Protein AF-0000000080870358 (afdb_homodimer)

Foldseek 3Di:
DPPDQLQVLLLVLQHNDDPVNSVLVVVQQVAKDKDAAFAWPDAAFAFAWKKKQFRAAKKWWWDADPVGAIATQDIDGHNDIGCLVPLPPGTHRTIMTTNHIGMIGMDTSVSLVVSVVPAVSSVVSSVLRVQLSVLVNVVLCVCLVPHALLLNVLQVVLLVVVVVVSSHPADLQWGFDQADLVNVCNHNVHDSVRSVVSQVVCVVVQQWHDDNGTIRGRDSVVSCVRNVDDCPSVRSYPPVCRVVSVVVVVVVVVVVVVVVVD/DPPDQLQVLLLVLQHNDDPVNSVLVVVQQVAKDKDAAFAWPDAFFAFAWKKKQFRAAKKWWWDADPVGAIATQDIDGHNDIGCLVPLPPGTDRTIMTTNHIGMIGMDTSVSLVVSVVPAVSSVVSSVLRVQLSVLVNVVLCVCLVPHALLLNVLQVVLLVVVVVVSSHPADLQWGFDQADLVNVCNHSVHDSVRSVVNQVVCVVVQQWHDDNGTIRGRDSVVSCVRNVDDCVSVRSYPPVCRVVSVVVVVVVVVVVVVVVVD

InterPro domains:
  IPR000595 Cyclic nucleotide-binding domain [PF00027] (36-117)
  IPR000595 Cyclic nucleotide-binding domain [cd00038] (15-126)
  IPR012318 Crp-type HTH domain [PF13545] (168-225)
  IPR012318 Crp-type HTH domain [PS51063] (147-221)
  IPR012318 Crp-type HTH domain [SM00419] (171-219)
  IPR014710 RmlC-like jelly roll fold [G3DSA:2.60.120.10] (30-147)
  IPR018490 Cyclic nucleotide-binding domain superfamily [SSF51206] (32-143)
  IPR036388 Winged helix-like DNA-binding domain superfamily [G3DSA:1.10.10.10] (148-230)
  IPR036390 Winged helix DNA-binding domain superfamily [SSF46785] (152-235)

Nearest PDB structures (foldseek):
  5e44-assembly1_A-2  TM=8.975E-01  e=5.597E-14  Aliivibrio fischeri
  4cyd-assembly2_C  TM=8.400E-01  e=8.732E-15  Corynebacterium glutamicum
  3h3u-assembly1_A  TM=8.455E-01  e=7.060E-14  Mycobacterium tuberculosis H37Rv
  1cgp-assembly1_B  TM=8.018E-01  e=1.591E-13  Escherichia coli
  6dt4-assembly1_B  TM=6.587E-01  e=1.060E-13  Yersinia pestis CO92

Organism: NCBI:txid3151122

Secondary structure (DSSP, 8-state):
-----HHHHHHHTTS---HHHHHHHHHHTSSEEEE-TT-EEE-TTPBS-EEEEEEES-EEEEEE-TTS-EEEEEEE-TT-EETGGGTTSSB-SSEEEESSSEEEEEEEHHHHHHHHHH-HHHHHHHHHHHHHHHHHHHHHHHHHHHS-HHHHHHHHHHHHHHHHHHHS---GGGEE----HHHHHHHHT--HHHHHHHHHHHHHTTSEEE-SSEEEES-HHHHHHHHT---GGG----HHHHHHHHHHHHHHHHHHHHHH--/-----HHHHHHHTTS---HHHHHHHHHHTSSEEEE-TT-EEE-TTPBS-EEEEEEES-EEEEEE-TTS-EEEEEEE-TT-EETGGGTTSSB-SSEEEESSSEEEEEEEHHHHHHHHHH-HHHHHHHHHHHHHHHHHHHHHHHHHHHS-HHHHHHHHHHHHHHHHHHHS---GGGEE----HHHHHHHHT--HHHHHHHHHHHHHTTSEEE-SSEEEES-HHHHHHHHT---GGG----HHHHHHHHHHHHHHHHHHHHHH--

Structure (mmCIF, N/CA/C/O backbone):
data_AF-0000000080870358-model_v1
#
loop_
_entity.id
_entity.type
_entity.pdbx_description
1 polymer 'Crp/Fnr family transcriptional regulator'
#
loop_
_atom_site.group_PDB
_atom_site.id
_atom_site.type_symbol
_atom_site.label_atom_id
_atom_site.label_alt_id
_atom_site.label_comp_id
_atom_site.label_asym_id
_atom_site.label_entity_id
_atom_site.label_seq_id
_atom_site.pdbx_PDB_ins_code
_atom_site.Cartn_x
_atom_site.Cartn_y
_atom_site.Cartn_z
_atom_site.occupancy
_atom_site.B_iso_or_equiv
_atom_site.auth_seq_id
_atom_site.auth_comp_id
_atom_site.auth_asym_id
_atom_site.auth_atom_id
_atom_site.pdbx_PDB_model_num
ATOM 1 N N . MET A 1 1 ? 18.719 29.844 9.148 1 27.75 1 MET A N 1
ATOM 2 C CA . MET A 1 1 ? 18.75 28.406 8.945 1 27.75 1 MET A CA 1
ATOM 3 C C . MET A 1 1 ? 17.656 27.953 7.988 1 27.75 1 MET A C 1
ATOM 5 O O . MET A 1 1 ? 16.469 28.156 8.258 1 27.75 1 MET A O 1
ATOM 9 N N . THR A 1 2 ? 17.734 28.047 6.789 1 40.56 2 THR A N 1
ATOM 10 C CA . THR A 1 2 ? 16.688 27.688 5.836 1 40.56 2 THR A CA 1
ATOM 11 C C . THR A 1 2 ? 15.984 26.406 6.27 1 40.56 2 THR A C 1
ATOM 13 O O . THR A 1 2 ? 16.641 25.391 6.547 1 40.56 2 THR A O 1
ATOM 16 N N . PRO A 1 3 ? 14.836 26.5 6.914 1 47.53 3 PRO A N 1
ATOM 17 C CA . PRO A 1 3 ? 14.172 25.328 7.496 1 47.53 3 PRO A CA 1
ATOM 18 C C . PRO A 1 3 ? 14.391 24.062 6.688 1 47.53 3 PRO A C 1
ATOM 20 O O . PRO A 1 3 ? 14.461 24.109 5.457 1 47.53 3 PRO A O 1
ATOM 23 N N . SER A 1 4 ? 15.211 23.234 7.234 1 55.44 4 SER A N 1
ATOM 24 C CA . SER A 1 4 ? 15.461 21.953 6.586 1 55.44 4 SER A CA 1
ATOM 25 C C . SER A 1 4 ? 14.219 21.453 5.859 1 55.44 4 SER A C 1
ATOM 27 O O . SER A 1 4 ? 13.125 21.422 6.434 1 55.44 4 SER A O 1
ATOM 29 N N . PRO A 1 5 ? 14.289 21.266 4.547 1 73.38 5 PRO A N 1
ATOM 30 C CA . PRO A 1 5 ? 13.125 20.812 3.775 1 73.38 5 PRO A CA 1
ATOM 31 C C . PRO A 1 5 ? 12.461 19.578 4.379 1 73.38 5 PRO A C 1
ATOM 33 O O . PRO A 1 5 ? 13.125 18.781 5.051 1 73.38 5 PRO A O 1
ATOM 36 N N . TYR A 1 6 ? 11.203 19.719 4.836 1 84.38 6 TYR A N 1
ATOM 37 C CA . TYR A 1 6 ? 10.383 18.656 5.414 1 84.38 6 TYR A CA 1
ATOM 38 C C . TYR A 1 6 ? 10.742 17.297 4.812 1 84.38 6 TYR A C 1
ATOM 40 O O . TYR A 1 6 ? 10.656 16.281 5.488 1 84.38 6 TYR A O 1
ATOM 48 N N . PHE A 1 7 ? 11.43 17.375 3.738 1 91.12 7 PHE A N 1
ATOM 49 C CA . PHE A 1 7 ? 11.719 16.109 3.08 1 91.12 7 PHE A CA 1
ATOM 50 C C . PHE A 1 7 ? 12.938 15.438 3.707 1 91.12 7 PHE A C 1
ATOM 52 O O . PHE A 1 7 ? 12.891 14.258 4.059 1 91.12 7 PHE A O 1
ATOM 59 N N . GLN A 1 8 ? 14.016 16.172 3.881 1 91.12 8 GLN A N 1
ATOM 60 C CA . GLN A 1 8 ? 15.195 15.602 4.523 1 91.12 8 GLN A CA 1
ATOM 61 C C . GLN A 1 8 ? 14.898 15.195 5.965 1 91.12 8 GLN A C 1
ATOM 63 O O . GLN A 1 8 ? 15.375 14.164 6.441 1 91.12 8 GLN A O 1
ATOM 68 N N . ALA A 1 9 ? 14.055 16.031 6.559 1 89.88 9 ALA A N 1
ATOM 69 C CA . ALA A 1 9 ? 13.641 15.695 7.922 1 89.88 9 ALA A CA 1
ATOM 70 C C . ALA A 1 9 ? 12.859 14.383 7.953 1 89.88 9 ALA A C 1
ATOM 72 O O . ALA A 1 9 ? 13.062 13.555 8.844 1 89.88 9 ALA A O 1
ATOM 73 N N . ALA A 1 10 ? 12.008 14.188 6.98 1 90.62 10 ALA A N 1
ATOM 74 C CA . ALA A 1 10 ? 11.203 12.969 6.898 1 90.62 10 ALA A CA 1
ATOM 75 C C . ALA A 1 10 ? 12.094 11.742 6.73 1 90.62 10 ALA A C 1
ATOM 77 O O . ALA A 1 10 ? 11.914 10.734 7.418 1 90.62 10 ALA A O 1
ATOM 78 N N . MET A 1 11 ? 13.094 11.859 5.871 1 91.44 11 MET A N 1
ATOM 79 C CA . MET A 1 11 ? 14.008 10.742 5.625 1 91.44 11 MET A CA 1
ATOM 80 C C . MET A 1 11 ? 14.883 10.484 6.848 1 91.44 11 MET A C 1
ATOM 82 O O . MET A 1 11 ? 15.211 9.328 7.148 1 91.44 11 MET A O 1
ATOM 86 N N . SER A 1 12 ? 15.195 11.555 7.578 1 91.5 12 SER A N 1
ATOM 87 C CA . SER A 1 12 ? 16.078 11.445 8.734 1 91.5 12 SER A CA 1
ATOM 88 C C . SER A 1 12 ? 15.398 10.734 9.891 1 91.5 12 SER A C 1
ATOM 90 O O . SER A 1 12 ? 16.062 10.281 10.828 1 91.5 12 SER A O 1
ATOM 92 N N . ARG A 1 13 ? 14.062 10.695 9.836 1 90.31 13 ARG A N 1
ATOM 93 C CA . ARG A 1 13 ? 13.328 9.992 10.883 1 90.31 13 ARG A CA 1
ATOM 94 C C . ARG A 1 13 ? 13.633 8.492 10.844 1 90.31 13 ARG A C 1
ATOM 96 O O . ARG A 1 13 ? 13.531 7.812 11.867 1 90.31 13 ARG A O 1
ATOM 103 N N . TYR A 1 14 ? 14.039 8.023 9.656 1 89.31 14 TYR A N 1
ATOM 104 C CA . TYR A 1 14 ? 14.281 6.594 9.508 1 89.31 14 TYR A CA 1
ATOM 105 C C . TYR A 1 14 ? 15.734 6.254 9.828 1 89.31 14 TYR A C 1
ATOM 107 O O . TYR A 1 14 ? 16.031 5.199 10.391 1 89.31 14 TYR A O 1
ATOM 115 N N . PHE A 1 15 ? 16.703 7.141 9.461 1 84.81 15 PHE A N 1
ATOM 116 C CA . PHE A 1 15 ? 18.125 6.922 9.727 1 84.81 15 PHE A CA 1
ATOM 117 C C . PHE A 1 15 ? 18.875 8.242 9.742 1 84.81 15 PHE A C 1
ATOM 119 O O . PHE A 1 15 ? 18.406 9.242 9.188 1 84.81 15 PHE A O 1
ATOM 126 N N . ALA A 1 16 ? 20.062 8.086 10.305 1 86.88 16 ALA A N 1
ATOM 127 C CA . ALA A 1 16 ? 20.938 9.25 10.25 1 86.88 16 ALA A CA 1
ATOM 128 C C . ALA A 1 16 ? 21.453 9.477 8.836 1 86.88 16 ALA A C 1
ATOM 130 O O . ALA A 1 16 ? 21.984 8.555 8.203 1 86.88 16 ALA A O 1
ATOM 131 N N . LEU A 1 17 ? 21.266 10.625 8.398 1 89.38 17 LEU A N 1
ATOM 132 C CA . LEU A 1 17 ? 21.703 10.961 7.051 1 89.38 17 LEU A CA 1
ATOM 133 C C . LEU A 1 17 ? 23.156 11.422 7.051 1 89.38 17 LEU A C 1
ATOM 135 O O . LEU A 1 17 ? 23.547 12.273 7.855 1 89.38 17 LEU A O 1
ATOM 139 N N . GLY A 1 18 ? 23.953 10.805 6.207 1 89.44 18 GLY A N 1
ATOM 140 C CA . GLY A 1 18 ? 25.281 11.344 5.973 1 89.44 18 GLY A CA 1
ATOM 141 C C . GLY A 1 18 ? 25.297 12.477 4.965 1 89.44 18 GLY A C 1
ATOM 142 O O . GLY A 1 18 ? 24.266 12.812 4.379 1 89.44 18 GLY A O 1
ATOM 143 N N . ASP A 1 19 ? 26.438 13.07 4.797 1 91.75 19 ASP A N 1
ATOM 144 C CA . ASP A 1 19 ? 26.594 14.203 3.889 1 91.75 19 ASP A CA 1
ATOM 145 C C . ASP A 1 19 ? 26.219 13.82 2.463 1 91.75 19 ASP A C 1
ATOM 147 O O . ASP A 1 19 ? 25.562 14.594 1.762 1 91.75 19 ASP A O 1
ATOM 151 N N . ASP A 1 20 ? 26.578 12.695 2.105 1 92.56 20 ASP A N 1
ATOM 152 C CA . ASP A 1 20 ? 26.266 12.234 0.759 1 92.56 20 ASP A CA 1
ATOM 153 C C . ASP A 1 20 ? 24.75 12.062 0.578 1 92.56 20 ASP A C 1
ATOM 155 O O . ASP A 1 20 ? 24.203 12.391 -0.477 1 92.56 20 ASP A O 1
ATOM 159 N N . ASP A 1 21 ? 24.141 11.539 1.595 1 93.38 21 ASP A N 1
ATOM 160 C CA . ASP A 1 21 ? 22.688 11.391 1.562 1 93.38 21 ASP A CA 1
ATOM 161 C C . ASP A 1 21 ? 22 12.742 1.412 1 93.38 21 ASP A C 1
ATOM 163 O O . ASP A 1 21 ? 21.094 12.898 0.591 1 93.38 21 ASP A O 1
ATOM 167 N N . CYS A 1 22 ? 22.469 13.68 2.15 1 94 22 CYS A N 1
ATOM 168 C CA . CYS A 1 22 ? 21.891 15.016 2.109 1 94 22 CYS A CA 1
ATOM 169 C C . CYS A 1 22 ? 22.078 15.648 0.731 1 94 22 CYS A C 1
ATOM 171 O O . CYS A 1 22 ? 21.156 16.312 0.228 1 94 22 CYS A O 1
ATOM 173 N N . ARG A 1 23 ? 23.172 15.391 0.143 1 93.88 23 ARG A N 1
ATOM 174 C CA . ARG A 1 23 ? 23.438 15.922 -1.19 1 93.88 23 ARG A CA 1
ATOM 175 C C . ARG A 1 23 ? 22.5 15.305 -2.221 1 93.88 23 ARG A C 1
ATOM 177 O O . ARG A 1 23 ? 21.953 16 -3.072 1 93.88 23 ARG A O 1
ATOM 184 N N . LEU A 1 24 ? 22.312 14.008 -2.117 1 93.69 24 LEU A N 1
ATOM 185 C CA . LEU A 1 24 ? 21.422 13.305 -3.031 1 93.69 24 LEU A CA 1
ATOM 186 C C . LEU A 1 24 ? 20 13.812 -2.895 1 93.69 24 LEU A C 1
ATOM 188 O O . LEU A 1 24 ? 19.328 14.102 -3.896 1 93.69 24 LEU A O 1
ATOM 192 N N . LEU A 1 25 ? 19.547 13.977 -1.685 1 94.12 25 LEU A N 1
ATOM 193 C CA . LEU A 1 25 ? 18.188 14.461 -1.431 1 94.12 25 LEU A CA 1
ATOM 194 C C . LEU A 1 25 ? 18.031 15.906 -1.9 1 94.12 25 LEU A C 1
ATOM 196 O O . LEU A 1 25 ? 16.984 16.281 -2.434 1 94.12 25 LEU A O 1
ATOM 200 N N . GLY A 1 26 ? 19.078 16.641 -1.665 1 93.31 26 GLY A N 1
ATOM 201 C CA . GLY A 1 26 ? 19.062 18.016 -2.127 1 93.31 26 GLY A CA 1
ATOM 202 C C . GLY A 1 26 ? 18.875 18.141 -3.627 1 93.31 26 GLY A C 1
ATOM 203 O O . GLY A 1 26 ? 18.234 19.078 -4.098 1 93.31 26 GLY A O 1
ATOM 204 N N . GLN A 1 27 ? 19.406 17.234 -4.359 1 92.56 27 GLN A N 1
ATOM 205 C CA . GLN A 1 27 ? 19.281 17.25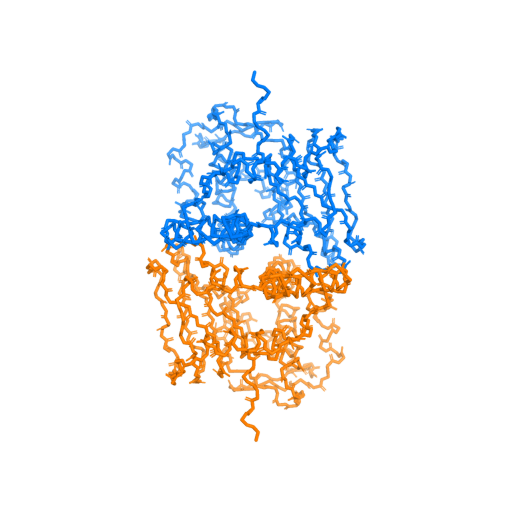 -5.812 1 92.56 27 GLN A CA 1
ATOM 206 C C . GLN A 1 27 ? 17.828 17.078 -6.242 1 92.56 27 GLN A C 1
ATOM 208 O O . GLN A 1 27 ? 17.391 17.641 -7.25 1 92.56 27 GLN A O 1
ATOM 213 N N . LEU A 1 28 ? 17.062 16.328 -5.473 1 93.81 28 LEU A N 1
ATOM 214 C CA . LEU A 1 28 ? 15.656 16.094 -5.789 1 93.81 28 LEU A CA 1
ATOM 215 C C . LEU A 1 28 ? 14.82 17.344 -5.523 1 93.81 28 LEU A C 1
ATOM 217 O O . LEU A 1 28 ? 13.703 17.469 -6.023 1 93.81 28 LEU A O 1
ATOM 221 N N . GLU A 1 29 ? 15.344 18.203 -4.746 1 93.62 29 GLU A N 1
ATOM 222 C CA . GLU A 1 29 ? 14.539 19.328 -4.281 1 93.62 29 GLU A CA 1
ATOM 223 C C . GLU A 1 29 ? 14.961 20.625 -4.977 1 93.62 29 GLU A C 1
ATOM 225 O O . GLU A 1 29 ? 14.531 21.703 -4.582 1 93.62 29 GLU A O 1
ATOM 230 N N . ARG A 1 30 ? 15.758 20.547 -6.004 1 91 30 ARG A N 1
ATOM 231 C CA . ARG A 1 30 ? 16.328 21.719 -6.656 1 91 30 ARG A CA 1
ATOM 232 C C . ARG A 1 30 ? 15.266 22.5 -7.418 1 91 30 ARG A C 1
ATOM 234 O O . ARG A 1 30 ? 15.328 23.734 -7.504 1 91 30 ARG A O 1
ATOM 241 N N . ARG A 1 31 ? 14.32 21.891 -7.992 1 94.44 31 ARG A N 1
ATOM 242 C CA . ARG A 1 31 ? 13.273 22.531 -8.781 1 94.44 31 ARG A CA 1
ATOM 243 C C . ARG A 1 31 ? 11.984 22.672 -7.98 1 94.44 31 ARG A C 1
ATOM 245 O O . ARG A 1 31 ? 11.016 21.938 -8.227 1 94.44 31 ARG A O 1
ATOM 252 N N . THR A 1 32 ? 11.961 23.688 -7.145 1 95.81 32 THR A N 1
ATOM 253 C CA . THR A 1 32 ? 10.789 23.938 -6.309 1 95.81 32 THR A CA 1
ATOM 254 C C . THR A 1 32 ? 9.953 25.078 -6.883 1 95.81 32 THR A C 1
ATOM 256 O O . THR A 1 32 ? 10.5 26.078 -7.336 1 95.81 32 THR A O 1
ATOM 259 N N . ALA A 1 33 ? 8.688 24.891 -6.945 1 97.19 33 ALA A N 1
ATOM 260 C CA . ALA A 1 33 ? 7.781 25.922 -7.449 1 97.19 33 ALA A CA 1
ATOM 261 C C . ALA A 1 33 ? 6.512 25.984 -6.605 1 97.19 33 ALA A C 1
ATOM 263 O O . ALA A 1 33 ? 6.113 25 -5.984 1 97.19 33 ALA A O 1
ATOM 264 N N . SER A 1 34 ? 5.934 27.109 -6.656 1 98.06 34 SER A N 1
ATOM 265 C CA . SER A 1 34 ? 4.645 27.281 -5.996 1 98.06 34 SER A CA 1
ATOM 266 C C . SER A 1 34 ? 3.543 26.516 -6.734 1 98.06 34 SER A C 1
ATOM 268 O O . SER A 1 34 ? 3.625 26.312 -7.945 1 98.06 34 SER A O 1
ATOM 270 N N . ALA A 1 35 ? 2.598 26.047 -5.961 1 98.19 35 ALA A N 1
ATOM 271 C CA . ALA A 1 35 ? 1.415 25.375 -6.5 1 98.19 35 ALA A CA 1
ATOM 272 C C . ALA A 1 35 ? 0.143 25.891 -5.832 1 98.19 35 ALA A C 1
ATOM 274 O O . ALA A 1 35 ? 0.045 25.906 -4.602 1 98.19 35 ALA A O 1
ATOM 275 N N . ASP A 1 36 ? -0.822 26.297 -6.66 1 98.56 36 ASP A N 1
ATOM 276 C CA . ASP A 1 36 ? -2.076 26.828 -6.141 1 98.56 36 ASP A CA 1
ATOM 277 C C . ASP A 1 36 ? -2.977 25.719 -5.613 1 98.56 36 ASP A C 1
ATOM 279 O O . ASP A 1 36 ? -2.82 24.547 -5.992 1 98.56 36 ASP A O 1
ATOM 283 N N . LYS A 1 37 ? -3.836 26.188 -4.793 1 98.12 37 LYS A N 1
ATOM 284 C CA . LYS A 1 37 ? -4.906 25.266 -4.395 1 98.12 37 LYS A CA 1
ATOM 285 C C . LYS A 1 37 ? -5.59 24.656 -5.613 1 98.12 37 LYS A C 1
ATOM 287 O O . LYS A 1 37 ? -5.859 25.359 -6.598 1 98.12 37 LYS A O 1
ATOM 292 N N . ASP A 1 38 ? -5.805 23.359 -5.59 1 97.75 38 ASP A N 1
ATOM 293 C CA . ASP A 1 38 ? -6.551 22.578 -6.574 1 97.75 38 ASP A CA 1
ATOM 294 C C . ASP A 1 38 ? -5.734 22.391 -7.852 1 97.75 38 ASP A C 1
ATOM 296 O O . ASP A 1 38 ? -6.227 21.812 -8.828 1 97.75 38 ASP A O 1
ATOM 300 N N . ARG A 1 39 ? -4.508 22.797 -7.805 1 98.19 39 ARG A N 1
ATOM 301 C CA . ARG A 1 39 ? -3.65 22.484 -8.945 1 98.19 39 ARG A CA 1
ATOM 302 C C . ARG A 1 39 ? -3.529 20.984 -9.148 1 98.19 39 ARG A C 1
ATOM 304 O O . ARG A 1 39 ? -3.246 20.234 -8.211 1 98.19 39 ARG A O 1
ATOM 311 N N . VAL A 1 40 ? -3.75 20.562 -10.375 1 98.38 40 VAL A N 1
ATOM 312 C CA . VAL A 1 40 ? -3.545 19.172 -10.727 1 98.38 40 VAL A CA 1
ATOM 313 C C . VAL A 1 40 ? -2.062 18.922 -11 1 98.38 40 VAL A C 1
ATOM 315 O O . VAL A 1 40 ? -1.45 19.594 -11.828 1 98.38 40 VAL A O 1
ATOM 318 N N . LEU A 1 41 ? -1.486 18.031 -10.258 1 98.44 41 LEU A N 1
ATOM 319 C CA . LEU A 1 41 ? -0.084 17.688 -10.453 1 98.44 41 LEU A CA 1
ATOM 320 C C . LEU A 1 41 ? 0.071 16.703 -11.609 1 98.44 41 LEU A C 1
ATOM 322 O O . LEU A 1 41 ? 0.999 16.812 -12.414 1 98.44 41 LEU A O 1
ATOM 326 N N . TRP A 1 42 ? -0.757 15.672 -11.703 1 98.06 42 TRP A N 1
ATOM 327 C CA . TRP A 1 42 ? -0.917 14.812 -12.867 1 98.06 42 TRP A CA 1
ATOM 328 C C . TRP A 1 42 ? -2.355 14.328 -12.992 1 98.06 42 TRP A C 1
ATOM 330 O O . TRP A 1 42 ? -3.092 14.281 -12.008 1 98.06 42 TRP A O 1
ATOM 340 N N . ALA A 1 43 ? -2.746 13.984 -14.18 1 96.88 43 ALA A N 1
ATOM 341 C CA . ALA A 1 43 ? -4.074 13.438 -14.453 1 96.88 43 ALA A CA 1
ATOM 342 C C . ALA A 1 43 ? -4.059 11.914 -14.414 1 96.88 43 ALA A C 1
ATOM 344 O O . ALA A 1 43 ? -3.004 11.289 -14.555 1 96.88 43 ALA A O 1
ATOM 345 N N . LEU A 1 44 ? -5.219 11.383 -14.188 1 92.88 44 LEU A N 1
ATOM 346 C CA . LEU A 1 44 ? -5.359 9.938 -14.266 1 92.88 44 LEU A CA 1
ATOM 347 C C . LEU A 1 44 ? -4.887 9.414 -15.617 1 92.88 44 LEU A C 1
ATOM 349 O O . LEU A 1 44 ? -5.203 9.992 -16.656 1 92.88 44 LEU A O 1
ATOM 353 N N . GLY A 1 45 ? -4.035 8.367 -15.531 1 93.25 45 GLY A N 1
ATOM 354 C CA . GLY A 1 45 ? -3.617 7.719 -16.766 1 93.25 45 GLY A CA 1
ATOM 355 C C . GLY A 1 45 ? -2.424 8.391 -17.422 1 93.25 45 GLY A C 1
ATOM 356 O O . GLY A 1 45 ? -1.865 7.863 -18.391 1 93.25 45 GLY A O 1
ATOM 357 N N . ALA A 1 46 ? -2.037 9.531 -16.922 1 95.5 46 ALA A N 1
ATOM 358 C CA . ALA A 1 46 ? -0.845 10.18 -17.469 1 95.5 46 ALA A CA 1
ATOM 359 C C . ALA A 1 46 ? 0.38 9.273 -17.328 1 95.5 46 ALA A C 1
ATOM 361 O O . ALA A 1 46 ? 0.485 8.508 -16.375 1 95.5 46 ALA A O 1
ATOM 362 N N . ARG A 1 47 ? 1.28 9.359 -18.297 1 94.69 47 ARG A N 1
ATOM 363 C CA . ARG A 1 47 ? 2.533 8.617 -18.219 1 94.69 47 ARG A CA 1
ATOM 364 C C . ARG A 1 47 ? 3.371 9.094 -17.031 1 94.69 47 ARG A C 1
ATOM 366 O O . ARG A 1 47 ? 3.443 10.289 -16.766 1 94.69 47 ARG A O 1
ATOM 373 N N . ILE A 1 48 ? 3.967 8.133 -16.359 1 94.75 48 ILE A N 1
ATOM 374 C CA . ILE A 1 48 ? 4.793 8.5 -15.211 1 94.75 48 ILE A CA 1
ATOM 375 C C . ILE A 1 48 ? 6.137 9.039 -15.695 1 94.75 48 ILE A C 1
ATOM 377 O O . ILE A 1 48 ? 6.883 8.344 -16.391 1 94.75 48 ILE A O 1
ATOM 381 N N . GLN A 1 49 ? 6.387 10.203 -15.359 1 93.81 49 GLN A N 1
ATOM 382 C CA . GLN A 1 49 ? 7.676 10.844 -15.617 1 93.81 49 GLN A CA 1
ATOM 383 C C . GLN A 1 49 ? 8.156 11.609 -14.383 1 93.81 49 GLN A C 1
ATOM 385 O O . GLN A 1 49 ? 9.055 11.148 -13.672 1 93.81 49 GLN A O 1
ATOM 390 N N . ASN A 1 50 ? 7.301 12.555 -14.016 1 95.31 50 ASN A N 1
ATOM 391 C CA . ASN A 1 50 ? 7.66 13.398 -12.891 1 95.31 50 ASN A CA 1
ATOM 392 C C . ASN A 1 50 ? 6.871 13.031 -11.633 1 95.31 50 ASN A C 1
ATOM 394 O O . ASN A 1 50 ? 5.695 12.672 -11.719 1 95.31 50 ASN A O 1
ATOM 398 N N . LEU A 1 51 ? 7.551 13.047 -10.586 1 97.25 51 LEU A N 1
ATOM 399 C CA . LEU A 1 51 ? 6.98 12.969 -9.25 1 97.25 51 LEU A CA 1
ATOM 400 C C . LEU A 1 51 ? 7.262 14.25 -8.469 1 97.25 51 LEU A C 1
ATOM 402 O O . LEU A 1 51 ? 7.887 15.18 -8.992 1 97.25 51 LEU A O 1
ATOM 406 N N . PHE A 1 52 ? 6.766 14.273 -7.219 1 98.19 52 PHE A N 1
ATOM 407 C CA . PHE A 1 52 ? 6.879 15.531 -6.492 1 98.19 52 PHE A CA 1
ATOM 408 C C . PHE A 1 52 ? 7.199 15.281 -5.023 1 98.19 52 PHE A C 1
ATOM 410 O O . PHE A 1 52 ? 6.695 14.328 -4.426 1 98.19 52 PHE A O 1
ATOM 417 N N . ILE A 1 53 ? 8.031 16.094 -4.516 1 97.69 53 ILE A N 1
ATOM 418 C CA . ILE A 1 53 ? 8.125 16.234 -3.064 1 97.69 53 ILE A CA 1
ATOM 419 C C . ILE A 1 53 ? 7.258 17.406 -2.605 1 97.69 53 ILE A C 1
ATOM 421 O O . ILE A 1 53 ? 7.395 18.516 -3.105 1 97.69 53 ILE A O 1
ATOM 425 N N . LEU A 1 54 ? 6.367 17.125 -1.725 1 98 54 LEU A N 1
ATOM 426 C CA . LEU A 1 54 ? 5.543 18.188 -1.169 1 98 54 LEU A CA 1
ATOM 427 C C . LEU A 1 54 ? 6.324 19.016 -0.145 1 98 54 LEU A C 1
ATOM 429 O O . LEU A 1 54 ? 6.637 18.516 0.939 1 98 54 LEU A O 1
ATOM 433 N N . GLN A 1 55 ? 6.594 20.25 -0.5 1 96.62 55 GLN A N 1
ATOM 434 C CA . GLN A 1 55 ? 7.398 21.094 0.377 1 96.62 55 GLN A CA 1
ATOM 435 C C . GLN A 1 55 ? 6.52 21.844 1.378 1 96.62 55 GLN A C 1
ATOM 437 O O . GLN A 1 55 ? 6.926 22.078 2.52 1 96.62 55 GLN A O 1
ATOM 442 N N . SER A 1 56 ? 5.461 22.281 0.935 1 96.75 56 SER A N 1
ATOM 443 C CA . SER A 1 56 ? 4.453 22.938 1.772 1 96.75 56 SER A CA 1
ATOM 444 C C . SER A 1 56 ? 3.053 22.719 1.208 1 96.75 56 SER A C 1
ATOM 446 O O . SER A 1 56 ? 2.895 22.375 0.036 1 96.75 56 SER A O 1
ATOM 448 N N . GLY A 1 57 ? 2.051 22.891 2.109 1 97.19 57 GLY A N 1
ATOM 449 C CA . GLY A 1 57 ? 0.68 22.609 1.714 1 97.19 57 GLY A CA 1
ATOM 450 C C . GLY A 1 57 ? 0.305 21.156 1.863 1 97.19 57 GLY A C 1
ATOM 451 O O . GLY A 1 57 ? 1.07 20.359 2.424 1 97.19 57 GLY A O 1
ATOM 452 N N . TRP A 1 58 ? -0.948 20.891 1.469 1 98.31 58 TRP A N 1
ATOM 453 C CA . TRP A 1 58 ? -1.468 19.531 1.491 1 98.31 58 TRP A CA 1
ATOM 454 C C . TRP A 1 58 ? -1.852 19.062 0.089 1 98.31 58 TRP A C 1
ATOM 456 O O . TRP A 1 58 ? -2.281 19.875 -0.74 1 98.31 58 TRP A O 1
ATOM 466 N N . ALA A 1 59 ? -1.618 17.859 -0.175 1 98.56 59 ALA A N 1
ATOM 467 C CA . ALA A 1 59 ? -1.985 17.281 -1.46 1 98.56 59 ALA A CA 1
ATOM 468 C C . ALA A 1 59 ? -2.693 15.938 -1.267 1 98.56 59 ALA A C 1
ATOM 470 O O . ALA A 1 59 ? -2.756 15.414 -0.15 1 98.56 59 ALA A O 1
ATOM 471 N N . CYS A 1 60 ? -3.324 15.461 -2.303 1 98.44 60 CYS A N 1
ATOM 472 C CA . CYS A 1 60 ? -3.973 14.156 -2.25 1 98.44 60 CYS A CA 1
ATOM 473 C C . CYS A 1 60 ? -3.896 13.453 -3.602 1 98.44 60 CYS A C 1
ATOM 475 O O . CYS A 1 60 ? -3.615 14.086 -4.621 1 98.44 60 CYS A O 1
ATOM 477 N N . THR A 1 61 ? -3.994 12.203 -3.588 1 97.31 61 THR A N 1
ATOM 478 C CA . THR A 1 61 ? -4.281 11.414 -4.781 1 97.31 61 THR A CA 1
ATOM 479 C C . THR A 1 61 ? -5.719 10.898 -4.758 1 97.31 61 THR A C 1
ATOM 481 O O . THR A 1 61 ? -6.242 10.562 -3.697 1 97.31 61 THR A O 1
ATOM 484 N N . VAL A 1 62 ? -6.34 10.852 -5.934 1 95.69 62 VAL A N 1
ATOM 485 C CA . VAL A 1 62 ? -7.766 10.555 -5.996 1 95.69 62 VAL A CA 1
ATOM 486 C C . VAL A 1 62 ? -8.047 9.594 -7.152 1 95.69 62 VAL A C 1
ATOM 488 O O . VAL A 1 62 ? -7.305 9.578 -8.141 1 95.69 62 VAL A O 1
ATOM 491 N N . ARG A 1 63 ? -8.977 8.773 -6.887 1 92.69 63 ARG A N 1
ATOM 492 C CA . ARG A 1 63 ? -9.484 7.863 -7.91 1 92.69 63 ARG A CA 1
ATOM 493 C C . ARG A 1 63 ? -11 8 -8.055 1 92.69 63 ARG A C 1
ATOM 495 O O . ARG A 1 63 ? -11.719 8.125 -7.062 1 92.69 63 ARG A O 1
ATOM 502 N N . ASP A 1 64 ? -11.398 7.988 -9.32 1 88 64 ASP A N 1
ATOM 503 C CA . ASP A 1 64 ? -12.828 7.969 -9.594 1 88 64 ASP A CA 1
ATOM 504 C C . ASP A 1 64 ? -13.336 6.539 -9.805 1 88 64 ASP A C 1
ATOM 506 O O . ASP A 1 64 ? -12.648 5.719 -10.414 1 88 64 ASP A O 1
ATOM 510 N N . THR A 1 65 ? -14.414 6.25 -9.164 1 75.12 65 THR A N 1
ATOM 511 C CA . THR A 1 65 ? -15 4.93 -9.344 1 75.12 65 THR A CA 1
ATOM 512 C C . THR A 1 65 ? -15.906 4.902 -10.578 1 75.12 65 THR A C 1
ATOM 514 O O . THR A 1 65 ? -16.234 5.953 -11.125 1 75.12 65 THR A O 1
ATOM 517 N N . GLY A 1 66 ? -16.188 3.779 -11.094 1 68.38 66 GLY A N 1
ATOM 518 C CA . GLY A 1 66 ? -17.031 3.611 -12.266 1 68.38 66 GLY A CA 1
ATOM 519 C C . GLY A 1 66 ? -18.391 4.238 -12.117 1 68.38 66 GLY A C 1
ATOM 520 O O . GLY A 1 66 ? -19.047 4.582 -13.109 1 68.38 66 GLY A O 1
ATOM 521 N N . GLU A 1 67 ? -18.844 4.488 -11.039 1 73.5 67 GLU A N 1
ATOM 522 C CA . GLU A 1 67 ? -20.188 5.039 -10.844 1 73.5 67 GLU A CA 1
ATOM 523 C C . GLU A 1 67 ? -20.125 6.547 -10.609 1 73.5 67 GLU A C 1
ATOM 525 O O . GLU A 1 67 ? -21.141 7.168 -10.273 1 73.5 67 GLU A O 1
ATOM 530 N N . GLY A 1 68 ? -18.922 7.039 -10.734 1 75.5 68 GLY A N 1
ATOM 531 C CA . GLY A 1 68 ? -18.781 8.484 -10.672 1 75.5 68 GLY A CA 1
ATOM 532 C C . GLY A 1 68 ? -18.453 8.992 -9.281 1 75.5 68 GLY A C 1
ATOM 533 O O . GLY A 1 68 ? -18.453 10.203 -9.039 1 75.5 68 GLY A O 1
ATOM 534 N N . GLU A 1 69 ? -18.312 8.133 -8.391 1 83.38 69 GLU A N 1
ATOM 535 C CA . GLU A 1 69 ? -17.875 8.547 -7.059 1 83.38 69 GLU A CA 1
ATOM 536 C C . GLU A 1 69 ? -16.375 8.797 -7.02 1 83.38 69 GLU A C 1
ATOM 538 O O . GLU A 1 69 ? -15.609 8.102 -7.691 1 83.38 69 GLU A O 1
ATOM 543 N N . ARG A 1 70 ? -16.109 9.867 -6.289 1 89 70 ARG A N 1
ATOM 544 C CA . ARG A 1 70 ? -14.695 10.203 -6.117 1 89 70 ARG A CA 1
ATOM 545 C C . ARG A 1 70 ? -14.188 9.766 -4.75 1 89 70 ARG A C 1
ATOM 547 O O . ARG A 1 70 ? -14.852 10 -3.734 1 89 70 ARG A O 1
ATOM 554 N N . GLN A 1 71 ? -13.031 9.039 -4.762 1 93.19 71 GLN A N 1
ATOM 555 C CA . GLN A 1 71 ? -12.43 8.562 -3.518 1 93.19 71 GLN A CA 1
ATOM 556 C C . GLN A 1 71 ? -10.992 9.047 -3.381 1 93.19 71 GLN A C 1
ATOM 558 O O . GLN A 1 71 ? -10.172 8.844 -4.281 1 93.19 71 GLN A O 1
ATOM 563 N N . ILE A 1 72 ? -10.719 9.695 -2.279 1 95.62 72 ILE A N 1
ATOM 564 C CA . ILE A 1 72 ? -9.352 10.094 -1.975 1 95.62 72 ILE A CA 1
ATOM 565 C C . ILE A 1 72 ? -8.562 8.883 -1.474 1 95.62 72 ILE A C 1
ATOM 567 O O . ILE A 1 72 ? -9 8.188 -0.556 1 95.62 72 ILE A O 1
ATOM 571 N N . ILE A 1 73 ? -7.426 8.625 -2.076 1 95.31 73 ILE A N 1
ATOM 572 C CA . ILE A 1 73 ? -6.625 7.449 -1.756 1 95.31 73 ILE A CA 1
ATOM 573 C C . ILE A 1 73 ? -5.555 7.816 -0.728 1 95.31 73 ILE A C 1
ATOM 575 O O . ILE A 1 73 ? -5.336 7.082 0.238 1 95.31 73 ILE A O 1
ATOM 579 N N . GLU A 1 74 ? -4.883 8.945 -0.951 1 96.62 74 GLU A N 1
ATOM 580 C CA . GLU A 1 74 ? -3.84 9.391 -0.032 1 96.62 74 GLU A CA 1
ATOM 581 C C . GLU A 1 74 ? -4.027 10.859 0.338 1 96.62 74 GLU A C 1
ATOM 583 O O . GLU A 1 74 ? -4.395 11.68 -0.509 1 96.62 74 GLU A O 1
ATOM 588 N N . LEU A 1 75 ? -3.879 11.156 1.605 1 97.62 75 LEU A N 1
ATOM 589 C CA . LEU A 1 75 ? -3.619 12.508 2.078 1 97.62 75 LEU A CA 1
ATOM 590 C C . LEU A 1 75 ? -2.127 12.727 2.309 1 97.62 75 LEU A C 1
ATOM 592 O O . LEU A 1 75 ? -1.501 12 3.082 1 97.62 75 LEU A O 1
ATOM 596 N N . LEU A 1 76 ? -1.575 13.641 1.636 1 98.12 76 LEU A N 1
ATOM 597 C CA . LEU A 1 76 ? -0.134 13.859 1.688 1 98.12 76 LEU A CA 1
ATOM 598 C C . LEU A 1 76 ? 0.195 15.164 2.396 1 98.12 76 LEU A C 1
ATOM 600 O O . LEU A 1 76 ? -0.476 16.188 2.184 1 98.12 76 LEU A O 1
ATOM 604 N N . LEU A 1 77 ? 1.158 15.133 3.225 1 97.88 77 LEU A N 1
ATOM 605 C CA . LEU A 1 77 ? 1.634 16.266 4.023 1 97.88 77 LEU A CA 1
ATOM 606 C C . LEU A 1 77 ? 3.053 16.641 3.621 1 97.88 77 LEU A C 1
ATOM 608 O O . LEU A 1 77 ? 3.725 15.906 2.902 1 97.88 77 LEU A O 1
ATOM 612 N N . PRO A 1 78 ? 3.494 17.812 4.043 1 96.81 78 PRO A N 1
ATOM 613 C CA . PRO A 1 78 ? 4.863 18.219 3.713 1 96.81 78 PRO A CA 1
ATOM 614 C C . PRO A 1 78 ? 5.895 17.141 4.074 1 96.81 78 PRO A C 1
ATOM 616 O O . PRO A 1 78 ? 5.832 16.562 5.16 1 96.81 78 PRO A O 1
ATOM 619 N N . GLY A 1 79 ? 6.77 16.875 3.096 1 95.25 79 GLY A N 1
ATOM 620 C CA . GLY A 1 79 ? 7.777 15.859 3.293 1 95.25 79 GLY A CA 1
ATOM 621 C C . GLY A 1 79 ? 7.461 14.562 2.57 1 95.25 79 GLY A C 1
ATOM 622 O O . GLY A 1 79 ? 8.344 13.719 2.381 1 95.25 79 GLY A O 1
ATOM 623 N N . ASP A 1 80 ? 6.215 14.422 2.188 1 96.62 80 ASP A N 1
ATOM 624 C CA . ASP A 1 80 ? 5.82 13.211 1.463 1 96.62 80 ASP A CA 1
ATOM 625 C C . ASP A 1 80 ? 6.207 13.312 -0.011 1 96.62 80 ASP A C 1
ATOM 627 O O . ASP A 1 80 ? 6.258 14.406 -0.577 1 96.62 80 ASP A O 1
ATOM 631 N N . ILE A 1 81 ? 6.531 12.18 -0.588 1 97.44 81 ILE A N 1
ATOM 632 C CA . ILE A 1 81 ? 6.707 12.086 -2.033 1 97.44 81 ILE A CA 1
ATOM 633 C C . ILE A 1 81 ? 5.383 11.711 -2.689 1 97.44 81 ILE A C 1
ATOM 635 O O . ILE A 1 81 ? 4.852 10.625 -2.463 1 97.44 81 ILE A O 1
ATOM 639 N N . VAL A 1 82 ? 4.852 12.602 -3.477 1 97.94 82 VAL A N 1
ATOM 640 C CA . VAL A 1 82 ? 3.641 12.344 -4.254 1 97.94 82 VAL A CA 1
ATOM 641 C C . VAL A 1 82 ? 3.969 11.438 -5.434 1 97.94 82 VAL A C 1
ATOM 643 O O . VAL A 1 82 ? 4.742 11.812 -6.32 1 97.94 82 VAL A O 1
ATOM 646 N N . GLY A 1 83 ? 3.439 10.211 -5.387 1 96.69 83 GLY A N 1
ATOM 647 C CA . GLY A 1 83 ? 3.631 9.297 -6.5 1 96.69 83 GLY A CA 1
ATOM 648 C C . GLY A 1 83 ? 4.68 8.234 -6.227 1 96.69 83 GLY A C 1
ATOM 649 O O . GLY A 1 83 ? 5.012 7.441 -7.109 1 96.69 83 GLY A O 1
ATOM 650 N N . LEU A 1 84 ? 5.184 8.156 -5.031 1 96.31 84 LEU A N 1
ATOM 651 C CA . LEU A 1 84 ? 6.27 7.23 -4.715 1 96.31 84 LEU A CA 1
ATOM 652 C C . LEU A 1 84 ? 5.844 5.789 -4.957 1 96.31 84 LEU A C 1
ATOM 654 O O . LEU A 1 84 ? 6.609 4.996 -5.516 1 96.31 84 LEU A O 1
ATOM 658 N N . ARG A 1 85 ? 4.672 5.453 -4.68 1 93.25 85 ARG A N 1
ATOM 659 C CA . ARG A 1 85 ? 4.211 4.07 -4.754 1 93.25 85 ARG A CA 1
ATOM 660 C C . ARG A 1 85 ? 4.004 3.641 -6.203 1 93.25 85 ARG A C 1
ATOM 662 O O . ARG A 1 85 ? 3.865 2.449 -6.488 1 93.25 85 ARG A O 1
ATOM 669 N N . GLU A 1 86 ? 3.984 4.598 -7.109 1 93.94 86 GLU A N 1
ATOM 670 C CA . GLU A 1 86 ? 3.652 4.297 -8.5 1 93.94 86 GLU A CA 1
ATOM 671 C C . GLU A 1 86 ? 4.863 4.496 -9.406 1 93.94 86 GLU A C 1
ATOM 673 O O . GLU A 1 86 ? 4.758 4.34 -10.625 1 93.94 86 GLU A O 1
ATOM 678 N N . PHE A 1 87 ? 6.031 4.754 -8.867 1 95.19 87 PHE A N 1
ATOM 679 C CA . PHE A 1 87 ? 7.129 5.23 -9.703 1 95.19 87 PHE A CA 1
ATOM 680 C C . PHE A 1 87 ? 7.598 4.137 -10.656 1 95.19 87 PHE A C 1
ATOM 682 O O . PHE A 1 87 ? 8.312 4.41 -11.617 1 95.19 87 PHE A O 1
ATOM 689 N N . THR A 1 88 ? 7.148 2.904 -10.383 1 95.25 88 THR A N 1
ATOM 690 C CA . THR A 1 88 ? 7.555 1.793 -11.234 1 95.25 88 THR A CA 1
ATOM 691 C C . THR A 1 88 ? 6.473 1.483 -12.266 1 95.25 88 THR A C 1
ATOM 693 O O . THR A 1 88 ? 6.641 0.592 -13.102 1 95.25 88 THR A O 1
ATOM 696 N N . PHE A 1 89 ? 5.348 2.129 -12.211 1 94.5 89 PHE A N 1
ATOM 697 C CA . PHE A 1 89 ? 4.277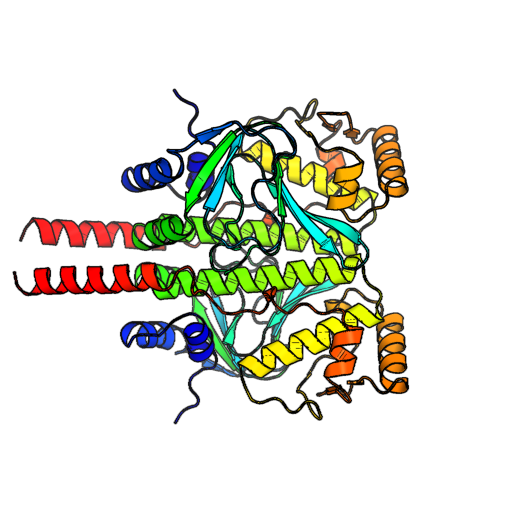 1.936 -13.18 1 94.5 89 PHE A CA 1
ATOM 698 C C . PHE A 1 89 ? 4.555 2.723 -14.453 1 94.5 89 PHE A C 1
ATOM 700 O O . PHE A 1 89 ? 5.453 3.568 -14.484 1 94.5 89 PHE A O 1
ATOM 707 N N . ARG A 1 90 ? 3.787 2.389 -15.5 1 92.75 90 ARG A N 1
ATOM 708 C CA . ARG A 1 90 ? 3.896 3.143 -16.75 1 92.75 90 ARG A CA 1
ATOM 709 C C . ARG A 1 90 ? 3.033 4.398 -16.703 1 92.75 90 ARG A C 1
ATOM 711 O O . ARG A 1 90 ? 3.418 5.441 -17.234 1 92.75 90 ARG A O 1
ATOM 718 N N . ARG A 1 91 ? 1.896 4.234 -16.062 1 94.44 91 ARG A N 1
ATOM 719 C CA . ARG A 1 91 ? 0.912 5.309 -15.977 1 94.44 91 ARG A CA 1
ATOM 720 C C . ARG A 1 91 ? 0.39 5.469 -14.555 1 94.44 91 ARG A C 1
ATOM 722 O O . ARG A 1 91 ? 0.352 4.5 -13.789 1 94.44 91 ARG A O 1
ATOM 729 N N . HIS A 1 92 ? -0.012 6.715 -14.289 1 94.5 92 HIS A N 1
ATOM 730 C CA . HIS A 1 92 ? -0.595 6.969 -12.977 1 94.5 92 HIS A CA 1
ATOM 731 C C . HIS A 1 92 ? -1.975 6.328 -12.852 1 94.5 92 HIS A C 1
ATOM 733 O O . HIS A 1 92 ? -2.814 6.477 -13.742 1 94.5 92 HIS A O 1
ATOM 739 N N . GLY A 1 93 ? -2.178 5.586 -11.82 1 91.94 93 GLY A N 1
ATOM 740 C CA . GLY A 1 93 ? -3.479 5 -11.547 1 91.94 93 GLY A CA 1
ATOM 741 C C . GLY A 1 93 ? -4.41 5.934 -10.797 1 91.94 93 GLY A C 1
ATOM 742 O O . GLY A 1 93 ? -5.527 5.555 -10.438 1 91.94 93 GLY A O 1
ATOM 743 N N . SER A 1 94 ? -3.955 7.109 -10.469 1 94.62 94 SER A N 1
ATOM 744 C CA . SER A 1 94 ? -4.715 8.125 -9.75 1 94.62 94 SER A CA 1
ATOM 745 C C . SER A 1 94 ? -4.434 9.523 -10.297 1 94.62 94 SER A C 1
ATOM 747 O O . SER A 1 94 ? -3.547 9.695 -11.133 1 94.62 94 SER A O 1
ATOM 749 N N . GLU A 1 95 ? -5.266 10.445 -9.922 1 96.81 95 GLU A N 1
ATOM 750 C CA . GLU A 1 95 ? -4.973 11.867 -10.086 1 96.81 95 GLU A CA 1
ATOM 751 C C . GLU A 1 95 ? -4.355 12.453 -8.812 1 96.81 95 GLU A C 1
ATOM 753 O O . GLU A 1 95 ? -4.742 12.086 -7.703 1 96.81 95 GLU A O 1
ATOM 758 N N . ALA A 1 96 ? -3.393 13.273 -9 1 98.31 96 ALA A N 1
ATOM 759 C CA . ALA A 1 96 ? -2.828 14 -7.867 1 98.31 96 ALA A CA 1
ATOM 760 C C . ALA A 1 96 ? -3.16 15.484 -7.949 1 98.31 96 ALA A C 1
ATOM 762 O O . ALA A 1 96 ? -3.082 16.094 -9.023 1 98.31 96 ALA A O 1
ATOM 763 N N . ARG A 1 97 ? -3.49 16.062 -6.812 1 98.19 97 ARG A N 1
ATOM 764 C CA . ARG A 1 97 ? -3.82 17.484 -6.793 1 98.19 97 ARG A CA 1
ATOM 765 C C . ARG A 1 97 ? -3.482 18.094 -5.438 1 98.19 97 ARG A C 1
ATOM 767 O O . ARG A 1 97 ? -3.459 17.406 -4.422 1 98.19 97 ARG A O 1
ATOM 774 N N . MET A 1 98 ? -3.318 19.406 -5.508 1 98.69 98 MET A N 1
ATOM 775 C CA . MET A 1 98 ? -3.15 20.172 -4.273 1 98.69 98 MET A CA 1
ATOM 776 C C . MET A 1 98 ? -4.488 20.344 -3.561 1 98.69 98 MET A C 1
ATOM 778 O O . MET A 1 98 ? -5.5 20.641 -4.199 1 98.69 98 MET A O 1
ATOM 782 N N . ILE A 1 99 ? -4.465 20.109 -2.266 1 98.25 99 ILE A N 1
ATOM 783 C CA . ILE A 1 99 ? -5.625 20.422 -1.444 1 98.25 99 ILE A CA 1
ATOM 784 C C . ILE A 1 99 ? -5.582 21.906 -1.057 1 98.25 99 ILE A C 1
ATOM 786 O O . ILE A 1 99 ? -6.609 22.578 -1.069 1 98.25 99 ILE A O 1
ATOM 790 N N . SER A 1 100 ? -4.465 22.438 -0.668 1 98.19 100 SER A N 1
ATOM 791 C CA . SER A 1 100 ? -4.211 23.844 -0.356 1 98.19 100 SER A CA 1
ATOM 792 C C . SER A 1 100 ? -3.08 24.406 -1.21 1 98.19 100 SER A C 1
ATOM 794 O O . SER A 1 100 ? -2.375 23.656 -1.886 1 98.19 100 SER A O 1
ATOM 796 N N . ALA A 1 101 ? -2.92 25.719 -1.187 1 98.25 101 ALA A N 1
ATOM 797 C CA . ALA A 1 101 ? -1.736 26.312 -1.796 1 98.25 101 ALA A CA 1
ATOM 798 C C . ALA A 1 101 ? -0.466 25.875 -1.07 1 98.25 101 ALA A C 1
ATOM 800 O O . ALA A 1 101 ? -0.503 25.562 0.12 1 98.25 101 ALA A O 1
ATOM 801 N N . GLY A 1 102 ? 0.61 25.781 -1.806 1 97.94 102 GLY A N 1
ATOM 802 C CA . GLY A 1 102 ? 1.906 25.406 -1.267 1 97.94 102 GLY A CA 1
ATOM 803 C C . GLY A 1 102 ? 3.01 25.406 -2.309 1 97.94 102 GLY A C 1
ATOM 804 O O . GLY A 1 102 ? 3.057 26.281 -3.168 1 97.94 102 GLY A O 1
ATOM 805 N N . SER A 1 103 ? 3.92 24.484 -2.123 1 98.06 103 SER A N 1
ATOM 806 C CA . SER A 1 103 ? 5.035 24.359 -3.057 1 98.06 103 SER A CA 1
ATOM 807 C C . SER A 1 103 ? 5.473 22.906 -3.201 1 98.06 103 SER A C 1
ATOM 809 O O . SER A 1 103 ? 5.305 22.109 -2.277 1 98.06 103 SER A O 1
ATOM 811 N N . VAL A 1 104 ? 5.965 22.547 -4.379 1 98 104 VAL A N 1
ATOM 812 C CA . VAL A 1 104 ? 6.414 21.188 -4.676 1 98 104 VAL A CA 1
ATOM 813 C C . VAL A 1 104 ? 7.754 21.234 -5.41 1 98 104 VAL A C 1
ATOM 815 O O . VAL A 1 104 ? 8.031 22.188 -6.152 1 98 104 VAL A O 1
ATOM 818 N N . SER A 1 105 ? 8.594 20.312 -5.113 1 97.75 105 SER A N 1
ATOM 819 C CA . SER A 1 105 ? 9.781 20.047 -5.91 1 97.75 105 SER A CA 1
ATOM 820 C C . SER A 1 105 ? 9.555 18.922 -6.906 1 97.75 105 SER A C 1
ATOM 822 O O . SER A 1 105 ? 9.117 17.828 -6.527 1 97.75 105 SER A O 1
ATOM 824 N N . THR A 1 106 ? 9.875 19.156 -8.117 1 97.56 106 THR A N 1
ATOM 825 C CA . THR A 1 106 ? 9.656 18.172 -9.172 1 97.56 106 THR A CA 1
ATOM 826 C C . THR A 1 106 ? 10.945 17.406 -9.469 1 97.56 106 THR A C 1
ATOM 828 O O . THR A 1 106 ? 12.023 17.984 -9.5 1 97.56 106 THR A O 1
ATOM 831 N N . PHE A 1 107 ? 10.844 16.109 -9.672 1 96.75 107 PHE A N 1
ATOM 832 C CA . PHE A 1 107 ? 11.961 15.273 -10.094 1 96.75 107 PHE A CA 1
ATOM 833 C C . PHE A 1 107 ? 11.461 14.086 -10.914 1 96.75 107 PHE A C 1
ATOM 835 O O . PHE A 1 107 ? 10.273 13.758 -10.883 1 96.75 107 PHE A O 1
ATOM 842 N N . THR A 1 108 ? 12.273 13.445 -11.656 1 96.5 108 THR A N 1
ATOM 843 C CA . THR A 1 108 ? 11.875 12.336 -12.523 1 96.5 108 THR A CA 1
ATOM 844 C C . THR A 1 108 ? 11.883 11.023 -11.75 1 96.5 108 THR A C 1
ATOM 846 O O . THR A 1 108 ? 12.648 10.859 -10.797 1 96.5 108 THR A O 1
ATOM 849 N N . HIS A 1 109 ? 11.031 10.062 -12.133 1 96.06 109 HIS A N 1
ATOM 850 C CA . HIS A 1 109 ? 11.016 8.75 -11.5 1 96.06 109 HIS A CA 1
ATOM 851 C C . HIS A 1 109 ? 12.352 8.039 -11.672 1 96.06 109 HIS A C 1
ATOM 853 O O . HIS A 1 109 ? 12.742 7.227 -10.828 1 96.06 109 HIS A O 1
ATOM 859 N N . GLN A 1 110 ? 13.148 8.414 -12.656 1 95.81 110 GLN A N 1
ATOM 860 C CA . GLN A 1 110 ? 14.477 7.844 -12.859 1 95.81 110 GLN A CA 1
ATOM 861 C C . GLN A 1 110 ? 15.43 8.273 -11.75 1 95.81 110 GLN A C 1
ATOM 863 O O . GLN A 1 110 ? 16.344 7.531 -11.391 1 95.81 110 GLN A O 1
ATOM 868 N N . GLN A 1 111 ? 15.211 9.422 -11.211 1 96.06 111 GLN A N 1
ATOM 869 C CA . GLN A 1 111 ? 16.062 9.914 -10.133 1 96.06 111 GLN A CA 1
ATOM 870 C C . GLN A 1 111 ? 15.875 9.086 -8.859 1 96.06 111 GLN A C 1
ATOM 872 O O . GLN A 1 111 ? 16.766 9.047 -8.008 1 96.06 111 GLN A O 1
ATOM 877 N N . ILE A 1 112 ? 14.711 8.43 -8.672 1 96.25 112 ILE A N 1
ATOM 878 C CA . ILE A 1 112 ? 14.547 7.473 -7.578 1 96.25 112 ILE A CA 1
ATOM 879 C C . ILE A 1 112 ? 15.523 6.312 -7.762 1 96.25 112 ILE A C 1
ATOM 881 O O . ILE A 1 112 ? 16.172 5.879 -6.805 1 96.25 112 ILE A O 1
ATOM 885 N N . VAL A 1 113 ? 15.633 5.871 -8.984 1 96.12 113 VAL A N 1
ATOM 886 C CA . VAL A 1 113 ? 16.547 4.773 -9.297 1 96.12 113 VAL A CA 1
ATOM 887 C C . VAL A 1 113 ? 17.984 5.191 -8.984 1 96.12 113 VAL A C 1
ATOM 889 O O . VAL A 1 113 ? 18.766 4.406 -8.438 1 96.12 113 VAL A O 1
ATOM 892 N N . ASP A 1 114 ? 18.312 6.445 -9.289 1 96.12 114 ASP A N 1
ATOM 893 C CA . ASP A 1 114 ? 19.656 6.965 -8.992 1 96.12 114 ASP A CA 1
ATOM 894 C C . ASP A 1 114 ? 19.922 6.945 -7.492 1 96.12 114 ASP A C 1
ATOM 896 O O . ASP A 1 114 ? 21.031 6.59 -7.062 1 96.12 114 ASP A O 1
ATOM 900 N N . ILE A 1 115 ? 18.922 7.297 -6.73 1 95.31 115 ILE A N 1
ATOM 901 C CA . ILE A 1 115 ? 19.047 7.305 -5.277 1 95.31 115 ILE A CA 1
ATOM 902 C C . ILE A 1 115 ? 19.25 5.883 -4.77 1 95.31 115 ILE A C 1
ATOM 904 O O . ILE A 1 115 ? 20.125 5.633 -3.936 1 95.31 115 ILE A O 1
ATOM 908 N N . VAL A 1 116 ? 18.484 4.984 -5.27 1 95.75 116 VAL A N 1
ATOM 909 C CA . VAL A 1 116 ? 18.531 3.582 -4.871 1 95.75 116 VAL A CA 1
ATOM 910 C C . VAL A 1 116 ? 19.906 3.008 -5.195 1 95.75 116 VAL A C 1
ATOM 912 O O . VAL A 1 116 ? 20.5 2.277 -4.391 1 95.75 116 VAL A O 1
ATOM 915 N N . ALA A 1 117 ? 20.469 3.406 -6.285 1 95.69 117 ALA A N 1
ATOM 916 C CA . ALA A 1 117 ? 21.766 2.922 -6.719 1 95.69 117 ALA A CA 1
ATOM 917 C C . ALA A 1 117 ? 22.891 3.51 -5.859 1 95.69 117 ALA A C 1
ATOM 919 O O . ALA A 1 117 ? 23.906 2.854 -5.617 1 95.69 117 ALA A O 1
ATOM 920 N N . ALA A 1 118 ? 22.672 4.68 -5.367 1 94.69 118 ALA A N 1
ATOM 921 C CA . ALA A 1 118 ? 23.766 5.438 -4.746 1 94.69 118 ALA A CA 1
ATOM 922 C C . ALA A 1 118 ? 23.812 5.191 -3.24 1 94.69 118 ALA A C 1
ATOM 924 O O . ALA A 1 118 ? 24.859 5.332 -2.615 1 94.69 118 ALA A O 1
ATOM 925 N N . SER A 1 119 ? 22.688 4.855 -2.654 1 95.44 119 SER A N 1
ATOM 926 C CA . SER A 1 119 ? 22.625 4.805 -1.197 1 95.44 119 SER A CA 1
ATOM 927 C C . SER A 1 119 ? 21.672 3.729 -0.716 1 95.44 119 SER A C 1
ATOM 929 O O . SER A 1 119 ? 20.453 3.891 -0.814 1 95.44 119 SER A O 1
ATOM 931 N N . THR A 1 120 ? 22.203 2.705 -0.057 1 95.38 120 THR A N 1
ATOM 932 C CA . THR A 1 120 ? 21.375 1.642 0.503 1 95.38 120 THR A CA 1
ATOM 933 C C . THR A 1 120 ? 20.484 2.182 1.611 1 95.38 120 THR A C 1
ATOM 935 O O . THR A 1 120 ? 19.297 1.821 1.694 1 95.38 120 THR A O 1
ATOM 938 N N . SER A 1 121 ? 21 3.09 2.396 1 93.94 121 SER A N 1
ATOM 939 C CA . SER A 1 121 ? 20.219 3.66 3.492 1 93.94 121 SER A CA 1
ATOM 940 C C . SER A 1 121 ? 19.031 4.449 2.973 1 93.94 121 SER A C 1
ATOM 942 O O . SER A 1 121 ? 17.922 4.324 3.498 1 93.94 121 SER A O 1
ATOM 944 N N . LEU A 1 122 ? 19.234 5.172 1.943 1 95.38 122 LEU A N 1
ATOM 945 C CA . LEU A 1 122 ? 18.141 5.945 1.381 1 95.38 122 LEU A CA 1
ATOM 946 C C . LEU A 1 122 ? 17.141 5.031 0.685 1 95.38 122 LEU A C 1
ATOM 948 O O . LEU A 1 122 ? 15.93 5.285 0.718 1 95.38 122 LEU A O 1
ATOM 952 N N . ALA A 1 123 ? 17.656 3.988 0.036 1 96.38 123 ALA A N 1
ATOM 953 C CA . ALA A 1 123 ? 16.75 3.01 -0.552 1 96.38 123 ALA A CA 1
ATOM 954 C C . ALA A 1 123 ? 15.828 2.406 0.508 1 96.38 123 ALA A C 1
ATOM 956 O O . ALA A 1 123 ? 14.609 2.34 0.32 1 96.38 123 ALA A O 1
ATOM 957 N N . VAL A 1 124 ? 16.406 2.084 1.609 1 96 124 VAL A N 1
ATOM 958 C CA . VAL A 1 124 ? 15.641 1.484 2.699 1 96 124 VAL A CA 1
ATOM 959 C C . VAL A 1 124 ? 14.656 2.506 3.262 1 96 124 VAL A C 1
ATOM 961 O O . VAL A 1 124 ? 13.523 2.16 3.602 1 96 124 VAL A O 1
ATOM 964 N N . ALA A 1 125 ? 15.055 3.73 3.322 1 95.25 125 ALA A N 1
ATOM 965 C CA . ALA A 1 125 ? 14.148 4.785 3.771 1 95.25 125 ALA A CA 1
ATOM 966 C C . ALA A 1 125 ? 12.953 4.918 2.838 1 95.25 125 ALA A C 1
ATOM 968 O O . ALA A 1 125 ? 11.82 5.133 3.291 1 95.25 125 ALA A O 1
ATOM 969 N N . LEU A 1 126 ? 13.211 4.789 1.554 1 96.56 126 LEU A N 1
ATOM 970 C CA . LEU A 1 126 ? 12.125 4.852 0.58 1 96.56 126 LEU A CA 1
ATOM 971 C C . LEU A 1 126 ? 11.188 3.658 0.738 1 96.56 126 LEU A C 1
ATOM 973 O O . LEU A 1 126 ? 9.969 3.814 0.678 1 96.56 126 LEU A O 1
ATOM 977 N N . PHE A 1 127 ? 11.75 2.48 1.009 1 96.75 127 PHE A N 1
ATOM 978 C CA . PHE A 1 127 ? 10.93 1.316 1.324 1 96.75 127 PHE A CA 1
ATOM 979 C C . PHE A 1 127 ? 10.07 1.577 2.555 1 96.75 127 PHE A C 1
ATOM 981 O O . PHE A 1 127 ? 8.883 1.25 2.568 1 96.75 127 PHE A O 1
ATOM 988 N N . ALA A 1 128 ? 10.688 2.158 3.547 1 96.12 128 ALA A N 1
ATOM 989 C CA . ALA A 1 128 ? 9.977 2.451 4.789 1 96.12 128 ALA A CA 1
ATOM 990 C C . ALA A 1 128 ? 8.82 3.412 4.547 1 96.12 128 ALA A C 1
ATOM 992 O O . ALA A 1 128 ? 7.73 3.232 5.094 1 96.12 128 ALA A O 1
ATOM 993 N N . THR A 1 129 ? 9.047 4.379 3.742 1 95.19 129 THR A N 1
ATOM 994 C CA . THR A 1 129 ? 8.016 5.359 3.404 1 95.19 129 THR A CA 1
ATOM 995 C C . THR A 1 129 ? 6.824 4.684 2.734 1 95.19 129 THR A C 1
ATOM 997 O O . THR A 1 129 ? 5.676 4.918 3.117 1 95.19 129 THR A O 1
ATOM 1000 N N . ILE A 1 130 ? 7.07 3.822 1.796 1 95.44 130 ILE A N 1
ATOM 1001 C CA . ILE A 1 130 ? 6.004 3.125 1.089 1 95.44 130 ILE A CA 1
ATOM 1002 C C . ILE A 1 130 ? 5.262 2.205 2.055 1 95.44 130 ILE A C 1
ATOM 1004 O O . ILE A 1 130 ? 4.031 2.127 2.023 1 95.44 130 ILE A O 1
ATOM 1008 N N . GLY A 1 131 ? 6.035 1.522 2.865 1 94.31 131 GLY A N 1
ATOM 1009 C CA . GLY A 1 131 ? 5.43 0.651 3.857 1 94.31 131 GLY A CA 1
ATOM 1010 C C . GLY A 1 131 ? 4.469 1.378 4.781 1 94.31 131 GLY A C 1
ATOM 1011 O O . GLY A 1 131 ? 3.377 0.882 5.066 1 94.31 131 GLY A O 1
ATOM 1012 N N . ARG A 1 132 ? 4.828 2.512 5.215 1 94.25 132 ARG A N 1
ATOM 1013 C CA . ARG A 1 132 ? 3.982 3.293 6.113 1 94.25 132 ARG A CA 1
ATOM 1014 C C . ARG A 1 132 ? 2.748 3.814 5.391 1 94.25 132 ARG A C 1
ATOM 1016 O O . ARG A 1 132 ? 1.654 3.844 5.957 1 94.25 132 ARG A O 1
ATOM 1023 N N . GLN A 1 133 ? 2.943 4.199 4.18 1 92.88 133 GLN A N 1
ATOM 1024 C CA . GLN A 1 133 ? 1.794 4.625 3.389 1 92.88 133 GLN A CA 1
ATOM 1025 C C . GLN A 1 133 ? 0.803 3.48 3.197 1 92.88 133 GLN A C 1
ATOM 1027 O O . GLN A 1 133 ? -0.411 3.688 3.25 1 92.88 133 GLN A O 1
ATOM 1032 N N . GLU A 1 134 ? 1.323 2.334 2.977 1 92.94 134 GLU A N 1
ATOM 1033 C CA . GLU A 1 134 ? 0.459 1.165 2.846 1 92.94 134 GLU A CA 1
ATOM 1034 C C . GLU A 1 134 ? -0.247 0.852 4.164 1 92.94 134 GLU A C 1
ATOM 1036 O O . GLU A 1 134 ? -1.397 0.408 4.164 1 92.94 134 GLU A O 1
ATOM 1041 N N . ALA A 1 135 ? 0.459 0.991 5.207 1 94 135 ALA A N 1
ATOM 1042 C CA . ALA A 1 135 ? -0.147 0.784 6.52 1 94 135 ALA A CA 1
ATOM 1043 C C . ALA A 1 135 ? -1.292 1.765 6.758 1 94 135 ALA A C 1
ATOM 1045 O O . ALA A 1 135 ? -2.33 1.394 7.309 1 94 135 ALA A O 1
ATOM 1046 N N . LEU A 1 136 ? -1.102 2.971 6.367 1 94.19 136 LEU A N 1
ATOM 1047 C CA . LEU A 1 136 ? -2.158 3.971 6.465 1 94.19 136 LEU A CA 1
ATOM 1048 C C . LEU A 1 136 ? -3.387 3.545 5.668 1 94.19 136 LEU A C 1
ATOM 1050 O O . LEU A 1 136 ? -4.516 3.639 6.16 1 94.19 136 LEU A O 1
ATOM 1054 N N . LEU A 1 137 ? -3.174 3.053 4.477 1 92.88 137 LEU A N 1
ATOM 1055 C CA . LEU A 1 137 ? -4.262 2.619 3.607 1 92.88 137 LEU A CA 1
ATOM 1056 C C . LEU A 1 137 ? -4.992 1.421 4.203 1 92.88 137 LEU A C 1
ATOM 1058 O O . LEU A 1 137 ? -6.223 1.358 4.172 1 92.88 137 LEU A O 1
ATOM 1062 N N . THR A 1 138 ? -4.23 0.51 4.719 1 93 138 THR A N 1
ATOM 1063 C CA . THR A 1 138 ? -4.805 -0.669 5.355 1 93 138 THR A CA 1
ATOM 1064 C C . THR A 1 138 ? -5.688 -0.269 6.535 1 93 138 THR A C 1
ATOM 1066 O O . THR A 1 138 ? -6.824 -0.731 6.652 1 93 138 THR A O 1
ATOM 1069 N N . GLU A 1 139 ? -5.164 0.58 7.324 1 92.19 139 GLU A N 1
ATOM 1070 C CA . GLU A 1 139 ? -5.93 1.036 8.477 1 92.19 139 GLU A CA 1
ATOM 1071 C C . GLU A 1 139 ? -7.207 1.747 8.047 1 92.19 139 GLU A C 1
ATOM 1073 O O . GLU A 1 139 ? -8.266 1.554 8.648 1 92.19 139 GLU A O 1
ATOM 1078 N N . ARG A 1 140 ? -7.102 2.553 7.059 1 91.12 140 ARG A N 1
ATOM 1079 C CA . ARG A 1 140 ? -8.281 3.244 6.539 1 91.12 140 ARG A CA 1
ATOM 1080 C C . ARG A 1 140 ? -9.336 2.25 6.066 1 91.12 140 ARG A C 1
ATOM 1082 O O . ARG A 1 140 ? -10.523 2.412 6.359 1 91.12 140 ARG A O 1
ATOM 1089 N N . MET A 1 141 ? -8.922 1.275 5.336 1 89.94 141 MET A N 1
ATOM 1090 C CA . MET A 1 141 ? -9.836 0.237 4.867 1 89.94 141 MET A CA 1
ATOM 1091 C C . MET A 1 141 ? -10.516 -0.455 6.039 1 89.94 141 MET A C 1
ATOM 1093 O O . MET A 1 141 ? -11.742 -0.619 6.043 1 89.94 141 MET A O 1
ATOM 1097 N N . LEU A 1 142 ? -9.773 -0.78 7.074 1 89.88 142 LEU A N 1
ATOM 1098 C CA . LEU A 1 142 ? -10.305 -1.502 8.227 1 89.88 142 LEU A CA 1
ATOM 1099 C C . LEU A 1 142 ? -11.289 -0.636 9 1 89.88 142 LEU A C 1
ATOM 1101 O O . LEU A 1 142 ? -12.344 -1.113 9.414 1 89.88 142 LEU A O 1
ATOM 1105 N N . VAL A 1 143 ? -10.906 0.565 9.156 1 90.38 143 VAL A N 1
ATOM 1106 C CA . VAL A 1 143 ? -11.742 1.491 9.914 1 90.38 143 VAL A CA 1
ATOM 1107 C C . VAL A 1 143 ? -13.023 1.787 9.133 1 90.38 143 VAL A C 1
ATOM 1109 O O . VAL A 1 143 ? -14.125 1.758 9.695 1 90.38 143 VAL A O 1
ATOM 1112 N N . THR A 1 144 ? -12.898 2.008 7.859 1 86.88 144 THR A N 1
ATOM 1113 C CA . THR A 1 144 ? -14.055 2.375 7.043 1 86.88 144 THR A CA 1
ATOM 1114 C C . THR A 1 144 ? -14.984 1.183 6.855 1 86.88 144 THR A C 1
ATOM 1116 O O . THR A 1 144 ? -16.203 1.346 6.797 1 86.88 144 THR A O 1
ATOM 1119 N N . LEU A 1 145 ? -14.461 0.015 6.797 1 83.69 145 LEU A N 1
ATOM 1120 C CA . LEU A 1 145 ? -15.258 -1.177 6.535 1 83.69 145 LEU A CA 1
ATOM 1121 C C . LEU A 1 145 ? -15.992 -1.621 7.797 1 83.69 145 LEU A C 1
ATOM 1123 O O . LEU A 1 145 ? -17.062 -2.221 7.711 1 83.69 145 LEU A O 1
ATOM 1127 N N . HIS A 1 146 ? -15.453 -1.24 9 1 85.81 146 HIS A N 1
ATOM 1128 C CA . HIS A 1 146 ? -15.953 -1.977 10.148 1 85.81 146 HIS A CA 1
ATOM 1129 C C . HIS A 1 146 ? -16.344 -1.029 11.281 1 85.81 146 HIS A C 1
ATOM 1131 O O . HIS A 1 146 ? -16.844 -1.466 12.32 1 85.81 146 HIS A O 1
ATOM 1137 N N . ARG A 1 147 ? -16.156 0.226 11.094 1 90 147 ARG A N 1
ATOM 1138 C CA . ARG A 1 147 ? -16.391 1.134 12.211 1 90 147 ARG A CA 1
ATOM 1139 C C . ARG A 1 147 ? -17.438 2.178 11.844 1 90 147 ARG A C 1
ATOM 1141 O O . ARG A 1 147 ? -17.703 2.416 10.664 1 90 147 ARG A O 1
ATOM 1148 N N . SER A 1 148 ? -18.047 2.758 12.852 1 93.31 148 SER A N 1
ATOM 1149 C CA . SER A 1 148 ? -19.047 3.791 12.656 1 93.31 148 SER A CA 1
ATOM 1150 C C . SER A 1 148 ? -18.438 5.074 12.109 1 93.31 148 SER A C 1
ATOM 1152 O O . SER A 1 148 ? -17.234 5.289 12.234 1 93.31 148 SER A O 1
ATOM 1154 N N . ALA A 1 149 ? -19.266 5.91 11.594 1 95.75 149 ALA A N 1
ATOM 1155 C CA . ALA A 1 149 ? -18.828 7.199 11.062 1 95.75 149 ALA A CA 1
ATOM 1156 C C . ALA A 1 149 ? -18.094 8.008 12.125 1 95.75 149 ALA A C 1
ATOM 1158 O O . ALA A 1 149 ? -17.125 8.695 11.82 1 95.75 149 ALA A O 1
ATOM 1159 N N . ARG A 1 150 ? -18.609 7.949 13.359 1 96.31 150 ARG A N 1
ATOM 1160 C CA . ARG A 1 150 ? -17.984 8.68 14.461 1 96.31 150 ARG A CA 1
ATOM 1161 C C . ARG A 1 150 ? -16.547 8.227 14.68 1 96.31 150 ARG A C 1
ATOM 1163 O O . ARG A 1 150 ? -15.648 9.055 14.812 1 96.31 150 ARG A O 1
ATOM 1170 N N . VAL A 1 151 ? -16.344 6.906 14.703 1 95.5 151 VAL A N 1
ATOM 1171 C CA . VAL A 1 151 ? -15 6.359 14.867 1 95.5 151 VAL A CA 1
ATOM 1172 C C . VAL A 1 151 ? -14.133 6.73 13.664 1 95.5 151 VAL A C 1
ATOM 1174 O O . VAL A 1 151 ? -12.977 7.121 13.82 1 95.5 151 VAL A O 1
ATOM 1177 N N . GLN A 1 152 ? -14.711 6.66 12.477 1 95.94 152 GLN A N 1
ATOM 1178 C CA . GLN A 1 152 ? -13.969 6.945 11.25 1 95.94 152 GLN A CA 1
ATOM 1179 C C . GLN A 1 152 ? -13.438 8.375 11.25 1 95.94 152 GLN A C 1
ATOM 1181 O O . GLN A 1 152 ? -12.25 8.602 10.992 1 95.94 152 GLN A O 1
ATOM 1186 N N . VAL A 1 153 ? -14.242 9.305 11.602 1 97.31 153 VAL A N 1
ATOM 1187 C CA . VAL A 1 153 ? -13.867 10.719 11.594 1 97.31 153 VAL A CA 1
ATOM 1188 C C . VAL A 1 153 ? -12.844 10.984 12.695 1 97.31 153 VAL A C 1
ATOM 1190 O O . VAL A 1 153 ? -11.812 11.625 12.453 1 97.31 153 VAL A O 1
ATOM 1193 N N . SER A 1 154 ? -13.117 10.461 13.867 1 97.75 154 SER A N 1
ATOM 1194 C CA . SER A 1 154 ? -12.211 10.656 14.992 1 97.75 154 SER A CA 1
ATOM 1195 C C . SER A 1 154 ? -10.836 10.07 14.703 1 97.75 154 SER A C 1
ATOM 1197 O O . SER A 1 154 ? -9.812 10.695 14.992 1 97.75 154 SER A O 1
ATOM 1199 N N . HIS A 1 155 ? -10.875 8.883 14.133 1 96.62 155 HIS A N 1
ATOM 1200 C CA . HIS A 1 155 ? -9.641 8.195 13.789 1 96.62 155 HIS A CA 1
ATOM 1201 C C . HIS A 1 155 ? -8.82 9.008 12.781 1 96.62 155 HIS A C 1
ATOM 1203 O O . HIS A 1 155 ? -7.617 9.188 12.961 1 96.62 155 HIS A O 1
ATOM 1209 N N . PHE A 1 156 ? -9.492 9.5 11.781 1 97.44 156 PHE A N 1
ATOM 1210 C CA . PHE A 1 156 ? -8.805 10.234 10.719 1 97.44 156 PHE A CA 1
ATOM 1211 C C . PHE A 1 156 ? -8.203 11.523 11.258 1 97.44 156 PHE A C 1
ATOM 1213 O O . PHE A 1 156 ? -7.07 11.875 10.922 1 97.44 156 PHE A O 1
ATOM 1220 N N . VAL A 1 157 ? -8.93 12.219 12.039 1 97.62 157 VAL A N 1
ATOM 1221 C CA . VAL A 1 157 ? -8.453 13.469 12.617 1 97.62 157 VAL A CA 1
ATOM 1222 C C . VAL A 1 157 ? -7.246 13.203 13.516 1 97.62 157 VAL A C 1
ATOM 1224 O O . VAL A 1 157 ? -6.238 13.906 13.43 1 97.62 157 VAL A O 1
ATOM 1227 N N . LEU A 1 158 ? -7.363 12.211 14.359 1 97.06 158 LEU A N 1
ATOM 1228 C CA . LEU A 1 158 ? -6.258 11.875 15.25 1 97.06 158 LEU A CA 1
ATOM 1229 C C . LEU A 1 158 ? -5.023 11.461 14.461 1 97.06 158 LEU A C 1
ATOM 1231 O O . LEU A 1 158 ? -3.908 11.875 14.773 1 97.06 158 LEU A O 1
ATOM 1235 N N . GLU A 1 159 ? -5.234 10.617 13.461 1 96.75 159 GLU A N 1
ATOM 1236 C CA . GLU A 1 159 ? -4.141 10.203 12.578 1 96.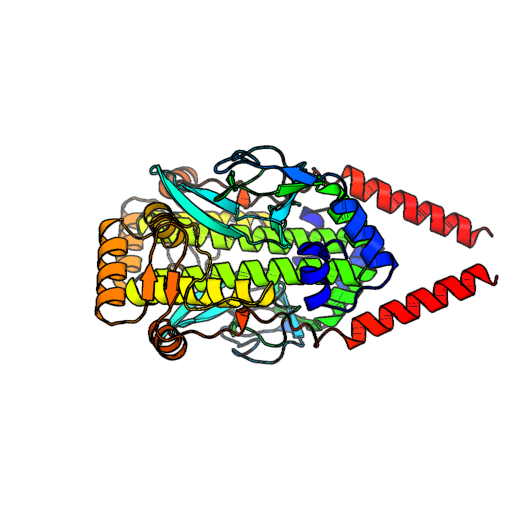75 159 GLU A CA 1
ATOM 1237 C C . GLU A 1 159 ? -3.432 11.414 11.977 1 96.75 159 GLU A C 1
ATOM 1239 O O . GLU A 1 159 ? -2.201 11.469 11.961 1 96.75 159 GLU A O 1
ATOM 1244 N N . THR A 1 160 ? -4.215 12.344 11.469 1 96.88 160 THR A N 1
ATOM 1245 C CA . THR A 1 160 ? -3.674 13.555 10.859 1 96.88 160 THR A CA 1
ATOM 1246 C C . THR A 1 160 ? -2.898 14.375 11.883 1 96.88 160 THR A C 1
ATOM 1248 O O . THR A 1 160 ? -1.811 14.875 11.586 1 96.88 160 THR A O 1
ATOM 1251 N N . TYR A 1 161 ? -3.428 14.469 13.102 1 96.81 161 TYR A N 1
ATOM 1252 C CA . TYR A 1 161 ? -2.768 15.188 14.188 1 96.81 161 TYR A CA 1
ATOM 1253 C C . TYR A 1 161 ? -1.399 14.586 14.484 1 96.81 161 TYR A C 1
ATOM 1255 O O . TYR A 1 161 ? -0.407 15.305 14.594 1 96.81 161 TYR A O 1
ATOM 1263 N N . LEU A 1 162 ? -1.387 13.312 14.562 1 95.62 162 LEU A N 1
ATOM 1264 C CA . LEU A 1 162 ? -0.147 12.625 14.906 1 95.62 162 LEU A CA 1
ATOM 1265 C C . LEU A 1 162 ? 0.871 12.742 13.781 1 95.62 162 LEU A C 1
ATOM 1267 O O . LEU A 1 162 ? 2.064 12.922 14.031 1 95.62 162 LEU A O 1
ATOM 1271 N N . ARG A 1 163 ? 0.417 12.648 12.578 1 95.69 163 ARG A N 1
ATOM 1272 C CA . ARG A 1 163 ? 1.312 12.805 11.438 1 95.69 163 ARG A CA 1
ATOM 1273 C C . ARG A 1 163 ? 1.889 14.211 11.383 1 95.69 163 ARG A C 1
ATOM 1275 O O . ARG A 1 163 ? 3.084 14.391 11.133 1 95.69 163 ARG A O 1
ATOM 1282 N N . LEU A 1 164 ? 1.073 15.203 11.625 1 95.5 164 LEU A N 1
ATOM 1283 C CA . LEU A 1 164 ? 1.525 16.594 11.641 1 95.5 164 LEU A CA 1
ATOM 1284 C C . LEU A 1 164 ? 2.52 16.812 12.773 1 95.5 164 LEU A C 1
ATOM 1286 O O . LEU A 1 164 ? 3.486 17.562 12.617 1 95.5 164 LEU A O 1
ATOM 1290 N N . SER A 1 165 ? 2.248 16.219 13.852 1 94.12 165 SER A N 1
ATOM 1291 C CA . SER A 1 165 ? 3.082 16.406 15.039 1 94.12 165 SER A CA 1
ATOM 1292 C C . SER A 1 165 ? 4.496 15.883 14.805 1 94.12 165 SER A C 1
ATOM 1294 O O . SER A 1 165 ? 5.43 16.281 15.508 1 94.12 165 SER A O 1
ATOM 1296 N N . LYS A 1 166 ? 4.637 14.961 13.875 1 91.88 166 LYS A N 1
ATOM 1297 C CA . LYS A 1 166 ? 5.969 14.492 13.508 1 91.88 166 LYS A CA 1
ATOM 1298 C C . LYS A 1 166 ? 6.73 15.547 12.711 1 91.88 166 LYS A C 1
ATOM 1300 O O . LYS A 1 166 ? 7.961 15.523 12.656 1 91.88 166 LYS A O 1
ATOM 1305 N N . LEU A 1 167 ? 6.023 16.484 12.094 1 90.56 167 LEU A N 1
ATOM 1306 C CA . LEU A 1 167 ? 6.613 17.484 11.211 1 90.5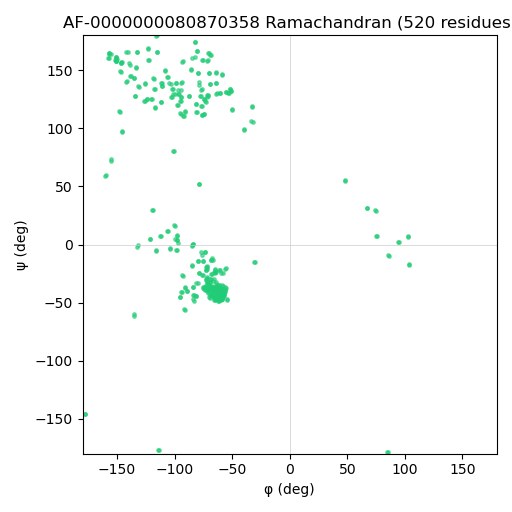6 167 LEU A CA 1
ATOM 1307 C C . LEU A 1 167 ? 6.926 18.766 11.977 1 90.56 167 LEU A C 1
ATOM 1309 O O . LEU A 1 167 ? 7.926 19.438 11.703 1 90.56 167 LEU A O 1
ATOM 1313 N N . GLN A 1 168 ? 5.961 19.094 12.844 1 90.62 168 GLN A N 1
ATOM 1314 C CA . GLN A 1 168 ? 6.02 20.359 13.562 1 90.62 168 GLN A CA 1
ATOM 1315 C C . GLN A 1 168 ? 5.207 20.297 14.852 1 90.62 168 GLN A C 1
ATOM 1317 O O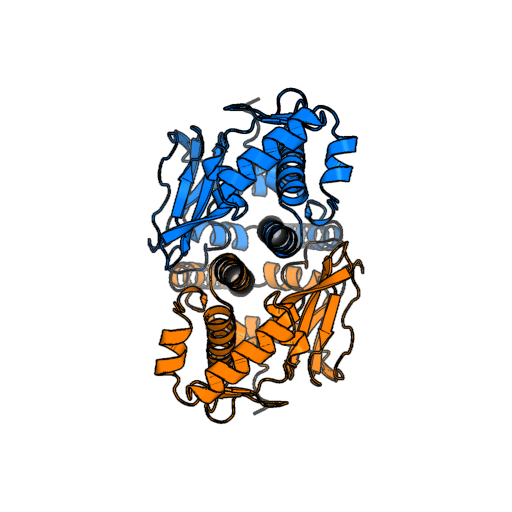 . GLN A 1 168 ? 4.465 19.344 15.078 1 90.62 168 GLN A O 1
ATOM 1322 N N . SER A 1 169 ? 5.512 21.281 15.648 1 93.94 169 SER A N 1
ATOM 1323 C CA . SER A 1 169 ? 4.629 21.438 16.797 1 93.94 169 SER A CA 1
ATOM 1324 C C . SER A 1 169 ? 3.207 21.766 16.359 1 93.94 169 SER A C 1
ATOM 1326 O O . SER A 1 169 ? 3.002 22.656 15.531 1 93.94 169 SER A O 1
ATOM 1328 N N . VAL A 1 170 ? 2.264 21.016 16.906 1 95 170 VAL A N 1
ATOM 1329 C CA . VAL A 1 170 ? 0.866 21.234 16.547 1 95 170 VAL A CA 1
ATOM 1330 C C . VAL A 1 170 ? 0.057 21.594 17.797 1 95 170 VAL A C 1
ATOM 1332 O O . VAL A 1 170 ? 0.091 20.875 18.797 1 95 170 VAL A O 1
ATOM 1335 N N . ASP A 1 171 ? -0.609 22.703 17.719 1 96.25 171 ASP A N 1
ATOM 1336 C CA . ASP A 1 171 ? -1.567 23.078 18.75 1 96.25 171 ASP A CA 1
ATOM 1337 C C . ASP A 1 171 ? -2.908 22.391 18.547 1 96.25 171 ASP A C 1
ATOM 1339 O O . ASP A 1 171 ? -3.609 22.641 17.562 1 96.25 171 ASP A O 1
ATOM 1343 N N . PRO A 1 172 ? -3.275 21.5 19.5 1 95.62 172 PRO A N 1
ATOM 1344 C CA . PRO A 1 172 ? -4.57 20.828 19.359 1 95.62 172 PRO A CA 1
ATOM 1345 C C . PRO A 1 172 ? -5.738 21.812 19.297 1 95.62 172 PRO A C 1
ATOM 1347 O O . PRO A 1 172 ? -6.793 21.484 18.734 1 95.62 172 PRO A O 1
ATOM 1350 N N . GLY A 1 173 ? -5.539 22.953 19.844 1 95.5 173 GLY A N 1
ATOM 1351 C CA . GLY A 1 173 ? -6.582 23.969 19.828 1 95.5 173 GLY A CA 1
ATOM 1352 C C . GLY A 1 173 ? -6.715 24.656 18.484 1 95.5 173 GLY A C 1
ATOM 1353 O O . GLY A 1 173 ? -7.652 25.438 18.281 1 95.5 173 GLY A O 1
ATOM 1354 N N . ARG A 1 174 ? -5.816 24.406 17.594 1 96.75 174 ARG A N 1
ATOM 1355 C CA . ARG A 1 174 ? -5.871 24.984 16.266 1 96.75 174 ARG A CA 1
ATOM 1356 C C . ARG A 1 174 ? -5.035 24.172 15.281 1 96.75 174 ARG A C 1
ATOM 1358 O O . ARG A 1 174 ? -4.125 24.703 14.648 1 96.75 174 ARG A O 1
ATOM 1365 N N . MET A 1 175 ? -5.363 22.938 15.125 1 97.06 175 MET A N 1
ATOM 1366 C CA . MET A 1 175 ? -4.629 22.078 14.195 1 97.06 175 MET A CA 1
ATOM 1367 C C . MET A 1 175 ? -4.965 22.422 12.75 1 97.06 175 MET A C 1
ATOM 1369 O O . MET A 1 175 ? -6.137 22.438 12.367 1 97.06 175 MET A O 1
ATOM 1373 N N . PRO A 1 176 ? -3.955 22.75 11.938 1 97.31 176 PRO A N 1
ATOM 1374 C CA . PRO A 1 176 ? -4.258 22.969 10.516 1 97.31 176 PRO A CA 1
ATOM 1375 C C . PRO A 1 176 ? -4.992 21.781 9.891 1 97.31 176 PRO A C 1
ATOM 1377 O O . PRO A 1 176 ? -4.625 20.625 10.125 1 97.31 176 PRO A O 1
ATOM 1380 N N . PHE A 1 177 ? -6.055 22.078 9.234 1 97.75 177 PHE A N 1
ATOM 1381 C CA . PHE A 1 177 ? -6.891 21.047 8.617 1 97.75 177 PHE A CA 1
ATOM 1382 C C . PHE A 1 177 ? -7.68 21.625 7.445 1 97.75 177 PHE A C 1
ATOM 1384 O O . PHE A 1 177 ? -8.898 21.781 7.531 1 97.75 177 PHE A O 1
ATOM 1391 N N . PRO A 1 178 ? -6.934 21.875 6.344 1 97.69 178 PRO A N 1
ATOM 1392 C CA . PRO A 1 178 ? -7.594 22.469 5.18 1 97.69 178 PRO A CA 1
ATOM 1393 C C . PRO A 1 178 ? -8.375 21.453 4.359 1 97.69 178 PRO A C 1
ATOM 1395 O O . PRO A 1 178 ? -8.227 21.391 3.135 1 97.69 178 PRO A O 1
ATOM 1398 N N . ILE A 1 179 ? -9.227 20.703 5.004 1 97.31 179 ILE A N 1
ATOM 1399 C CA . ILE A 1 179 ? -10.062 19.672 4.406 1 97.31 179 ILE A CA 1
ATOM 1400 C C . ILE A 1 179 ? -11.531 20.031 4.562 1 97.31 179 ILE A C 1
ATOM 1402 O O . ILE A 1 179 ? -12.031 20.172 5.684 1 97.31 179 ILE A O 1
ATOM 1406 N N . SER A 1 180 ? -12.18 20.219 3.49 1 96.06 180 SER A N 1
ATOM 1407 C CA . SER A 1 180 ? -13.609 20.5 3.527 1 96.06 180 SER A CA 1
ATOM 1408 C C . SER A 1 180 ? -14.406 19.266 3.947 1 96.06 180 SER A C 1
ATOM 1410 O O . SER A 1 180 ? -13.891 18.156 3.936 1 96.06 180 SER A O 1
ATOM 1412 N N . GLN A 1 181 ? -15.648 19.547 4.297 1 95.06 181 GLN A N 1
ATOM 1413 C CA . GLN A 1 181 ? -16.516 18.422 4.641 1 95.06 181 GLN A CA 1
ATOM 1414 C C . GLN A 1 181 ? -16.719 17.5 3.439 1 95.06 181 GLN A C 1
ATOM 1416 O O . GLN A 1 181 ? -16.812 16.281 3.596 1 95.06 181 GLN A O 1
ATOM 1421 N N . ARG A 1 182 ? -16.797 18.078 2.307 1 94.38 182 ARG A N 1
ATOM 1422 C CA . ARG A 1 182 ? -16.922 17.297 1.081 1 94.38 182 ARG A CA 1
ATOM 1423 C C . ARG A 1 182 ? -15.711 16.391 0.886 1 94.38 182 ARG A C 1
ATOM 1425 O O . ARG A 1 182 ? -15.859 15.195 0.617 1 94.38 182 ARG A O 1
ATOM 1432 N N . LEU A 1 183 ? -14.547 16.969 1.022 1 95.19 183 LEU A N 1
ATOM 1433 C CA . LEU A 1 183 ? -13.312 16.203 0.88 1 95.19 183 LEU A CA 1
ATOM 1434 C C . LEU A 1 183 ? -13.219 15.117 1.947 1 95.19 183 LEU A C 1
ATOM 1436 O O . LEU A 1 183 ? -12.773 14 1.667 1 95.19 183 LEU A O 1
ATOM 1440 N N . LEU A 1 184 ? -13.609 15.438 3.111 1 96.19 184 LEU A N 1
ATOM 1441 C CA . LEU A 1 184 ? -13.602 14.469 4.195 1 96.19 184 LEU A CA 1
ATOM 1442 C C . LEU A 1 184 ? -14.492 13.273 3.859 1 96.19 184 LEU A C 1
ATOM 1444 O O . LEU A 1 184 ? -14.117 12.125 4.113 1 96.19 184 LEU A O 1
ATOM 1448 N N . GLY A 1 185 ? -15.688 13.547 3.297 1 94.81 185 GLY A N 1
ATOM 1449 C CA . GLY A 1 185 ? -16.547 12.469 2.83 1 94.81 185 GLY A CA 1
ATOM 1450 C C . GLY A 1 185 ? -15.898 11.602 1.773 1 94.81 185 GLY A C 1
ATOM 1451 O O . GLY A 1 185 ? -16.047 10.375 1.793 1 94.81 185 GLY A O 1
ATOM 1452 N N . GLN A 1 186 ? -15.141 12.227 0.882 1 93.5 186 GLN A N 1
ATOM 1453 C CA . GLN A 1 186 ? -14.453 11.516 -0.188 1 93.5 186 GLN A CA 1
ATOM 1454 C C . GLN A 1 186 ? -13.281 10.703 0.36 1 93.5 186 GLN A C 1
ATOM 1456 O O . GLN A 1 186 ? -12.914 9.672 -0.215 1 93.5 186 GLN A O 1
ATOM 1461 N N . ILE A 1 187 ? -12.695 11.141 1.456 1 94.12 187 ILE A N 1
ATOM 1462 C CA . ILE A 1 187 ? -11.609 10.414 2.092 1 94.12 187 ILE A CA 1
ATOM 1463 C C . ILE A 1 187 ? -12.156 9.172 2.797 1 94.12 187 ILE A C 1
ATOM 1465 O O . ILE A 1 187 ? -11.594 8.086 2.678 1 94.12 187 ILE A O 1
ATOM 1469 N N . LEU A 1 188 ? -13.312 9.328 3.414 1 93.62 188 LEU A N 1
ATOM 1470 C CA . LEU A 1 188 ? -13.797 8.281 4.312 1 93.62 188 LEU A CA 1
ATOM 1471 C C . LEU A 1 188 ? -14.898 7.465 3.652 1 93.62 188 LEU A C 1
ATOM 1473 O O . LEU A 1 188 ? -15.344 6.453 4.203 1 93.62 188 LEU A O 1
ATOM 1477 N N . GLY A 1 189 ? -15.242 7.902 2.467 1 90.06 189 GLY A N 1
ATOM 1478 C CA . GLY A 1 189 ? -16.328 7.207 1.78 1 90.06 189 GLY A CA 1
ATOM 1479 C C . GLY A 1 189 ? -17.672 7.379 2.455 1 90.06 189 GLY A C 1
ATOM 1480 O O . GLY A 1 189 ? -18.453 6.438 2.525 1 90.06 189 GLY A O 1
ATOM 1481 N N . LEU A 1 190 ? -17.875 8.5 3.074 1 92.56 190 LEU A N 1
ATOM 1482 C CA . LEU A 1 190 ? -19.125 8.805 3.764 1 92.56 190 LEU A CA 1
ATOM 1483 C C . LEU A 1 190 ? -19.922 9.852 3.002 1 92.56 190 LEU A C 1
ATOM 1485 O O . LEU A 1 190 ? -19.359 10.703 2.32 1 92.56 190 LEU A O 1
ATOM 1489 N N . SER A 1 191 ? -21.266 9.75 3.152 1 92.56 191 SER A N 1
ATOM 1490 C CA . SER A 1 191 ? -22.109 10.766 2.543 1 92.56 191 SER A CA 1
ATOM 1491 C C . SER A 1 191 ? -22 12.094 3.273 1 92.56 191 SER A C 1
ATOM 1493 O O . SER A 1 191 ? -21.609 12.141 4.441 1 92.56 191 SER A O 1
ATOM 1495 N N . PRO A 1 192 ? -22.344 13.195 2.582 1 94.31 192 PRO A N 1
ATOM 1496 C CA . PRO A 1 192 ? -22.344 14.508 3.24 1 94.31 192 PRO A CA 1
ATOM 1497 C C . PRO A 1 192 ? -23.219 14.531 4.5 1 94.31 192 PRO A C 1
ATOM 1499 O O . PRO A 1 192 ? -22.828 15.133 5.504 1 94.31 192 PRO A O 1
ATOM 1502 N N . VAL A 1 193 ? -24.297 13.844 4.426 1 96.38 193 VAL A N 1
ATOM 1503 C CA . VAL A 1 193 ? -25.219 13.812 5.559 1 96.38 193 VAL A CA 1
ATOM 1504 C C . VAL A 1 193 ? -24.547 13.141 6.754 1 96.38 193 VAL A C 1
ATOM 1506 O O . VAL A 1 193 ? -24.594 13.648 7.875 1 96.38 193 VAL A O 1
ATOM 1509 N N . HIS A 1 194 ? -23.875 12.031 6.512 1 96.31 194 HIS A N 1
ATOM 1510 C CA . HIS A 1 194 ? -23.188 11.305 7.574 1 96.31 194 HIS A CA 1
ATOM 1511 C C . HIS A 1 194 ? -22.047 12.117 8.156 1 96.31 194 HIS A C 1
ATOM 1513 O O . HIS A 1 194 ? -21.828 12.117 9.375 1 96.31 194 HIS A O 1
ATOM 1519 N N . ILE A 1 195 ? -21.297 12.781 7.332 1 97.06 195 ILE A N 1
ATOM 1520 C CA . ILE A 1 195 ? -20.188 13.617 7.777 1 97.06 195 ILE A CA 1
ATOM 1521 C C . ILE A 1 195 ? -20.703 14.742 8.672 1 97.06 195 ILE A C 1
ATOM 1523 O O . ILE A 1 195 ? -20.188 14.953 9.773 1 97.06 195 ILE A O 1
ATOM 1527 N N . ASN A 1 196 ? -21.734 15.398 8.227 1 97.12 196 ASN A N 1
ATOM 1528 C CA . ASN A 1 196 ? -22.281 16.531 8.961 1 97.12 196 ASN A CA 1
ATOM 1529 C C . ASN A 1 196 ? -22.859 16.094 10.312 1 97.12 196 ASN A C 1
ATOM 1531 O O . ASN A 1 196 ? -22.594 16.734 11.328 1 97.12 196 ASN A O 1
ATOM 1535 N N . ARG A 1 197 ? -23.562 15.023 10.234 1 97.88 197 ARG A N 1
ATOM 1536 C CA . ARG A 1 197 ? -24.141 14.508 11.469 1 97.88 197 ARG A CA 1
ATOM 1537 C C . ARG A 1 197 ? -23.062 14.133 12.469 1 97.88 197 ARG A C 1
ATOM 1539 O O . ARG A 1 197 ? -23.172 14.406 13.664 1 97.88 197 ARG A O 1
ATOM 1546 N N . THR A 1 198 ? -22.094 13.492 11.977 1 97.88 198 THR A N 1
ATOM 1547 C CA . THR A 1 198 ? -21 13.016 12.82 1 97.88 198 THR A CA 1
ATOM 1548 C C . THR A 1 198 ? -20.219 14.188 13.414 1 97.88 198 THR A C 1
ATOM 1550 O O . THR A 1 198 ? -19.938 14.203 14.609 1 97.88 198 THR A O 1
ATOM 1553 N N . LEU A 1 199 ? -19.906 15.156 12.617 1 97.56 199 LEU A N 1
ATOM 1554 C CA . LEU A 1 199 ? -19.172 16.328 13.078 1 97.56 199 LEU A CA 1
ATOM 1555 C C . LEU A 1 199 ? -19.969 17.109 14.109 1 97.56 199 LEU A C 1
ATOM 1557 O O . LEU A 1 199 ? -19.422 17.562 15.117 1 97.56 199 LEU A O 1
ATOM 1561 N N . THR A 1 200 ? -21.25 17.219 13.883 1 98 200 THR A N 1
ATOM 1562 C CA . THR A 1 200 ? -22.125 17.922 14.82 1 98 200 THR A CA 1
ATOM 1563 C C . THR A 1 200 ? -22.156 17.188 16.172 1 98 200 THR A C 1
ATOM 1565 O O . THR A 1 200 ? -22.078 17.828 17.219 1 98 200 THR A O 1
ATOM 1568 N N . ALA A 1 201 ? -22.312 15.922 16.078 1 97.69 201 ALA A N 1
ATOM 1569 C CA . ALA A 1 201 ? -22.359 15.125 17.297 1 97.69 201 ALA A CA 1
ATOM 1570 C C . ALA A 1 201 ? -21.062 15.227 18.078 1 97.69 201 ALA A C 1
ATOM 1572 O O . ALA A 1 201 ? -21.062 15.367 19.297 1 97.69 201 ALA A O 1
ATOM 1573 N N . LEU A 1 202 ? -19.953 15.125 17.391 1 96.81 202 LEU A N 1
ATOM 1574 C CA . LEU A 1 202 ? -18.641 15.219 18.031 1 96.81 202 LEU A CA 1
ATOM 1575 C C . LEU A 1 202 ? -18.453 16.594 18.672 1 96.81 202 LEU A C 1
ATOM 1577 O O . LEU A 1 202 ? -17.859 16.688 19.75 1 96.81 202 LEU A O 1
ATOM 1581 N N . GLU A 1 203 ? -18.906 17.594 18.016 1 96.69 203 GLU A N 1
ATOM 1582 C CA . GLU A 1 203 ? -18.844 18.938 18.562 1 96.69 203 GLU A CA 1
ATOM 1583 C C . GLU A 1 203 ? -19.719 19.078 19.812 1 96.69 203 GLU A C 1
ATOM 1585 O O . GLU A 1 203 ? -19.281 19.609 20.828 1 96.69 203 GLU A O 1
ATOM 1590 N N . ARG A 1 204 ? -20.875 18.609 19.672 1 96.94 204 ARG A N 1
ATOM 1591 C CA . ARG A 1 204 ? -21.828 18.656 20.797 1 96.94 204 ARG A CA 1
ATOM 1592 C C . ARG A 1 204 ? -21.25 17.938 22.016 1 96.94 204 ARG A C 1
ATOM 1594 O O . ARG A 1 204 ? -21.422 18.406 23.141 1 96.94 204 ARG A O 1
ATOM 1601 N N . ASP A 1 205 ? -20.594 16.891 21.797 1 96 205 ASP A N 1
ATOM 1602 C CA . ASP A 1 205 ? -20.047 16.062 22.875 1 96 205 ASP A CA 1
ATOM 1603 C C . ASP A 1 205 ? -18.703 16.609 23.359 1 96 205 ASP A C 1
ATOM 1605 O O . ASP A 1 205 ? -18.062 16.016 24.219 1 96 205 ASP A O 1
ATOM 1609 N N . GLY A 1 206 ? -18.25 17.672 22.797 1 95.44 206 GLY A N 1
ATOM 1610 C CA . GLY A 1 206 ? -17.031 18.359 23.234 1 95.44 206 GLY A CA 1
ATOM 1611 C C . GLY A 1 206 ? -15.766 17.625 22.844 1 95.44 206 GLY A C 1
ATOM 1612 O O . GLY A 1 206 ? -14.742 17.734 23.516 1 95.44 206 GLY A O 1
ATOM 1613 N N . VAL A 1 207 ? -15.797 16.891 21.75 1 96.69 207 VAL A N 1
ATOM 1614 C CA . VAL A 1 207 ? -14.633 16.125 21.328 1 96.69 207 VAL A CA 1
ATOM 1615 C C . VAL A 1 207 ? -13.781 16.969 20.391 1 96.69 207 VAL A C 1
ATOM 1617 O O . VAL A 1 207 ? -12.578 17.156 20.625 1 96.69 207 VAL A O 1
ATOM 1620 N N . LEU A 1 208 ? -14.383 17.422 19.344 1 97.25 208 LEU A N 1
ATOM 1621 C CA . LEU A 1 208 ? -13.68 18.266 18.391 1 97.25 208 LEU A CA 1
ATOM 1622 C C . LEU A 1 208 ? -14.641 19.219 17.688 1 97.25 208 LEU A C 1
ATOM 1624 O O . LEU A 1 208 ? -15.859 19.047 17.766 1 97.25 208 LEU A O 1
ATOM 1628 N N . GLU A 1 209 ? -14.062 20.312 17.156 1 97.94 209 GLU A N 1
ATOM 1629 C CA . GLU A 1 209 ? -14.781 21.266 16.312 1 97.94 209 GLU A CA 1
ATOM 1630 C C . GLU A 1 209 ? -14.062 21.469 14.977 1 97.94 209 GLU A C 1
ATOM 1632 O O . GLU A 1 209 ? -12.867 21.781 14.953 1 97.94 209 GLU A O 1
ATOM 1637 N N . LYS A 1 210 ? -14.812 21.219 13.969 1 97.38 210 LYS A N 1
ATOM 1638 C CA . LYS A 1 210 ? -14.234 21.406 12.641 1 97.38 210 LYS A CA 1
ATOM 1639 C C . LYS A 1 210 ? -14.562 22.797 12.094 1 97.38 210 LYS A C 1
ATOM 1641 O O . LYS A 1 210 ? -15.719 23.219 12.102 1 97.38 210 LYS A O 1
ATOM 1646 N N . HIS A 1 211 ? -13.578 23.531 11.68 1 96.56 211 HIS A N 1
ATOM 1647 C CA . HIS A 1 211 ? -13.695 24.812 11.008 1 96.56 211 HIS A CA 1
ATOM 1648 C C . HIS A 1 211 ? -13.203 24.719 9.57 1 96.56 211 HIS A C 1
ATOM 1650 O O . HIS A 1 211 ? -12.922 23.641 9.062 1 96.56 211 HIS A O 1
ATOM 1656 N N . ARG A 1 212 ? -13.219 25.828 8.922 1 93.06 212 ARG A N 1
ATOM 1657 C CA . ARG A 1 212 ? -12.883 25.828 7.504 1 93.06 212 ARG A CA 1
ATOM 1658 C C . ARG A 1 212 ? -11.445 25.375 7.273 1 93.06 212 ARG A C 1
ATOM 1660 O O . ARG A 1 212 ? -11.188 24.531 6.426 1 93.06 212 ARG A O 1
ATOM 1667 N N . ALA A 1 213 ? -10.508 25.922 8.062 1 95.25 213 ALA A N 1
ATOM 1668 C CA . ALA A 1 213 ? -9.102 25.656 7.762 1 95.25 213 ALA A CA 1
ATOM 1669 C C . ALA A 1 213 ? -8.398 24.984 8.938 1 95.25 213 ALA A C 1
ATOM 1671 O O . ALA A 1 213 ? -7.188 24.781 8.914 1 95.25 213 ALA A O 1
ATOM 1672 N N . HIS A 1 214 ? -9.141 24.656 10 1 97.44 214 HIS A N 1
ATOM 1673 C CA . HIS A 1 214 ? -8.508 24.047 11.164 1 97.44 214 HIS A CA 1
ATOM 1674 C C . HIS A 1 214 ? -9.516 23.25 11.984 1 97.44 214 HIS A C 1
ATOM 1676 O O . HIS A 1 214 ? -10.727 23.359 11.766 1 97.44 214 HIS A O 1
ATOM 1682 N N . VAL A 1 215 ? -9.062 22.391 12.781 1 98.12 215 VAL A N 1
ATOM 1683 C CA . VAL A 1 215 ? -9.852 21.609 13.727 1 98.12 215 VAL A CA 1
ATOM 1684 C C . VAL A 1 215 ? -9.414 21.922 15.156 1 98.12 215 VAL A C 1
ATOM 1686 O O . VAL A 1 215 ? -8.227 22.078 15.43 1 98.12 215 VAL A O 1
ATOM 1689 N N . VAL A 1 216 ? -10.375 22.141 15.984 1 98.5 216 VAL A N 1
ATOM 1690 C CA . VAL A 1 216 ? -10.125 22.266 17.406 1 98.5 216 VAL A CA 1
ATOM 1691 C C . VAL A 1 216 ? -10.344 20.906 18.094 1 98.5 216 VAL A C 1
ATOM 1693 O O . VAL A 1 216 ? -11.461 20.375 18.078 1 98.5 216 VAL A O 1
ATOM 1696 N N . ILE A 1 217 ? -9.336 20.344 18.562 1 98.06 217 ILE A N 1
ATOM 1697 C CA . ILE A 1 217 ? -9.445 19.141 19.375 1 98.06 217 ILE A CA 1
ATOM 1698 C C . ILE A 1 217 ? -9.539 19.516 20.859 1 98.06 217 ILE A C 1
ATOM 1700 O O . ILE A 1 217 ? -8.555 19.984 21.453 1 98.06 217 ILE A O 1
ATOM 1704 N N . HIS A 1 218 ? -10.609 19.328 21.453 1 96.81 218 HIS A N 1
ATOM 1705 C CA . HIS A 1 218 ? -10.859 19.766 22.828 1 96.81 218 HIS A CA 1
ATOM 1706 C C . HIS A 1 218 ? -10.148 18.875 23.828 1 96.81 218 HIS A C 1
ATOM 1708 O O . HIS A 1 218 ? -9.664 19.359 24.859 1 96.81 218 HIS A O 1
ATOM 1714 N N . ASP A 1 219 ? -10.109 17.625 23.547 1 90.62 219 ASP A N 1
ATOM 1715 C CA . ASP A 1 219 ? -9.5 16.641 24.422 1 90.62 219 ASP A CA 1
ATOM 1716 C C . ASP A 1 219 ? -8.844 15.516 23.625 1 90.62 219 ASP A C 1
ATOM 1718 O O . ASP A 1 219 ? -9.5 14.539 23.266 1 90.62 219 ASP A O 1
ATOM 1722 N N . PRO A 1 220 ? -7.504 15.656 23.453 1 89.94 220 PRO A N 1
ATOM 1723 C CA . PRO A 1 220 ? -6.812 14.633 22.688 1 89.94 220 PRO A CA 1
ATOM 1724 C C . PRO A 1 220 ? -7.008 13.227 23.25 1 89.94 220 PRO A C 1
ATOM 1726 O O . PRO A 1 220 ? -7.086 12.258 22.484 1 89.94 220 PRO A O 1
ATOM 1729 N N . GLY A 1 221 ? -7 13.141 24.594 1 91 221 GLY A N 1
ATOM 1730 C CA . GLY A 1 221 ? -7.266 11.852 25.219 1 91 221 GLY A CA 1
ATOM 1731 C C . GLY A 1 221 ? -8.625 11.289 24.859 1 91 221 GLY A C 1
ATOM 1732 O O . GLY A 1 221 ? -8.742 10.102 24.531 1 91 221 GLY A O 1
ATOM 1733 N N . ARG A 1 222 ? -9.609 12.086 24.953 1 93.44 222 ARG A N 1
ATOM 1734 C CA . ARG A 1 222 ? -10.961 11.672 24.594 1 93.44 222 ARG A CA 1
ATOM 1735 C C . ARG A 1 222 ? -11.055 11.312 23.109 1 93.44 222 ARG A C 1
ATOM 1737 O O . ARG A 1 222 ? -11.758 10.375 22.734 1 93.44 222 ARG A O 1
ATOM 1744 N N . LEU A 1 223 ? -10.422 12.086 22.25 1 95.25 223 LEU A N 1
ATOM 1745 C CA . LEU A 1 223 ? -10.398 11.781 20.812 1 95.25 223 LEU A CA 1
ATOM 1746 C C . LEU A 1 223 ? -9.789 10.406 20.562 1 95.25 223 LEU A C 1
ATOM 1748 O O . LEU A 1 223 ? -10.273 9.656 19.719 1 95.25 223 LEU A O 1
ATOM 1752 N N . ARG A 1 224 ? -8.773 10.117 21.266 1 94.31 224 ARG A N 1
ATOM 1753 C CA . ARG A 1 224 ? -8.117 8.812 21.141 1 94.31 224 ARG A CA 1
ATOM 1754 C C . ARG A 1 224 ? -9.07 7.688 21.516 1 94.31 224 ARG A C 1
ATOM 1756 O O . ARG A 1 224 ? -9.109 6.648 20.844 1 94.31 224 ARG A O 1
ATOM 1763 N N . ASP A 1 225 ? -9.789 7.93 22.562 1 92.94 225 ASP A N 1
ATOM 1764 C CA . ASP A 1 225 ? -10.766 6.938 23 1 92.94 225 ASP A CA 1
ATOM 1765 C C . ASP A 1 225 ? -11.859 6.742 21.953 1 92.94 225 ASP A C 1
ATOM 1767 O O . ASP A 1 225 ? -12.227 5.609 21.625 1 92.94 225 ASP A O 1
ATOM 1771 N N . GLU A 1 226 ? -12.289 7.863 21.391 1 93 226 GLU A N 1
ATOM 1772 C CA . GLU A 1 226 ? -13.32 7.824 20.344 1 93 226 GLU A CA 1
ATOM 1773 C C . GLU A 1 226 ? -12.812 7.102 19.109 1 93 226 GLU A C 1
ATOM 1775 O O . GLU A 1 226 ? -13.57 6.383 18.453 1 93 226 GLU A O 1
ATOM 1780 N N . ALA A 1 227 ? -11.609 7.285 18.781 1 92.62 227 ALA A N 1
ATOM 1781 C CA . ALA A 1 227 ? -11.016 6.777 17.547 1 92.62 227 ALA A CA 1
ATOM 1782 C C . ALA A 1 227 ? -10.656 5.301 17.688 1 92.62 227 ALA A C 1
ATOM 1784 O O . ALA A 1 227 ? -10.367 4.633 16.688 1 92.62 227 ALA A O 1
ATOM 1785 N N . ASP A 1 228 ? -10.641 4.738 18.953 1 86.81 228 ASP A N 1
ATOM 1786 C CA . ASP A 1 228 ? -10.156 3.377 19.141 1 86.81 228 ASP A CA 1
ATOM 1787 C C . ASP A 1 228 ? -8.82 3.158 18.438 1 86.81 228 ASP A C 1
ATOM 1789 O O . ASP A 1 228 ? -8.672 2.223 17.656 1 86.81 228 ASP A O 1
ATOM 1793 N N . PHE A 1 229 ? -7.887 3.986 18.75 1 85 229 PHE A N 1
ATOM 1794 C CA . PHE A 1 229 ? -6.719 4.23 17.922 1 85 229 PHE A CA 1
ATOM 1795 C C . PHE A 1 229 ? -5.496 3.506 18.469 1 85 229 PHE A C 1
ATOM 1797 O O . PHE A 1 229 ? -5.195 3.596 19.656 1 85 229 PHE A O 1
ATOM 1804 N N . ASP A 1 230 ? -4.859 2.727 17.578 1 82.62 230 ASP A N 1
ATOM 1805 C CA . ASP A 1 230 ? -3.514 2.188 17.75 1 82.62 230 ASP A CA 1
ATOM 1806 C C . ASP A 1 230 ? -2.539 2.814 16.766 1 82.62 230 ASP A C 1
ATOM 1808 O O . ASP A 1 230 ? -2.748 2.736 15.547 1 82.62 230 ASP A O 1
ATOM 1812 N N . ASP A 1 231 ? -1.454 3.432 17.312 1 83.06 231 ASP A N 1
ATOM 1813 C CA . ASP A 1 231 ? -0.614 4.242 16.438 1 83.06 231 ASP A CA 1
ATOM 1814 C C . ASP A 1 231 ? 0.639 3.479 16.016 1 83.06 231 ASP A C 1
ATOM 1816 O O . ASP A 1 231 ? 1.594 4.07 15.508 1 83.06 231 ASP A O 1
ATOM 1820 N N . ASP A 1 232 ? 0.652 2.236 16.172 1 85.06 232 ASP A N 1
ATOM 1821 C CA . ASP A 1 232 ? 1.846 1.456 15.859 1 85.06 232 ASP A CA 1
ATOM 1822 C C . ASP A 1 232 ? 2.215 1.586 14.383 1 85.06 232 ASP A C 1
ATOM 1824 O O . ASP A 1 232 ? 3.396 1.612 14.031 1 85.06 232 ASP A O 1
ATOM 1828 N N . TYR A 1 233 ? 1.188 1.684 13.594 1 86.44 233 TYR A N 1
ATOM 1829 C CA . TYR A 1 233 ? 1.44 1.713 12.156 1 86.44 233 TYR A CA 1
ATOM 1830 C C . TYR A 1 233 ? 2.018 3.057 11.734 1 86.44 233 TYR A C 1
ATOM 1832 O O . TYR A 1 233 ? 2.506 3.203 10.609 1 86.44 233 TYR A O 1
ATOM 1840 N N . LEU A 1 234 ? 2.082 4.051 12.695 1 90.44 234 LEU A N 1
ATOM 1841 C CA . LEU A 1 234 ? 2.637 5.363 12.391 1 90.44 234 LEU A CA 1
ATOM 1842 C C . LEU A 1 234 ? 4.09 5.461 12.844 1 90.44 234 LEU A C 1
ATOM 1844 O O . LEU A 1 234 ? 4.711 6.52 12.727 1 90.44 234 LEU A O 1
ATOM 1848 N N . SER A 1 235 ? 4.621 4.383 13.344 1 90.44 235 SER A N 1
ATOM 1849 C CA . SER A 1 235 ? 5.988 4.402 13.844 1 90.44 235 SER A CA 1
ATOM 1850 C C . SER A 1 235 ? 6.996 4.562 12.711 1 90.44 235 SER A C 1
ATOM 1852 O O . SER A 1 235 ? 6.863 3.926 11.664 1 90.44 235 SER A O 1
ATOM 1854 N N . ASP A 1 236 ? 7.969 5.371 12.953 1 89.06 236 ASP A N 1
ATOM 1855 C CA . ASP A 1 236 ? 9.047 5.551 11.984 1 89.06 236 ASP A CA 1
ATOM 1856 C C . ASP A 1 236 ? 10.258 4.699 12.352 1 89.06 236 ASP A C 1
ATOM 1858 O O . ASP A 1 236 ? 11.312 4.805 11.719 1 89.06 236 ASP A O 1
ATOM 1862 N N . ARG A 1 237 ? 10.148 3.871 13.289 1 87.56 237 ARG A N 1
ATOM 1863 C CA . ARG A 1 237 ? 11.289 3.123 13.805 1 87.56 237 ARG A CA 1
ATOM 1864 C C . ARG A 1 237 ? 11.703 2.014 12.844 1 87.56 237 ARG A C 1
ATOM 1866 O O . ARG A 1 237 ? 10.852 1.279 12.336 1 87.56 237 ARG A O 1
ATOM 1873 N N . VAL A 1 238 ? 12.93 2.043 12.477 1 90.19 238 VAL A N 1
ATOM 1874 C CA . VAL A 1 238 ? 13.516 1 11.641 1 90.19 238 VAL A CA 1
ATOM 1875 C C . VAL A 1 238 ? 14.648 0.307 12.391 1 90.19 238 VAL A C 1
ATOM 1877 O O . VAL A 1 238 ? 15.625 -0.14 11.781 1 90.19 238 VAL A O 1
ATOM 1880 N N . ASP A 1 239 ? 14.594 0.24 13.625 1 81.69 239 ASP A N 1
ATOM 1881 C CA . ASP A 1 239 ? 15.703 -0.179 14.477 1 81.69 239 ASP A CA 1
ATOM 1882 C C . ASP A 1 239 ? 16.078 -1.639 14.227 1 81.69 239 ASP A C 1
ATOM 1884 O O . ASP A 1 239 ? 17.203 -2.047 14.461 1 81.69 239 ASP A O 1
ATOM 1888 N N . GLY A 1 240 ? 15.188 -2.359 13.719 1 87 240 GLY A N 1
ATOM 1889 C CA . GLY A 1 240 ? 15.516 -3.738 13.398 1 87 240 GLY A CA 1
ATOM 1890 C C . GLY A 1 240 ? 16.531 -3.861 12.281 1 87 240 GLY A C 1
ATOM 1891 O O . GLY A 1 240 ? 17.109 -4.934 12.078 1 87 240 GLY A O 1
ATOM 1892 N N . LEU A 1 241 ? 16.766 -2.76 11.586 1 92.69 241 LEU A N 1
ATOM 1893 C CA . LEU A 1 241 ? 17.672 -2.779 10.445 1 92.69 241 LEU A CA 1
ATOM 1894 C C . LEU A 1 241 ? 18.891 -1.9 10.703 1 92.69 241 LEU A C 1
ATOM 1896 O O . LEU A 1 241 ? 19.812 -1.857 9.891 1 92.69 241 LEU A O 1
ATOM 1900 N N . SER A 1 242 ? 18.953 -1.174 11.828 1 87.31 242 SER A N 1
ATOM 1901 C CA . SER A 1 242 ? 19.969 -0.164 12.094 1 87.31 242 SER A CA 1
ATOM 1902 C C . SER A 1 242 ? 21.359 -0.777 12.102 1 87.31 242 SER A C 1
ATOM 1904 O O . SER A 1 242 ? 22.297 -0.21 11.531 1 87.31 242 SER A O 1
ATOM 1906 N N . THR A 1 243 ? 21.516 -1.896 12.719 1 87.19 243 THR A N 1
ATOM 1907 C CA . THR A 1 243 ? 22.812 -2.553 12.82 1 87.19 243 THR A CA 1
ATOM 1908 C C . THR A 1 243 ? 23.312 -2.982 11.438 1 87.19 243 THR A C 1
ATOM 1910 O O . THR A 1 243 ? 24.453 -2.719 11.078 1 87.19 243 THR A O 1
ATOM 1913 N N . ARG A 1 244 ? 22.453 -3.57 10.703 1 90 244 ARG A N 1
ATOM 1914 C CA . ARG A 1 244 ? 22.844 -4.043 9.375 1 90 244 ARG A CA 1
ATOM 1915 C C . ARG A 1 244 ? 23.219 -2.875 8.469 1 90 244 ARG A C 1
ATOM 1917 O O . ARG A 1 244 ? 24.188 -2.951 7.719 1 90 244 ARG A O 1
ATOM 1924 N N . LEU A 1 245 ? 22.5 -1.85 8.492 1 89.81 245 LEU A N 1
ATOM 1925 C CA . LEU A 1 245 ? 22.766 -0.668 7.684 1 89.81 245 LEU A CA 1
ATOM 1926 C C . LEU A 1 245 ? 24.094 -0.036 8.07 1 89.81 245 LEU A C 1
ATOM 1928 O O . LEU A 1 245 ? 24.859 0.41 7.207 1 89.81 245 LEU A O 1
ATOM 1932 N N . ALA A 1 246 ? 24.375 -0.044 9.32 1 87.12 246 ALA A N 1
ATOM 1933 C CA . ALA A 1 246 ? 25.656 0.484 9.805 1 87.12 246 ALA A CA 1
ATOM 1934 C C . ALA A 1 246 ? 26.812 -0.363 9.312 1 87.12 246 ALA A C 1
ATOM 1936 O O . ALA A 1 246 ? 27.859 0.172 8.922 1 87.12 246 ALA A O 1
ATOM 1937 N N . GLU A 1 247 ? 26.672 -1.63 9.32 1 89 247 GLU A N 1
ATOM 1938 C CA . GLU A 1 247 ? 27.703 -2.545 8.836 1 89 247 GLU A CA 1
ATOM 1939 C C . GLU A 1 247 ? 28 -2.305 7.359 1 89 247 GLU A C 1
ATOM 1941 O O . GLU A 1 247 ? 29.156 -2.346 6.941 1 89 247 GLU A O 1
ATOM 1946 N N . LEU A 1 248 ? 26.984 -2.102 6.648 1 87.06 248 LEU A N 1
ATOM 1947 C CA . LEU A 1 248 ? 27.141 -1.884 5.215 1 87.06 248 LEU A CA 1
ATOM 1948 C C . LEU A 1 248 ? 27.828 -0.549 4.941 1 87.06 248 LEU A C 1
ATOM 1950 O O . LEU A 1 248 ? 28.641 -0.442 4.016 1 87.06 248 LEU A O 1
ATOM 1954 N N . ARG A 1 249 ? 27.516 0.428 5.676 1 82.19 249 ARG A N 1
ATOM 1955 C CA . ARG A 1 249 ? 28.141 1.735 5.523 1 82.19 249 ARG A CA 1
ATOM 1956 C C . ARG A 1 249 ? 29.641 1.663 5.828 1 82.19 249 ARG A C 1
ATOM 1958 O O . ARG A 1 249 ? 30.453 2.285 5.141 1 82.19 249 ARG A O 1
ATOM 1965 N N . GLU A 1 250 ? 29.984 0.897 6.816 1 78.5 250 GLU A N 1
ATOM 1966 C CA . GLU A 1 250 ? 31.375 0.733 7.223 1 78.5 250 GLU A CA 1
ATOM 1967 C C . GLU A 1 250 ? 32.156 -0.088 6.199 1 78.5 250 GLU A C 1
ATOM 1969 O O . GLU A 1 250 ? 33.312 0.197 5.926 1 78.5 250 GLU A O 1
ATOM 1974 N N . GLY A 1 251 ? 31.5 -1.044 5.742 1 73.62 251 GLY A N 1
ATOM 1975 C CA . GLY A 1 251 ? 32.156 -1.875 4.738 1 73.62 251 GLY A CA 1
ATOM 1976 C C . GLY A 1 251 ? 32.438 -1.134 3.447 1 73.62 251 GLY A C 1
ATOM 1977 O O . GLY A 1 251 ? 33.469 -1.355 2.82 1 73.62 251 GLY A O 1
ATOM 1978 N N . ALA A 1 252 ? 31.594 -0.349 3.061 1 68.56 252 ALA A N 1
ATOM 1979 C CA . ALA A 1 252 ? 31.766 0.468 1.861 1 68.56 252 ALA A CA 1
ATOM 1980 C C . ALA A 1 252 ? 32.875 1.479 2.033 1 68.56 252 ALA A C 1
ATOM 1982 O O . ALA A 1 252 ? 33.625 1.754 1.091 1 68.56 252 ALA A O 1
ATOM 1983 N N . ALA A 1 253 ? 32.969 1.991 3.242 1 67.5 253 ALA A N 1
ATOM 1984 C CA . ALA A 1 253 ? 34.031 2.951 3.551 1 67.5 253 ALA A CA 1
ATOM 1985 C C . ALA A 1 253 ? 35.406 2.283 3.523 1 67.5 253 ALA A C 1
ATOM 1987 O O . ALA A 1 253 ? 36.375 2.875 3.053 1 67.5 253 ALA A O 1
ATOM 1988 N N . SER A 1 254 ? 35.375 1.134 3.957 1 68.75 254 SER A N 1
ATOM 1989 C CA . SER A 1 254 ? 36.656 0.396 4.016 1 68.75 254 SER A CA 1
ATOM 1990 C C . SER A 1 254 ? 37.094 -0.026 2.623 1 68.75 254 SER A C 1
ATOM 1992 O O . SER A 1 254 ? 38.281 0.037 2.309 1 68.75 254 SER A O 1
ATOM 1994 N N . SER A 1 255 ? 36.188 -0.352 1.841 1 64.06 255 SER A N 1
ATOM 1995 C CA . SER A 1 255 ? 36.5 -0.771 0.482 1 64.06 255 SER A CA 1
ATOM 1996 C C . SER A 1 255 ? 36.969 0.412 -0.366 1 64.06 255 SER A C 1
ATOM 1998 O O . SER A 1 255 ? 37.812 0.264 -1.235 1 64.06 255 SER A O 1
ATOM 2000 N N . ALA A 1 256 ? 36.438 1.474 -0.105 1 59.34 256 ALA A N 1
ATOM 2001 C CA . ALA A 1 256 ? 36.812 2.713 -0.789 1 59.34 256 ALA A CA 1
ATOM 2002 C C . ALA A 1 256 ? 38.219 3.176 -0.385 1 59.34 256 ALA A C 1
ATOM 2004 O O . ALA A 1 256 ? 38.969 3.633 -1.228 1 59.34 256 ALA A O 1
ATOM 2005 N N . VAL A 1 257 ? 38.656 3.104 0.888 1 58.84 257 VAL A N 1
ATOM 2006 C CA . VAL A 1 257 ? 39.969 3.469 1.378 1 58.84 257 VAL A CA 1
ATOM 2007 C C . VAL A 1 257 ? 41 2.523 0.794 1 58.84 257 VAL A C 1
ATOM 2009 O O . VAL A 1 257 ? 42.094 2.955 0.408 1 58.84 257 VAL A O 1
ATOM 2012 N N . SER A 1 258 ? 40.594 1.385 0.78 1 59.41 258 SER A N 1
ATOM 2013 C CA . SER A 1 258 ? 41.531 0.413 0.235 1 59.41 258 SER A CA 1
ATOM 2014 C C . SER A 1 258 ? 41.781 0.645 -1.254 1 59.41 258 SER A C 1
ATOM 2016 O O . SER A 1 258 ? 42.844 0.363 -1.768 1 59.41 258 SER A O 1
ATOM 2018 N N . GLN A 1 259 ? 40.812 1.152 -1.843 1 56.09 259 GLN A N 1
ATOM 2019 C CA . GLN A 1 259 ? 40.938 1.416 -3.271 1 56.09 259 GLN A CA 1
ATOM 2020 C C . GLN A 1 259 ? 41.688 2.719 -3.518 1 56.09 259 GLN A C 1
ATOM 2022 O O . GLN A 1 259 ? 42.375 2.865 -4.535 1 56.09 259 GLN A O 1
ATOM 2027 N N . SER A 1 260 ? 41.531 3.645 -2.676 1 52.56 260 SER A N 1
ATOM 2028 C CA . SER A 1 260 ? 42.25 4.902 -2.818 1 52.56 260 SER A CA 1
ATOM 2029 C C . SER A 1 260 ? 43.719 4.746 -2.404 1 52.56 260 SER A C 1
ATOM 2031 O O . SER A 1 260 ? 44.531 5.605 -2.709 1 52.56 260 SER A O 1
ATOM 2033 N N . GLY A 1 261 ? 44 3.852 -1.581 1 49.97 261 GLY A N 1
ATOM 2034 C CA . GLY A 1 261 ? 45.344 3.641 -1.143 1 49.97 261 GLY A CA 1
ATOM 2035 C C . GLY A 1 261 ? 46.156 2.736 -2.07 1 49.97 261 GLY A C 1
ATOM 2036 O O . GLY A 1 261 ? 47.344 2.484 -1.839 1 49.97 261 GLY A O 1
ATOM 2037 N N . SER A 1 262 ? 45.438 2.002 -2.908 1 41.75 262 SER A N 1
ATOM 2038 C CA . SER A 1 262 ? 46.281 1.268 -3.857 1 41.75 262 SER A CA 1
ATOM 2039 C C . SER A 1 262 ? 46.469 2.062 -5.141 1 41.75 262 SER A C 1
ATOM 2041 O O . SER A 1 262 ? 45.594 2.779 -5.586 1 41.75 262 SER A O 1
ATOM 2043 N N . MET B 1 1 ? 14.195 -30.219 -15.023 1 28.17 1 MET B N 1
ATOM 2044 C CA . MET B 1 1 ? 14.32 -28.781 -14.852 1 28.17 1 MET B CA 1
ATOM 2045 C C . MET B 1 1 ? 13.625 -28.328 -13.57 1 28.17 1 MET B C 1
ATOM 2047 O O . MET B 1 1 ? 12.414 -28.516 -13.414 1 28.17 1 MET B O 1
ATOM 2051 N N . THR B 1 2 ? 14.133 -28.406 -12.477 1 40.47 2 THR B N 1
ATOM 2052 C CA . THR B 1 2 ? 13.5 -28.016 -11.219 1 40.47 2 THR B CA 1
ATOM 2053 C C . THR B 1 2 ? 12.695 -26.734 -11.398 1 40.47 2 THR B C 1
ATOM 2055 O O . THR B 1 2 ? 13.211 -25.734 -11.93 1 40.47 2 THR B O 1
ATOM 2058 N N . PRO B 1 3 ? 11.391 -26.812 -11.555 1 47.06 3 PRO B N 1
ATOM 2059 C CA . PRO B 1 3 ? 10.57 -25.641 -11.867 1 47.06 3 PRO B CA 1
ATOM 2060 C C . PRO B 1 3 ? 11.125 -24.359 -11.25 1 47.06 3 PRO B C 1
ATOM 2062 O O . PRO B 1 3 ? 11.664 -24.375 -10.148 1 47.06 3 PRO B O 1
ATOM 2065 N N . SER B 1 4 ? 11.703 -23.562 -12.094 1 55.41 4 SER B N 1
ATOM 2066 C CA . SER B 1 4 ? 12.172 -22.266 -11.602 1 55.41 4 SER B CA 1
ATOM 2067 C C . SER B 1 4 ? 11.273 -21.734 -10.492 1 55.41 4 SER B C 1
ATOM 2069 O O . SER B 1 4 ? 10.055 -21.688 -10.641 1 55.41 4 SER B O 1
ATOM 2071 N N . PRO B 1 5 ? 11.797 -21.531 -9.281 1 73.12 5 PRO B N 1
ATOM 2072 C CA . PRO B 1 5 ? 10.977 -21.078 -8.156 1 73.12 5 PRO B CA 1
ATOM 2073 C C . PRO B 1 5 ? 10.133 -19.859 -8.5 1 73.12 5 PRO B C 1
ATOM 2075 O O . PRO B 1 5 ? 10.508 -19.062 -9.375 1 73.12 5 PRO B O 1
ATOM 2078 N N . TYR B 1 6 ? 8.766 -20.016 -8.469 1 83.69 6 TYR B N 1
ATOM 2079 C CA . TYR B 1 6 ? 7.789 -18.969 -8.727 1 83.69 6 TYR B CA 1
ATOM 2080 C C . TYR B 1 6 ? 8.328 -17.609 -8.305 1 83.69 6 TYR B C 1
ATOM 2082 O O . TYR B 1 6 ? 7.984 -16.578 -8.898 1 83.69 6 TYR B O 1
ATOM 2090 N N . PHE B 1 7 ? 9.367 -17.672 -7.551 1 90.81 7 PHE B N 1
ATOM 2091 C CA . PHE B 1 7 ? 9.859 -16.391 -7.051 1 90.81 7 PHE B CA 1
ATOM 2092 C C . PHE B 1 7 ? 10.773 -15.727 -8.078 1 90.81 7 PHE B C 1
ATOM 2094 O O . PHE B 1 7 ? 10.602 -14.547 -8.391 1 90.81 7 PHE B O 1
ATOM 2101 N N . GLN B 1 8 ? 11.711 -16.453 -8.641 1 90.56 8 GLN B N 1
ATOM 2102 C CA . GLN B 1 8 ? 12.578 -15.883 -9.664 1 90.56 8 GLN B CA 1
ATOM 2103 C C . GLN B 1 8 ? 11.773 -15.484 -10.898 1 90.56 8 GLN B C 1
ATOM 2105 O O . GLN B 1 8 ? 12.055 -14.461 -11.523 1 90.56 8 GLN B O 1
ATOM 2110 N N . ALA B 1 9 ? 10.773 -16.328 -11.156 1 89.31 9 ALA B N 1
ATOM 2111 C CA . ALA B 1 9 ? 9.898 -16 -12.281 1 89.31 9 ALA B CA 1
ATOM 2112 C C . ALA B 1 9 ? 9.148 -14.695 -12.031 1 89.31 9 ALA B C 1
ATOM 2114 O O . ALA B 1 9 ? 9.016 -13.867 -12.93 1 89.31 9 ALA B O 1
ATOM 2115 N N . ALA B 1 10 ? 8.711 -14.484 -10.812 1 90.19 10 ALA B N 1
ATOM 2116 C CA . ALA B 1 10 ? 7.996 -13.266 -10.453 1 90.19 10 ALA B CA 1
ATOM 2117 C C . ALA B 1 10 ? 8.883 -12.039 -10.617 1 90.19 10 ALA B C 1
ATOM 2119 O O . ALA B 1 10 ? 8.461 -11.031 -11.195 1 90.19 10 ALA B O 1
ATOM 2120 N N . MET B 1 11 ? 10.125 -12.148 -10.188 1 91.19 11 MET B N 1
ATOM 2121 C CA . MET B 1 11 ? 11.062 -11.039 -10.297 1 91.19 11 MET B CA 1
ATOM 2122 C C . MET B 1 11 ? 11.438 -10.773 -11.75 1 91.19 11 MET B C 1
ATOM 2124 O O . MET B 1 11 ? 11.641 -9.625 -12.148 1 91.19 11 MET B O 1
ATOM 2128 N N . SER B 1 12 ? 11.461 -11.852 -12.531 1 91.25 12 SER B N 1
ATOM 2129 C CA . SER B 1 12 ? 11.875 -11.742 -13.93 1 91.25 12 SER B CA 1
ATOM 2130 C C . SER B 1 12 ? 10.812 -11.031 -14.766 1 91.25 12 SER B C 1
ATOM 2132 O O . SER B 1 12 ? 11.094 -10.578 -15.875 1 91.25 12 SER B O 1
ATOM 2134 N N . ARG B 1 13 ? 9.594 -10.992 -14.227 1 89.75 13 ARG B N 1
ATOM 2135 C CA . ARG B 1 13 ? 8.531 -10.289 -14.938 1 89.75 13 ARG B CA 1
ATOM 2136 C C . ARG B 1 13 ? 8.82 -8.797 -15.008 1 89.75 13 ARG B C 1
ATOM 2138 O O . ARG B 1 13 ? 8.359 -8.117 -15.93 1 89.75 13 ARG B O 1
ATOM 2145 N N . TYR B 1 14 ? 9.633 -8.328 -14.047 1 88.88 14 TYR B N 1
ATOM 2146 C CA . TYR B 1 14 ? 9.914 -6.895 -14 1 88.88 14 TYR B CA 1
ATOM 2147 C C . TYR B 1 14 ? 11.148 -6.555 -14.82 1 88.88 14 TYR B C 1
ATOM 2149 O O . TYR B 1 14 ? 11.211 -5.5 -15.461 1 88.88 14 TYR B O 1
ATOM 2157 N N . PHE B 1 15 ? 12.18 -7.434 -14.805 1 84.56 15 PHE B N 1
ATOM 2158 C CA . PHE B 1 15 ? 13.406 -7.211 -15.555 1 84.56 15 PHE B CA 1
ATOM 2159 C C . PHE B 1 15 ? 14.109 -8.531 -15.859 1 84.56 15 PHE B C 1
ATOM 2161 O O . PHE B 1 15 ? 13.875 -9.531 -15.18 1 84.56 15 PHE B O 1
ATOM 2168 N N . ALA B 1 16 ? 15.016 -8.367 -16.828 1 86.5 16 ALA B N 1
ATOM 2169 C CA . ALA B 1 16 ? 15.859 -9.523 -17.094 1 86.5 16 ALA B CA 1
ATOM 2170 C C . ALA B 1 16 ? 16.844 -9.75 -15.953 1 86.5 16 ALA B C 1
ATOM 2172 O O . ALA B 1 16 ? 17.562 -8.828 -15.539 1 86.5 16 ALA B O 1
ATOM 2173 N N . LEU B 1 17 ? 16.844 -10.906 -15.477 1 89.19 17 LEU B N 1
ATOM 2174 C CA . LEU B 1 17 ? 17.734 -11.242 -14.375 1 89.19 17 LEU B CA 1
ATOM 2175 C C . LEU B 1 17 ? 19.094 -11.703 -14.898 1 89.19 17 LEU B C 1
ATOM 2177 O O . LEU B 1 17 ? 19.172 -12.555 -15.781 1 89.19 17 LEU B O 1
ATOM 2181 N N . GLY B 1 18 ? 20.141 -11.086 -14.391 1 89.25 18 GLY B N 1
ATOM 2182 C CA . GLY B 1 18 ? 21.469 -11.617 -14.648 1 89.25 18 GLY B CA 1
ATOM 2183 C C . GLY B 1 18 ? 21.844 -12.75 -13.719 1 89.25 18 GLY B C 1
ATOM 2184 O O . GLY B 1 18 ? 21.094 -13.086 -12.805 1 89.25 18 GLY B O 1
ATOM 2185 N N . ASP B 1 19 ? 22.969 -13.336 -13.977 1 91.62 19 ASP B N 1
ATOM 2186 C CA . ASP B 1 19 ? 23.453 -14.469 -13.188 1 91.62 19 ASP B CA 1
ATOM 2187 C C . ASP B 1 19 ? 23.594 -14.078 -11.719 1 91.62 19 ASP B C 1
ATOM 2189 O O . ASP B 1 19 ? 23.234 -14.859 -10.828 1 91.62 19 ASP B O 1
ATOM 2193 N N . ASP B 1 20 ? 24.062 -12.961 -11.508 1 92.38 20 ASP B N 1
ATOM 2194 C CA . ASP B 1 20 ? 24.25 -12.5 -10.141 1 92.38 20 ASP B CA 1
ATOM 2195 C C . ASP B 1 20 ? 22.906 -12.328 -9.43 1 92.38 20 ASP B C 1
ATOM 2197 O O . ASP B 1 20 ? 22.781 -12.664 -8.25 1 92.38 20 ASP B O 1
ATOM 2201 N N . ASP B 1 21 ? 21.969 -11.812 -10.164 1 93.31 21 ASP B N 1
ATOM 2202 C CA . ASP B 1 21 ? 20.625 -11.664 -9.609 1 93.31 21 ASP B CA 1
ATOM 2203 C C . ASP B 1 21 ? 20.031 -13.023 -9.227 1 93.31 21 ASP B C 1
ATOM 2205 O O . ASP B 1 21 ? 19.484 -13.172 -8.133 1 93.31 21 ASP B O 1
ATOM 2209 N N . CYS B 1 22 ? 20.219 -13.945 -10.078 1 93.94 22 CYS B N 1
ATOM 2210 C CA . CYS B 1 22 ? 19.703 -15.289 -9.836 1 93.94 22 CYS B CA 1
ATOM 2211 C C . CYS B 1 22 ? 20.359 -15.914 -8.609 1 93.94 22 CYS B C 1
ATOM 2213 O O . CYS B 1 22 ? 19.688 -16.578 -7.809 1 93.94 22 CYS B O 1
ATOM 2215 N N . ARG B 1 23 ? 21.594 -15.664 -8.469 1 93.81 23 ARG B N 1
ATOM 2216 C CA . ARG B 1 23 ? 22.312 -16.188 -7.312 1 93.81 23 ARG B CA 1
ATOM 2217 C C . ARG B 1 23 ? 21.812 -15.57 -6.016 1 93.81 23 ARG B C 1
ATOM 2219 O O . ARG B 1 23 ? 21.594 -16.281 -5.027 1 93.81 23 ARG B O 1
ATOM 2226 N N . LEU B 1 24 ? 21.609 -14.281 -6.035 1 93.62 24 LEU B N 1
ATOM 2227 C CA . LEU B 1 24 ? 21.109 -13.578 -4.863 1 93.62 24 LEU B CA 1
ATOM 2228 C C . LEU B 1 24 ? 19.719 -14.086 -4.477 1 93.62 24 LEU B C 1
ATOM 2230 O O . LEU B 1 24 ? 19.469 -14.375 -3.307 1 93.62 24 LEU B O 1
ATOM 2234 N N . LEU B 1 25 ? 18.859 -14.25 -5.445 1 94.06 25 LEU B N 1
ATOM 2235 C CA . LEU B 1 25 ? 17.5 -14.734 -5.199 1 94.06 25 LEU B CA 1
ATOM 2236 C C . LEU B 1 25 ? 17.531 -16.172 -4.699 1 94.06 25 LEU B C 1
ATOM 2238 O O . LEU B 1 25 ? 16.75 -16.547 -3.824 1 94.06 25 LEU B O 1
ATOM 2242 N N . GLY B 1 26 ? 18.422 -16.906 -5.305 1 93.19 26 GLY B N 1
ATOM 2243 C CA . GLY B 1 26 ? 18.594 -18.281 -4.871 1 93.19 26 GLY B CA 1
ATOM 2244 C C . GLY B 1 26 ? 18.953 -18.406 -3.402 1 93.19 26 GLY B C 1
ATOM 2245 O O . GLY B 1 26 ? 18.516 -19.344 -2.727 1 93.19 26 GLY B O 1
ATOM 2246 N N . GLN B 1 27 ? 19.703 -17.516 -2.912 1 92.38 27 GLN B N 1
ATOM 2247 C CA . GLN B 1 27 ? 20.109 -17.516 -1.512 1 92.38 27 GLN B CA 1
ATOM 2248 C C . GLN B 1 27 ? 18.906 -17.344 -0.586 1 92.38 27 GLN B C 1
ATOM 2250 O O . GLN B 1 27 ? 18.875 -17.906 0.507 1 92.38 27 GLN B O 1
ATOM 2255 N N . LEU B 1 28 ? 17.922 -16.594 -1.015 1 93.69 28 LEU B N 1
ATOM 2256 C CA . LEU B 1 28 ? 16.719 -16.375 -0.215 1 93.69 28 LEU B CA 1
ATOM 2257 C C . LEU B 1 28 ? 15.852 -17.625 -0.164 1 93.69 28 LEU B C 1
ATOM 2259 O O . LEU B 1 28 ? 14.992 -17.75 0.712 1 93.69 28 LEU B O 1
ATOM 2263 N N . GLU B 1 29 ? 16.047 -18.469 -1.092 1 93.5 29 GLU B N 1
ATOM 2264 C CA . GLU B 1 29 ? 15.141 -19.594 -1.241 1 93.5 29 GLU B CA 1
ATOM 2265 C C . GLU B 1 29 ? 15.781 -20.891 -0.75 1 93.5 29 GLU B C 1
ATOM 2267 O O . GLU B 1 29 ? 15.25 -21.969 -0.975 1 93.5 29 GLU B O 1
ATOM 2272 N N . ARG B 1 30 ? 16.891 -20.828 -0.078 1 90.81 30 ARG B N 1
ATOM 2273 C CA . ARG B 1 30 ? 17.672 -22 0.317 1 90.81 30 ARG B CA 1
ATOM 2274 C C . ARG B 1 30 ? 16.953 -22.781 1.409 1 90.81 30 ARG B C 1
ATOM 2276 O O . ARG B 1 30 ? 17.047 -24.016 1.466 1 90.81 30 ARG B O 1
ATOM 2283 N N . ARG B 1 31 ? 16.266 -22.172 2.281 1 94.25 31 ARG B N 1
ATOM 2284 C CA . ARG B 1 31 ? 15.578 -22.828 3.393 1 94.25 31 ARG B CA 1
ATOM 2285 C C . ARG B 1 31 ? 14.086 -22.969 3.119 1 94.25 31 ARG B C 1
ATOM 2287 O O . ARG B 1 31 ? 13.273 -22.266 3.717 1 94.25 31 ARG B O 1
ATOM 2294 N N . THR B 1 32 ? 13.773 -23.969 2.35 1 95.62 32 THR B N 1
ATOM 2295 C CA . THR B 1 32 ? 12.383 -24.234 1.997 1 95.62 32 THR B CA 1
ATOM 2296 C C . THR B 1 32 ? 11.812 -25.375 2.842 1 95.62 32 THR B C 1
ATOM 2298 O O . THR B 1 32 ? 12.484 -26.375 3.07 1 95.62 32 THR B O 1
ATOM 2301 N N . ALA B 1 33 ? 10.656 -25.188 3.357 1 97.19 33 ALA B N 1
ATOM 2302 C CA . ALA B 1 33 ? 10 -26.203 4.164 1 97.19 33 ALA B CA 1
ATOM 2303 C C . ALA B 1 33 ? 8.508 -26.281 3.836 1 97.19 33 ALA B C 1
ATOM 2305 O O . ALA B 1 33 ? 7.91 -25.297 3.4 1 97.19 33 ALA B O 1
ATOM 2306 N N . SER B 1 34 ? 8 -27.406 4.086 1 98.06 34 SER B N 1
ATOM 2307 C CA . SER B 1 34 ? 6.559 -27.578 3.938 1 98.06 34 SER B CA 1
ATOM 2308 C C . SER B 1 34 ? 5.797 -26.828 5.023 1 98.06 34 SER B C 1
ATOM 2310 O O . SER B 1 34 ? 6.309 -26.625 6.125 1 98.06 34 SER B O 1
ATOM 2312 N N . ALA B 1 35 ? 4.633 -26.359 4.648 1 98.19 35 ALA B N 1
ATOM 2313 C CA . ALA B 1 35 ? 3.723 -25.688 5.574 1 98.19 35 ALA B CA 1
ATOM 2314 C C . ALA B 1 35 ? 2.297 -26.203 5.414 1 98.19 35 ALA B C 1
ATOM 2316 O O . ALA B 1 35 ? 1.759 -26.234 4.305 1 98.19 35 ALA B O 1
ATOM 2317 N N . ASP B 1 36 ? 1.69 -26.609 6.539 1 98.5 36 ASP B N 1
ATOM 2318 C CA . ASP B 1 36 ? 0.335 -27.156 6.508 1 98.5 36 ASP B CA 1
ATOM 2319 C C . ASP B 1 36 ? -0.697 -26.031 6.344 1 98.5 36 ASP B C 1
ATOM 2321 O O . ASP B 1 36 ? -0.417 -24.875 6.645 1 98.5 36 ASP B O 1
ATOM 2325 N N . LYS B 1 37 ? -1.797 -26.5 5.887 1 98.06 37 LYS B N 1
ATOM 2326 C CA . LYS B 1 37 ? -2.943 -25.594 5.902 1 98.06 37 LYS B CA 1
ATOM 2327 C C . LYS B 1 37 ? -3.141 -24.984 7.289 1 98.06 37 LYS B C 1
ATOM 2329 O O . LYS B 1 37 ? -3.033 -25.688 8.297 1 98.06 37 LYS B O 1
ATOM 2334 N N . ASP B 1 38 ? -3.348 -23.703 7.344 1 97.75 38 ASP B N 1
ATOM 2335 C CA . ASP B 1 38 ? -3.689 -22.922 8.531 1 97.75 38 ASP B CA 1
ATOM 2336 C C . ASP B 1 38 ? -2.467 -22.719 9.422 1 97.75 38 ASP B C 1
ATOM 2338 O O . ASP B 1 38 ? -2.574 -22.156 10.516 1 97.75 38 ASP B O 1
ATOM 2342 N N . ARG B 1 39 ? -1.337 -23.125 8.938 1 98.19 39 ARG B N 1
ATOM 2343 C CA . ARG B 1 39 ? -0.126 -22.812 9.695 1 98.19 39 ARG B CA 1
ATOM 2344 C C . ARG B 1 39 ? 0.057 -21.312 9.844 1 98.19 39 ARG B C 1
ATOM 2346 O O . ARG B 1 39 ? -0.026 -20.562 8.867 1 98.19 39 ARG B O 1
ATOM 2353 N N . VAL B 1 40 ? 0.287 -20.906 11.062 1 98.38 40 VAL B N 1
ATOM 2354 C CA . VAL B 1 40 ? 0.605 -19.5 11.32 1 98.38 40 VAL B CA 1
ATOM 2355 C C . VAL B 1 40 ? 2.084 -19.25 11.039 1 98.38 40 VAL B C 1
ATOM 2357 O O . VAL B 1 40 ? 2.955 -19.922 11.586 1 98.38 40 VAL B O 1
ATOM 2360 N N . LEU B 1 41 ? 2.346 -18.359 10.141 1 98.44 41 LEU B N 1
ATOM 2361 C CA . LEU B 1 41 ? 3.727 -18.016 9.82 1 98.44 41 LEU B CA 1
ATOM 2362 C C . LEU B 1 41 ? 4.285 -17.031 10.836 1 98.44 41 LEU B C 1
ATOM 2364 O O . LEU B 1 41 ? 5.441 -17.156 11.25 1 98.44 41 LEU B O 1
ATOM 2368 N N . TRP B 1 42 ? 3.549 -16 11.227 1 98.06 42 TRP B N 1
ATOM 2369 C CA . TRP B 1 42 ? 3.822 -15.141 12.375 1 98.06 42 TRP B CA 1
ATOM 2370 C C . TRP B 1 42 ? 2.525 -14.664 13.016 1 98.06 42 TRP B C 1
ATOM 2372 O O . TRP B 1 42 ? 1.481 -14.617 12.359 1 98.06 42 TRP B O 1
ATOM 2382 N N . ALA B 1 43 ? 2.584 -14.312 14.258 1 96.94 43 ALA B N 1
ATOM 2383 C CA . ALA B 1 43 ? 1.445 -13.773 14.992 1 96.94 43 ALA B CA 1
ATOM 2384 C C . ALA B 1 43 ? 1.44 -12.25 14.953 1 96.94 43 ALA B C 1
ATOM 2386 O O . ALA B 1 43 ? 2.477 -11.625 14.711 1 96.94 43 ALA B O 1
ATOM 2387 N N . LEU B 1 44 ? 0.274 -11.719 15.156 1 92.88 44 LEU B N 1
ATOM 2388 C CA . LEU B 1 44 ? 0.167 -10.266 15.281 1 92.88 44 LEU B CA 1
ATOM 2389 C C . LEU B 1 44 ? 1.092 -9.75 16.375 1 92.88 44 LEU B C 1
ATOM 2391 O O . LEU B 1 44 ? 1.167 -10.328 17.453 1 92.88 44 LEU B O 1
ATOM 2395 N N . GLY B 1 45 ? 1.854 -8.695 15.992 1 93.19 45 GLY B N 1
ATOM 2396 C CA . GLY B 1 45 ? 2.684 -8.047 17 1 93.19 45 GLY B CA 1
ATOM 2397 C C . GLY B 1 45 ? 4.031 -8.711 17.172 1 93.19 45 GLY B C 1
ATOM 2398 O O . GLY B 1 45 ? 4.902 -8.188 17.875 1 93.19 45 GLY B O 1
ATOM 2399 N N . ALA B 1 46 ? 4.215 -9.859 16.578 1 95.5 46 ALA B N 1
ATOM 2400 C CA . ALA B 1 46 ? 5.523 -10.508 16.656 1 95.5 46 ALA B CA 1
ATOM 2401 C C . ALA B 1 46 ? 6.613 -9.609 1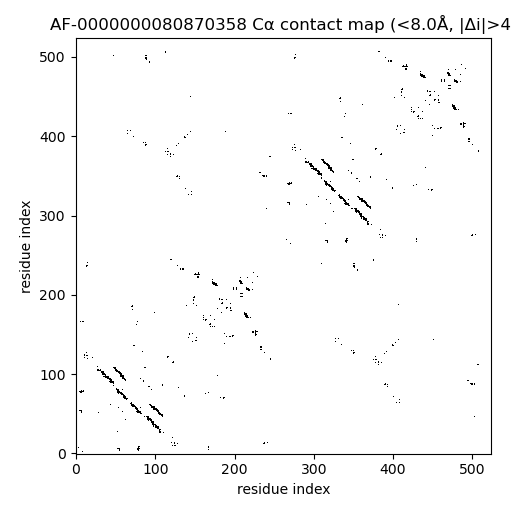6.078 1 95.5 46 ALA B C 1
ATOM 2403 O O . ALA B 1 46 ? 6.363 -8.836 15.141 1 95.5 46 ALA B O 1
ATOM 2404 N N . ARG B 1 47 ? 7.809 -9.688 16.656 1 94.75 47 ARG B N 1
ATOM 2405 C CA . ARG B 1 47 ? 8.945 -8.938 16.125 1 94.75 47 ARG B CA 1
ATOM 2406 C C . ARG B 1 47 ? 9.297 -9.414 14.711 1 94.75 47 ARG B C 1
ATOM 2408 O O . ARG B 1 47 ? 9.266 -10.609 14.43 1 94.75 47 ARG B O 1
ATOM 2415 N N . ILE B 1 48 ? 9.602 -8.453 13.859 1 94.81 48 ILE B N 1
ATOM 2416 C CA . ILE B 1 48 ? 9.961 -8.812 12.492 1 94.81 48 ILE B CA 1
ATOM 2417 C C . ILE B 1 48 ? 11.383 -9.367 12.461 1 94.81 48 ILE B C 1
ATOM 2419 O O . ILE B 1 48 ? 12.336 -8.68 12.844 1 94.81 48 ILE B O 1
ATOM 2423 N N . GLN B 1 49 ? 11.5 -10.516 12.055 1 93.88 49 GLN B N 1
ATOM 2424 C CA . GLN B 1 49 ? 12.789 -11.164 11.82 1 93.88 49 GLN B CA 1
ATOM 2425 C C . GLN B 1 49 ? 12.789 -11.922 10.5 1 93.88 49 GLN B C 1
ATOM 2427 O O . GLN B 1 49 ? 13.336 -11.445 9.508 1 93.88 49 GLN B O 1
ATOM 2432 N N . ASN B 1 50 ? 11.867 -12.898 10.477 1 95.31 50 ASN B N 1
ATOM 2433 C CA . ASN B 1 50 ? 11.797 -13.742 9.289 1 95.31 50 ASN B CA 1
ATOM 2434 C C . ASN B 1 50 ? 10.617 -13.367 8.406 1 95.31 50 ASN B C 1
ATOM 2436 O O . ASN B 1 50 ? 9.539 -13.023 8.906 1 95.31 50 ASN B O 1
ATOM 2440 N N . LEU B 1 51 ? 10.875 -13.359 7.188 1 97.25 51 LEU B N 1
ATOM 2441 C CA . LEU B 1 51 ? 9.867 -13.289 6.141 1 97.25 51 LEU B CA 1
ATOM 2442 C C . LEU B 1 51 ? 9.852 -14.562 5.309 1 97.25 51 LEU B C 1
ATOM 2444 O O . LEU B 1 51 ? 10.617 -15.492 5.57 1 97.25 51 LEU B O 1
ATOM 2448 N N . PHE B 1 52 ? 8.945 -14.586 4.316 1 98.12 52 PHE B N 1
ATOM 2449 C CA . PHE B 1 52 ? 8.789 -15.844 3.594 1 98.12 52 PHE B CA 1
ATOM 2450 C C . PHE B 1 52 ? 8.562 -15.594 2.109 1 98.12 52 PHE B C 1
ATOM 2452 O O . PHE B 1 52 ? 7.871 -14.641 1.737 1 98.12 52 PHE B O 1
ATOM 2459 N N . ILE B 1 53 ? 9.156 -16.391 1.332 1 97.69 53 ILE B N 1
ATOM 2460 C CA . ILE B 1 53 ? 8.719 -16.531 -0.052 1 97.69 53 ILE B CA 1
ATOM 2461 C C . ILE B 1 53 ? 7.742 -17.703 -0.168 1 97.69 53 ILE B C 1
ATOM 2463 O O . ILE B 1 53 ? 8.055 -18.828 0.246 1 97.69 53 ILE B O 1
ATOM 2467 N N . LEU B 1 54 ? 6.59 -17.438 -0.669 1 98 54 LEU B N 1
ATOM 2468 C CA . LEU B 1 54 ? 5.625 -18.5 -0.889 1 98 54 LEU B CA 1
ATOM 2469 C C . LEU B 1 54 ? 5.984 -19.328 -2.125 1 98 54 LEU B C 1
ATOM 2471 O O . LEU B 1 54 ? 5.891 -18.828 -3.25 1 98 54 LEU B O 1
ATOM 2475 N N . GLN B 1 55 ? 6.371 -20.562 -1.895 1 96.56 55 GLN B N 1
ATOM 2476 C CA . GLN B 1 55 ? 6.809 -21.406 -3.002 1 96.56 55 GLN B CA 1
ATOM 2477 C C . GLN B 1 55 ? 5.629 -22.156 -3.619 1 96.56 55 GLN B C 1
ATOM 2479 O O . GLN B 1 55 ? 5.598 -22.391 -4.828 1 96.56 55 GLN B O 1
ATOM 2484 N N . SER B 1 56 ? 4.801 -22.594 -2.822 1 96.69 56 SER B N 1
ATOM 2485 C CA . SER B 1 56 ? 3.559 -23.234 -3.238 1 96.69 56 SER B CA 1
ATOM 2486 C C . SER B 1 56 ? 2.457 -23.031 -2.203 1 96.69 56 SER B C 1
ATOM 2488 O O . SER B 1 56 ? 2.734 -22.688 -1.054 1 96.69 56 SER B O 1
ATOM 2490 N N . GLY B 1 57 ? 1.192 -23.219 -2.676 1 97.12 57 GLY B N 1
ATOM 2491 C CA . GLY B 1 57 ? 0.058 -22.938 -1.811 1 97.12 57 GLY B CA 1
ATOM 2492 C C . GLY B 1 57 ? -0.347 -21.469 -1.815 1 97.12 57 GLY B C 1
ATOM 2493 O O . GLY B 1 57 ? 0.16 -20.688 -2.617 1 97.12 57 GLY B O 1
ATOM 2494 N N . TRP B 1 58 ? -1.372 -21.219 -0.991 1 98.31 58 TRP B N 1
ATOM 2495 C CA . TRP B 1 58 ? -1.867 -19.844 -0.825 1 98.31 58 TRP B CA 1
ATOM 2496 C C . TRP B 1 58 ? -1.72 -19.391 0.622 1 98.31 58 TRP B C 1
ATOM 2498 O O . TRP B 1 58 ? -1.816 -20.203 1.55 1 98.31 58 TRP B O 1
ATOM 2508 N N . ALA B 1 59 ? -1.41 -18.188 0.781 1 98.56 59 ALA B N 1
ATOM 2509 C CA . ALA B 1 59 ? -1.289 -17.594 2.111 1 98.56 59 ALA B CA 1
ATOM 2510 C C . ALA B 1 59 ? -2.021 -16.266 2.188 1 98.56 59 ALA B C 1
ATOM 2512 O O . ALA B 1 59 ? -2.482 -15.742 1.17 1 98.56 59 ALA B O 1
ATOM 2513 N N . CYS B 1 60 ? -2.232 -15.789 3.385 1 98.44 60 CYS B N 1
ATOM 2514 C CA . CYS B 1 60 ? -2.857 -14.484 3.572 1 98.44 60 CYS B CA 1
ATOM 2515 C C . CYS B 1 60 ? -2.303 -13.781 4.805 1 98.44 60 CYS B C 1
ATOM 2517 O O . CYS B 1 60 ? -1.674 -14.422 5.656 1 98.44 60 CYS B O 1
ATOM 2519 N N . THR B 1 61 ? -2.402 -12.531 4.828 1 97.31 61 THR B N 1
ATOM 2520 C CA . THR B 1 61 ? -2.244 -11.75 6.051 1 97.31 61 THR B CA 1
ATOM 2521 C C . THR B 1 61 ? -3.594 -11.234 6.543 1 97.31 61 THR B C 1
ATOM 2523 O O . THR B 1 61 ? -4.469 -10.906 5.742 1 97.31 61 THR B O 1
ATOM 2526 N N . VAL B 1 62 ? -3.752 -11.18 7.863 1 95.75 62 VAL B N 1
ATOM 2527 C CA . VAL B 1 62 ? -5.062 -10.883 8.43 1 95.75 62 VAL B CA 1
ATOM 2528 C C . VAL B 1 62 ? -4.906 -9.938 9.617 1 95.75 62 VAL B C 1
ATOM 2530 O O . VAL B 1 62 ? -3.861 -9.922 10.273 1 95.75 62 VAL B O 1
ATOM 2533 N N . ARG B 1 63 ? -5.871 -9.117 9.719 1 92.69 63 ARG B N 1
ATOM 2534 C CA . ARG B 1 63 ? -5.98 -8.227 10.867 1 92.69 63 ARG B CA 1
ATOM 2535 C C . ARG B 1 63 ? -7.34 -8.367 11.547 1 92.69 63 ARG B C 1
ATOM 2537 O O . ARG B 1 63 ? -8.367 -8.484 10.867 1 92.69 63 ARG B O 1
ATOM 2544 N N . ASP B 1 64 ? -7.262 -8.344 12.859 1 88.19 64 ASP B N 1
ATOM 2545 C CA . ASP B 1 64 ? -8.5 -8.328 13.633 1 88.19 64 ASP B CA 1
ATOM 2546 C C . ASP B 1 64 ? -8.875 -6.91 14.047 1 88.19 64 ASP B C 1
ATOM 2548 O O . ASP B 1 64 ? -8 -6.109 14.398 1 88.19 64 ASP B O 1
ATOM 2552 N N . THR B 1 65 ? -10.109 -6.574 13.852 1 75.81 65 THR B N 1
ATOM 2553 C CA . THR B 1 65 ? -10.57 -5.262 14.289 1 75.81 65 THR B CA 1
ATOM 2554 C C . THR B 1 65 ? -10.914 -5.281 15.773 1 75.81 65 THR B C 1
ATOM 2556 O O . THR B 1 65 ? -11.023 -6.352 16.375 1 75.81 65 THR B O 1
ATOM 2559 N N . GLY B 1 66 ? -10.977 -4.152 16.375 1 69.88 66 GLY B N 1
ATOM 2560 C CA . GLY B 1 66 ? -11.32 -4.031 17.781 1 69.88 66 GLY B CA 1
ATOM 2561 C C . GLY B 1 66 ? -12.648 -4.668 18.125 1 69.88 66 GLY B C 1
ATOM 2562 O O . GLY B 1 66 ? -12.875 -5.059 19.281 1 69.88 66 GLY B O 1
ATOM 2563 N N . GLU B 1 67 ? -13.484 -4.875 17.266 1 74.31 67 GLU B N 1
ATOM 2564 C CA . GLU B 1 67 ? -14.805 -5.43 17.531 1 74.31 67 GLU B CA 1
ATOM 2565 C C . GLU B 1 67 ? -14.836 -6.934 17.281 1 74.31 67 GLU B C 1
ATOM 2567 O O . GLU B 1 67 ? -15.898 -7.559 17.328 1 74.31 67 GLU B O 1
ATOM 2572 N N . GLY B 1 68 ? -13.68 -7.406 16.922 1 76.06 68 GLY B N 1
ATOM 2573 C CA . GLY B 1 68 ? -13.57 -8.852 16.797 1 76.06 68 GLY B CA 1
ATOM 2574 C C . GLY B 1 68 ? -13.781 -9.344 15.383 1 76.06 68 GLY B C 1
ATOM 2575 O O . GLY B 1 68 ? -13.891 -10.547 15.148 1 76.06 68 GLY B O 1
ATOM 2576 N N . GLU B 1 69 ? -13.977 -8.484 14.5 1 83.69 69 GLU B N 1
ATOM 2577 C CA . GLU B 1 69 ? -14.07 -8.883 13.094 1 83.69 69 GLU B CA 1
ATOM 2578 C C . GLU B 1 69 ? -12.695 -9.133 12.5 1 83.69 69 GLU B C 1
ATOM 2580 O O . GLU B 1 69 ? -11.734 -8.43 12.812 1 83.69 69 GLU B O 1
ATOM 2585 N N . ARG B 1 70 ? -12.711 -10.234 11.75 1 89.12 70 ARG B N 1
ATOM 2586 C CA . ARG B 1 70 ? -11.469 -10.578 11.07 1 89.12 70 ARG B CA 1
ATOM 2587 C C . ARG B 1 70 ? -11.492 -10.133 9.609 1 89.12 70 ARG B C 1
ATOM 2589 O O . ARG B 1 70 ? -12.477 -10.367 8.906 1 89.12 70 ARG B O 1
ATOM 2596 N N . GLN B 1 71 ? -10.422 -9.406 9.188 1 93.19 71 GLN B N 1
ATOM 2597 C CA . GLN B 1 71 ? -10.32 -8.922 7.816 1 93.19 71 GLN B CA 1
ATOM 2598 C C . GLN B 1 71 ? -9.023 -9.398 7.164 1 93.19 71 GLN B C 1
ATOM 2600 O O . GLN B 1 71 ? -7.934 -9.188 7.707 1 93.19 71 GLN B O 1
ATOM 2605 N N . ILE B 1 72 ? -9.164 -10.039 6.035 1 95.62 72 ILE B N 1
ATOM 2606 C CA . ILE B 1 72 ? -7.996 -10.43 5.258 1 95.62 72 ILE B CA 1
ATOM 2607 C C . ILE B 1 72 ? -7.445 -9.219 4.508 1 95.62 72 ILE B C 1
ATOM 2609 O O . ILE B 1 72 ? -8.188 -8.516 3.816 1 95.62 72 ILE B O 1
ATOM 2613 N N . ILE B 1 73 ? -6.164 -8.969 4.66 1 95.19 73 ILE B N 1
ATOM 2614 C CA . ILE B 1 73 ? -5.535 -7.789 4.078 1 95.19 73 ILE B CA 1
ATOM 2615 C C . ILE B 1 73 ? -4.91 -8.148 2.73 1 95.19 73 ILE B C 1
ATOM 2617 O O . ILE B 1 73 ? -5.051 -7.406 1.756 1 95.19 73 ILE B O 1
ATOM 2621 N N . GLU B 1 74 ? -4.203 -9.281 2.699 1 96.56 74 GLU B N 1
ATOM 2622 C CA . GLU B 1 74 ? -3.562 -9.727 1.464 1 96.56 74 GLU B CA 1
ATOM 2623 C C . GLU B 1 74 ? -3.867 -11.195 1.184 1 96.56 74 GLU B C 1
ATOM 2625 O O . GLU B 1 74 ? -3.902 -12.016 2.104 1 96.56 74 GLU B O 1
ATOM 2630 N N . LEU B 1 75 ? -4.176 -11.477 -0.057 1 97.62 75 LEU B N 1
ATOM 2631 C CA . LEU B 1 75 ? -4.102 -12.836 -0.593 1 97.62 75 LEU B CA 1
ATOM 2632 C C . LEU B 1 75 ? -2.795 -13.047 -1.347 1 97.62 75 LEU B C 1
ATOM 2634 O O . LEU B 1 75 ? -2.494 -12.32 -2.295 1 97.62 75 LEU B O 1
ATOM 2638 N N . LEU B 1 76 ? -2.033 -13.969 -0.915 1 98.12 76 LEU B N 1
ATOM 2639 C CA . LEU B 1 76 ? -0.708 -14.18 -1.487 1 98.12 76 LEU B CA 1
ATOM 2640 C C . LEU B 1 76 ? -0.656 -15.484 -2.27 1 98.12 76 LEU B C 1
ATOM 2642 O O . LEU B 1 76 ? -1.206 -16.5 -1.831 1 98.12 76 LEU B O 1
ATOM 2646 N N . LEU B 1 77 ? -0.059 -15.453 -3.395 1 97.81 77 LEU B N 1
ATOM 2647 C CA . LEU B 1 77 ? 0.101 -16.578 -4.312 1 97.81 77 LEU B CA 1
ATOM 2648 C C . LEU B 1 77 ? 1.57 -16.953 -4.453 1 97.81 77 LEU B C 1
ATOM 2650 O O . LEU B 1 77 ? 2.453 -16.203 -4.027 1 97.81 77 LEU B O 1
ATOM 2654 N N . PRO B 1 78 ? 1.841 -18.125 -5.004 1 96.75 78 PRO B N 1
ATOM 2655 C CA . PRO B 1 78 ? 3.238 -18.516 -5.195 1 96.75 78 PRO B CA 1
ATOM 2656 C C . PRO B 1 78 ? 4.062 -17.453 -5.902 1 96.75 78 PRO B C 1
ATOM 2658 O O . PRO B 1 78 ? 3.609 -16.859 -6.891 1 96.75 78 PRO B O 1
ATOM 2661 N N . GLY B 1 79 ? 5.23 -17.188 -5.305 1 95.12 79 GLY B N 1
ATOM 2662 C CA . GLY B 1 79 ? 6.098 -16.156 -5.852 1 95.12 79 GLY B CA 1
ATOM 2663 C C . GLY B 1 79 ? 6.055 -14.859 -5.062 1 95.12 79 GLY B C 1
ATOM 2664 O O . GLY B 1 79 ? 6.938 -14.008 -5.207 1 95.12 79 GLY B O 1
ATOM 2665 N N . ASP B 1 80 ? 5.031 -14.719 -4.258 1 96.56 80 ASP B N 1
ATOM 2666 C CA . ASP B 1 80 ? 4.926 -13.516 -3.434 1 96.56 80 ASP B CA 1
ATOM 2667 C C . ASP B 1 80 ? 5.82 -13.609 -2.201 1 96.56 80 ASP B C 1
ATOM 2669 O O . ASP B 1 80 ? 6.086 -14.711 -1.703 1 96.56 80 ASP B O 1
ATOM 2673 N N . ILE B 1 81 ? 6.32 -12.484 -1.775 1 97.44 81 ILE B N 1
ATOM 2674 C CA . ILE B 1 81 ? 7.012 -12.383 -0.494 1 97.44 81 ILE B CA 1
ATOM 2675 C C . ILE B 1 81 ? 6.016 -12.016 0.603 1 97.44 81 ILE B C 1
ATOM 2677 O O . ILE B 1 81 ? 5.441 -10.922 0.587 1 97.44 81 ILE B O 1
ATOM 2681 N N . VAL B 1 82 ? 5.801 -12.914 1.528 1 97.88 82 VAL B N 1
ATOM 2682 C CA . VAL B 1 82 ? 4.957 -12.656 2.691 1 97.88 82 VAL B CA 1
ATOM 2683 C C . VAL B 1 82 ? 5.691 -11.75 3.674 1 97.88 82 VAL B C 1
ATOM 2685 O O . VAL B 1 82 ? 6.734 -12.125 4.215 1 97.88 82 VAL B O 1
ATOM 2688 N N . GLY B 1 83 ? 5.18 -10.523 3.828 1 96.69 83 GLY B N 1
ATOM 2689 C CA . GLY B 1 83 ? 5.762 -9.609 4.801 1 96.69 83 GLY B CA 1
ATOM 2690 C C . GLY B 1 83 ? 6.645 -8.547 4.168 1 96.69 83 GLY B C 1
ATOM 2691 O O . GLY B 1 83 ? 7.266 -7.754 4.875 1 96.69 83 GLY B O 1
ATOM 2692 N N . LEU B 1 84 ? 6.676 -8.469 2.871 1 96.31 84 LEU B N 1
ATOM 2693 C CA . LEU B 1 84 ? 7.574 -7.543 2.186 1 96.31 84 LEU B CA 1
ATOM 2694 C C . LEU B 1 84 ? 7.266 -6.098 2.572 1 96.31 84 LEU B C 1
ATOM 2696 O O . LEU B 1 84 ? 8.18 -5.309 2.812 1 96.31 84 LEU B O 1
ATOM 2700 N N . ARG B 1 85 ? 6.074 -5.762 2.74 1 93.44 85 ARG B N 1
ATOM 2701 C CA . ARG B 1 85 ? 5.676 -4.379 2.977 1 93.44 85 ARG B CA 1
ATOM 2702 C C . ARG B 1 85 ? 6.004 -3.951 4.402 1 93.44 85 ARG B C 1
ATOM 2704 O O . ARG B 1 85 ? 5.98 -2.76 4.719 1 93.44 85 ARG B O 1
ATOM 2711 N N . GLU B 1 86 ? 6.305 -4.91 5.258 1 94 86 GLU B N 1
ATOM 2712 C CA . GLU B 1 86 ? 6.496 -4.613 6.676 1 94 86 GLU B CA 1
ATOM 2713 C C . GLU B 1 86 ? 7.949 -4.809 7.09 1 94 86 GLU B C 1
ATOM 2715 O O . GLU B 1 86 ? 8.297 -4.648 8.266 1 94 86 GLU B O 1
ATOM 2720 N N . PHE B 1 87 ? 8.859 -5.066 6.16 1 95.38 87 PHE B N 1
ATOM 2721 C CA . PHE B 1 87 ? 10.18 -5.543 6.547 1 95.38 87 PHE B CA 1
ATOM 2722 C C . PHE B 1 87 ? 10.961 -4.449 7.266 1 95.38 87 PHE B C 1
ATOM 2724 O O . PHE B 1 87 ? 11.977 -4.727 7.91 1 95.38 87 PHE B O 1
ATOM 2731 N N . THR B 1 88 ? 10.438 -3.213 7.176 1 95.44 88 THR B N 1
ATOM 2732 C CA . THR B 1 88 ? 11.125 -2.105 7.832 1 95.44 88 THR B CA 1
ATOM 2733 C C . THR B 1 88 ? 10.484 -1.795 9.18 1 95.44 88 THR B C 1
ATOM 2735 O O . THR B 1 88 ? 10.938 -0.905 9.898 1 95.44 88 THR B O 1
ATOM 2738 N N . PHE B 1 89 ? 9.414 -2.438 9.523 1 94.75 89 PHE B N 1
ATOM 2739 C CA . PHE B 1 89 ? 8.758 -2.242 10.82 1 94.75 89 PHE B CA 1
ATOM 2740 C C . PHE B 1 89 ? 9.469 -3.033 11.906 1 94.75 89 PHE B C 1
ATOM 2742 O O . PHE B 1 89 ? 10.328 -3.873 11.617 1 94.75 89 PHE B O 1
ATOM 2749 N N . ARG B 1 90 ? 9.133 -2.701 13.148 1 92.81 90 ARG B N 1
ATOM 2750 C CA . ARG B 1 90 ? 9.68 -3.455 14.273 1 92.81 90 ARG B CA 1
ATOM 2751 C C . ARG B 1 90 ? 8.859 -4.715 14.539 1 92.81 90 ARG B C 1
ATOM 2753 O O . ARG B 1 90 ? 9.414 -5.758 14.898 1 92.81 90 ARG B O 1
ATOM 2760 N N . ARG B 1 91 ? 7.57 -4.562 14.352 1 94.5 91 ARG B N 1
ATOM 2761 C CA . ARG B 1 91 ? 6.621 -5.637 14.625 1 94.5 91 ARG B CA 1
ATOM 2762 C C . ARG B 1 91 ? 5.625 -5.797 13.484 1 94.5 91 ARG B C 1
ATOM 2764 O O . ARG B 1 91 ? 5.316 -4.832 12.781 1 94.5 91 ARG B O 1
ATOM 2771 N N . HIS B 1 92 ? 5.145 -7.039 13.391 1 94.5 92 HIS B N 1
ATOM 2772 C CA . HIS B 1 92 ? 4.129 -7.293 12.375 1 94.5 92 HIS B CA 1
ATOM 2773 C C . HIS B 1 92 ? 2.797 -6.656 12.75 1 94.5 92 HIS B C 1
ATOM 2775 O O . HIS B 1 92 ? 2.332 -6.805 13.883 1 94.5 92 HIS B O 1
ATOM 2781 N N . GLY B 1 93 ? 2.242 -5.922 11.859 1 91.94 93 GLY B N 1
ATOM 2782 C CA . GLY B 1 93 ? 0.928 -5.336 12.062 1 91.94 93 GLY B CA 1
ATOM 2783 C C . GLY B 1 93 ? -0.209 -6.27 11.695 1 91.94 93 GLY B C 1
ATOM 2784 O O . GLY B 1 93 ? -1.38 -5.891 11.766 1 91.94 93 GLY B O 1
ATOM 2785 N N . SER B 1 94 ? 0.096 -7.445 11.242 1 94.62 94 SER B N 1
ATOM 2786 C CA . SER B 1 94 ? -0.872 -8.461 10.844 1 94.62 94 SER B CA 1
ATOM 2787 C C . SER B 1 94 ? -0.407 -9.852 11.242 1 94.62 94 SER B C 1
ATOM 2789 O O . SER B 1 94 ? 0.726 -10.031 11.695 1 94.62 94 SER B O 1
ATOM 2791 N N . GLU B 1 95 ? -1.311 -10.781 11.203 1 96.81 95 GLU B N 1
ATOM 2792 C CA . GLU B 1 95 ? -0.976 -12.203 11.242 1 96.81 95 GLU B CA 1
ATOM 2793 C C . GLU B 1 95 ? -0.855 -12.781 9.836 1 96.81 95 GLU B C 1
ATOM 2795 O O . GLU B 1 95 ? -1.618 -12.414 8.945 1 96.81 95 GLU B O 1
ATOM 2800 N N . ALA B 1 96 ? 0.103 -13.609 9.664 1 98.31 96 ALA B N 1
ATOM 2801 C CA . ALA B 1 96 ? 0.222 -14.336 8.406 1 98.31 96 ALA B CA 1
ATOM 2802 C C . ALA B 1 96 ? -0.056 -15.82 8.594 1 98.31 96 ALA B C 1
ATOM 2804 O O . ALA B 1 96 ? 0.403 -16.422 9.57 1 98.31 96 ALA B O 1
ATOM 2805 N N . ARG B 1 97 ? -0.764 -16.391 7.652 1 98.19 97 ARG B N 1
ATOM 2806 C CA . ARG B 1 97 ? -1.077 -17.812 7.75 1 98.19 97 ARG B CA 1
ATOM 2807 C C . ARG B 1 97 ? -1.247 -18.438 6.367 1 98.19 97 ARG B C 1
ATOM 2809 O O . ARG B 1 97 ? -1.589 -17.734 5.406 1 98.19 97 ARG B O 1
ATOM 2816 N N . MET B 1 98 ? -1.075 -19.734 6.371 1 98.69 98 MET B N 1
ATOM 2817 C CA . MET B 1 98 ? -1.362 -20.5 5.16 1 98.69 98 MET B CA 1
ATOM 2818 C C . MET B 1 98 ? -2.865 -20.688 4.977 1 98.69 98 MET B C 1
ATOM 2820 O O . MET B 1 98 ? -3.578 -20.984 5.934 1 98.69 98 MET B O 1
ATOM 2824 N N . ILE B 1 99 ? -3.309 -20.438 3.76 1 98.25 99 ILE B N 1
ATOM 2825 C CA . ILE B 1 99 ? -4.688 -20.766 3.412 1 98.25 99 ILE B CA 1
ATOM 2826 C C . ILE B 1 99 ? -4.789 -22.234 3.035 1 98.25 99 ILE B C 1
ATOM 2828 O O . ILE B 1 99 ? -5.746 -22.922 3.412 1 98.25 99 ILE B O 1
ATOM 2832 N N . SER B 1 100 ? -3.879 -22.766 2.271 1 98.19 100 SER B N 1
ATOM 2833 C CA . SER B 1 100 ? -3.756 -24.172 1.888 1 98.19 100 SER B CA 1
ATOM 2834 C C . SER B 1 100 ? -2.391 -24.734 2.268 1 98.19 100 SER B C 1
ATOM 2836 O O . SER B 1 100 ? -1.486 -23.969 2.639 1 98.19 100 SER B O 1
ATOM 2838 N N . ALA B 1 101 ? -2.242 -26.031 2.186 1 98.25 101 ALA B N 1
ATOM 2839 C CA . ALA B 1 101 ? -0.917 -26.641 2.324 1 98.25 101 ALA B CA 1
ATOM 2840 C C . ALA B 1 101 ? 0.004 -26.203 1.188 1 98.25 101 ALA B C 1
ATOM 2842 O O . ALA B 1 101 ? -0.461 -25.891 0.09 1 98.25 101 ALA B O 1
ATOM 2843 N N . GLY B 1 102 ? 1.265 -26.094 1.48 1 97.88 102 GLY B N 1
ATOM 2844 C CA . GLY B 1 102 ? 2.279 -25.719 0.51 1 97.88 102 GLY B CA 1
ATOM 2845 C C . GLY B 1 102 ? 3.684 -25.719 1.085 1 97.88 102 GLY B C 1
ATOM 2846 O O . GLY B 1 102 ? 4.039 -26.594 1.868 1 97.88 102 GLY B O 1
ATOM 2847 N N . SER B 1 103 ? 4.469 -24.797 0.595 1 98.06 103 SER B N 1
ATOM 2848 C CA . SER B 1 103 ? 5.844 -24.672 1.066 1 98.06 103 SER B CA 1
ATOM 2849 C C . SER B 1 103 ? 6.305 -23.219 1.042 1 98.06 103 SER B C 1
ATOM 2851 O O . SER B 1 103 ? 5.809 -22.422 0.245 1 98.06 103 SER B O 1
ATOM 2853 N N . VAL B 1 104 ? 7.188 -22.859 1.957 1 98 104 VAL B N 1
ATOM 2854 C CA . VAL B 1 104 ? 7.711 -21.5 2.072 1 98 104 VAL B CA 1
ATOM 2855 C C . VAL B 1 104 ? 9.227 -21.547 2.27 1 98 104 VAL B C 1
ATOM 2857 O O . VAL B 1 104 ? 9.75 -22.484 2.863 1 98 104 VAL B O 1
ATOM 2860 N N . SER B 1 105 ? 9.898 -20.609 1.692 1 97.69 105 SER B N 1
ATOM 2861 C CA . SER B 1 105 ? 11.297 -20.359 2.004 1 97.69 105 SER B CA 1
ATOM 2862 C C . SER B 1 105 ? 11.445 -19.219 3.018 1 97.69 105 SER B C 1
ATOM 2864 O O . SER B 1 105 ? 10.906 -18.125 2.814 1 97.69 105 SER B O 1
ATOM 2866 N N . THR B 1 106 ? 12.18 -19.469 4.027 1 97.5 106 THR B N 1
ATOM 2867 C CA . THR B 1 106 ? 12.352 -18.484 5.09 1 97.5 106 THR B CA 1
ATOM 2868 C C . THR B 1 106 ? 13.656 -17.719 4.91 1 97.5 106 THR B C 1
ATOM 2870 O O . THR B 1 106 ? 14.68 -18.297 4.539 1 97.5 106 THR B O 1
ATOM 2873 N N . PHE B 1 107 ? 13.633 -16.422 5.141 1 96.75 107 PHE B N 1
ATOM 2874 C CA . PHE B 1 107 ? 14.82 -15.586 5.137 1 96.75 107 PHE B CA 1
ATOM 2875 C C . PHE B 1 107 ? 14.648 -14.398 6.078 1 96.75 107 PHE B C 1
ATOM 2877 O O . PHE B 1 107 ? 13.531 -14.07 6.477 1 96.75 107 PHE B O 1
ATOM 2884 N N . THR B 1 108 ? 15.672 -13.758 6.488 1 96.56 108 THR B N 1
ATOM 2885 C CA . THR B 1 108 ? 15.609 -12.648 7.434 1 96.56 108 THR B CA 1
ATOM 2886 C C . THR B 1 108 ? 15.344 -11.336 6.711 1 96.56 108 THR B C 1
ATOM 2888 O O . THR B 1 108 ? 15.719 -11.172 5.551 1 96.56 108 THR B O 1
ATOM 2891 N N . HIS B 1 109 ? 14.68 -10.375 7.371 1 96.19 109 HIS B N 1
ATOM 2892 C CA . HIS B 1 109 ? 14.438 -9.062 6.781 1 96.19 109 HIS B CA 1
ATOM 2893 C C . HIS B 1 109 ? 15.75 -8.352 6.461 1 96.19 109 HIS B C 1
ATOM 2895 O O . HIS B 1 109 ? 15.805 -7.539 5.535 1 96.19 109 HIS B O 1
ATOM 2901 N N . GLN B 1 110 ? 16.844 -8.711 7.102 1 95.94 110 GLN B N 1
ATOM 2902 C CA . GLN B 1 110 ? 18.156 -8.141 6.812 1 95.94 110 GLN B CA 1
ATOM 2903 C C . GLN B 1 110 ? 18.656 -8.562 5.43 1 95.94 110 GLN B C 1
ATOM 2905 O O . GLN B 1 110 ? 19.375 -7.82 4.766 1 95.94 110 GLN B O 1
ATOM 2910 N N . GLN B 1 111 ? 18.25 -9.719 5.004 1 96.19 111 GLN B N 1
ATOM 2911 C CA . GLN B 1 111 ? 18.656 -10.211 3.689 1 96.19 111 GLN B CA 1
ATOM 2912 C C . GLN B 1 111 ? 18.031 -9.375 2.574 1 96.19 111 GLN B C 1
ATOM 2914 O O . GLN B 1 111 ? 18.547 -9.336 1.456 1 96.19 111 GLN B O 1
ATOM 2919 N N . ILE B 1 112 ? 16.859 -8.711 2.826 1 96.31 112 ILE B N 1
ATOM 2920 C CA . ILE B 1 112 ? 16.328 -7.758 1.865 1 96.31 112 ILE B CA 1
ATOM 2921 C C . ILE B 1 112 ? 17.297 -6.594 1.687 1 96.31 112 ILE B C 1
ATOM 2923 O O . ILE B 1 112 ? 17.562 -6.16 0.562 1 96.31 112 ILE B O 1
ATOM 2927 N N . VAL B 1 113 ? 17.844 -6.152 2.791 1 96.25 113 VAL B N 1
ATOM 2928 C CA . VAL B 1 113 ? 18.812 -5.059 2.752 1 96.25 113 VAL B CA 1
ATOM 2929 C C . VAL B 1 113 ? 20.031 -5.477 1.942 1 96.25 113 VAL B C 1
ATOM 2931 O O . VAL B 1 113 ? 20.562 -4.691 1.153 1 96.25 113 VAL B O 1
ATOM 2934 N N . ASP B 1 114 ? 20.453 -6.734 2.092 1 96.12 114 ASP B N 1
ATOM 2935 C CA . ASP B 1 114 ? 21.594 -7.258 1.337 1 96.12 114 ASP B CA 1
ATOM 2936 C C . ASP B 1 114 ? 21.312 -7.234 -0.163 1 96.12 114 ASP B C 1
ATOM 2938 O O . ASP B 1 114 ? 22.172 -6.879 -0.959 1 96.12 114 ASP B O 1
ATOM 2942 N N . ILE B 1 115 ? 20.078 -7.586 -0.507 1 95.31 115 ILE B N 1
ATOM 2943 C CA . ILE B 1 115 ? 19.688 -7.594 -1.91 1 95.31 115 ILE B CA 1
ATOM 2944 C C . ILE B 1 115 ? 19.688 -6.168 -2.457 1 95.31 115 ILE B C 1
ATOM 2946 O O . ILE B 1 115 ? 20.203 -5.918 -3.549 1 95.31 115 ILE B O 1
ATOM 2950 N N . VAL B 1 116 ? 19.156 -5.273 -1.715 1 95.75 116 VAL B N 1
ATOM 2951 C CA . VAL B 1 116 ? 19.062 -3.869 -2.104 1 95.75 116 VAL B CA 1
ATOM 2952 C C . VAL B 1 116 ? 20.469 -3.293 -2.295 1 95.75 116 VAL B C 1
ATOM 2954 O O . VAL B 1 116 ? 20.719 -2.559 -3.254 1 95.75 116 VAL B O 1
ATOM 2957 N N . ALA B 1 117 ? 21.375 -3.688 -1.481 1 95.69 117 ALA B N 1
ATOM 2958 C CA . ALA B 1 117 ? 22.75 -3.203 -1.547 1 95.69 117 ALA B CA 1
ATOM 2959 C C . ALA B 1 117 ? 23.469 -3.789 -2.752 1 95.69 117 ALA B C 1
ATOM 2961 O O . ALA B 1 117 ? 24.344 -3.133 -3.344 1 95.69 117 ALA B O 1
ATOM 2962 N N . ALA B 1 118 ? 23.109 -4.957 -3.137 1 94.69 118 ALA B N 1
ATOM 2963 C CA . ALA B 1 118 ? 23.891 -5.715 -4.105 1 94.69 118 ALA B CA 1
ATOM 2964 C C . ALA B 1 118 ? 23.391 -5.469 -5.527 1 94.69 118 ALA B C 1
ATOM 2966 O O . ALA B 1 118 ? 24.156 -5.605 -6.492 1 94.69 118 ALA B O 1
ATOM 2967 N N . SER B 1 119 ? 22.125 -5.133 -5.672 1 95.44 119 SER B N 1
ATOM 2968 C CA . SER B 1 119 ? 21.562 -5.082 -7.012 1 95.44 119 SER B CA 1
ATOM 2969 C C . SER B 1 119 ? 20.484 -4.008 -7.113 1 95.44 119 SER B C 1
ATOM 2971 O O . SER B 1 119 ? 19.375 -4.176 -6.582 1 95.44 119 SER B O 1
ATOM 2973 N N . THR B 1 120 ? 20.75 -2.984 -7.922 1 95.38 120 THR B N 1
ATOM 2974 C CA . THR B 1 120 ? 19.766 -1.923 -8.148 1 95.38 120 THR B CA 1
ATOM 2975 C C . THR B 1 120 ? 18.531 -2.467 -8.852 1 95.38 120 THR B C 1
ATOM 2977 O O . THR B 1 120 ? 17.406 -2.109 -8.508 1 95.38 120 THR B O 1
ATOM 2980 N N . SER B 1 121 ? 18.734 -3.373 -9.766 1 93.81 121 SER B N 1
ATOM 2981 C CA . SER B 1 121 ? 17.609 -3.945 -10.508 1 93.81 121 SER B CA 1
ATOM 2982 C C . SER B 1 121 ? 16.688 -4.738 -9.594 1 93.81 121 SER B C 1
ATOM 2984 O O . SER B 1 121 ? 15.461 -4.617 -9.68 1 93.81 121 SER B O 1
ATOM 2986 N N . LEU B 1 122 ? 17.266 -5.461 -8.711 1 95.31 122 LEU B N 1
ATOM 2987 C CA . LEU B 1 122 ? 16.438 -6.238 -7.789 1 95.31 122 LEU B CA 1
ATOM 2988 C C . LEU B 1 122 ? 15.758 -5.324 -6.777 1 95.31 122 LEU B C 1
ATOM 2990 O O . LEU B 1 122 ? 14.617 -5.582 -6.371 1 95.31 122 LEU B O 1
ATOM 2994 N N . ALA B 1 123 ? 16.469 -4.281 -6.359 1 96.31 123 ALA B N 1
ATOM 2995 C CA . ALA B 1 123 ? 15.836 -3.303 -5.48 1 96.31 123 ALA B CA 1
ATOM 2996 C C . ALA B 1 123 ? 14.594 -2.703 -6.137 1 96.31 123 ALA B C 1
ATOM 2998 O O . ALA B 1 123 ? 13.523 -2.643 -5.523 1 96.31 123 ALA B O 1
ATOM 2999 N N . VAL B 1 124 ? 14.734 -2.377 -7.371 1 95.88 124 VAL B N 1
ATOM 3000 C CA . VAL B 1 124 ? 13.625 -1.779 -8.109 1 95.88 124 VAL B CA 1
ATOM 3001 C C . VAL B 1 124 ? 12.508 -2.803 -8.281 1 95.88 124 VAL B C 1
ATOM 3003 O O . VAL B 1 124 ? 11.32 -2.461 -8.188 1 95.88 124 VAL B O 1
ATOM 3006 N N . ALA B 1 125 ? 12.852 -4.023 -8.484 1 95.06 125 ALA B N 1
ATOM 3007 C CA . ALA B 1 125 ? 11.852 -5.082 -8.578 1 95.06 125 ALA B CA 1
ATOM 3008 C C . ALA B 1 125 ? 11.07 -5.219 -7.27 1 95.06 125 ALA B C 1
ATOM 3010 O O . ALA B 1 125 ? 9.859 -5.434 -7.285 1 95.06 125 ALA B O 1
ATOM 3011 N N . LEU B 1 126 ? 11.781 -5.098 -6.168 1 96.5 126 LEU B N 1
ATOM 3012 C CA . LEU B 1 126 ? 11.125 -5.16 -4.867 1 96.5 126 LEU B CA 1
ATOM 3013 C C . LEU B 1 126 ? 10.188 -3.971 -4.672 1 96.5 126 LEU B C 1
ATOM 3015 O O . LEU B 1 126 ? 9.07 -4.129 -4.176 1 96.5 126 LEU B O 1
ATOM 3019 N N . PHE B 1 127 ? 10.609 -2.793 -5.133 1 96.75 127 PHE B N 1
ATOM 3020 C CA . PHE 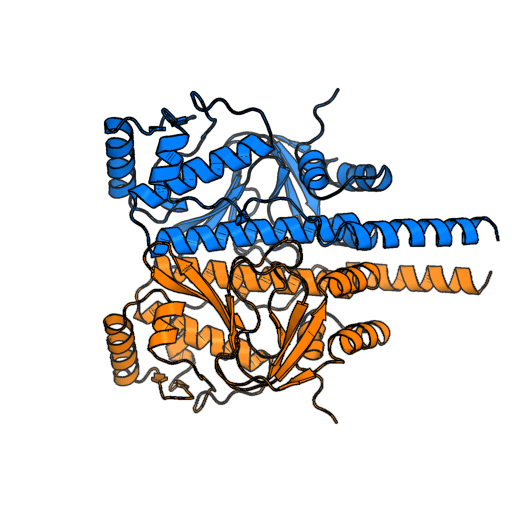B 1 127 ? 9.727 -1.631 -5.125 1 96.75 127 PHE B CA 1
ATOM 3021 C C . PHE B 1 127 ? 8.484 -1.891 -5.961 1 96.75 127 PHE B C 1
ATOM 3023 O O . PHE B 1 127 ? 7.367 -1.566 -5.543 1 96.75 127 PHE B O 1
ATOM 3030 N N . ALA B 1 128 ? 8.703 -2.475 -7.105 1 96 128 ALA B N 1
ATOM 3031 C CA . ALA B 1 128 ? 7.586 -2.768 -8.008 1 96 128 ALA B CA 1
ATOM 3032 C C . ALA B 1 128 ? 6.598 -3.732 -7.363 1 96 128 ALA B C 1
ATOM 3034 O O . ALA B 1 128 ? 5.383 -3.555 -7.477 1 96 128 ALA B O 1
ATOM 3035 N N . THR B 1 129 ? 7.094 -4.699 -6.699 1 95.12 129 THR B N 1
ATOM 3036 C CA . THR B 1 129 ? 6.262 -5.68 -6.016 1 95.12 129 THR B CA 1
ATOM 3037 C C . THR B 1 129 ? 5.391 -5.004 -4.957 1 95.12 129 THR B C 1
ATOM 3039 O O . THR B 1 129 ? 4.184 -5.238 -4.898 1 95.12 129 THR B O 1
ATOM 3042 N N . ILE B 1 130 ? 5.965 -4.141 -4.176 1 95.38 130 ILE B N 1
ATOM 3043 C CA . ILE B 1 130 ? 5.223 -3.439 -3.131 1 95.38 130 ILE B CA 1
ATOM 3044 C C . ILE B 1 130 ? 4.18 -2.525 -3.764 1 95.38 130 ILE B C 1
ATOM 3046 O O . ILE B 1 130 ? 3.043 -2.447 -3.289 1 95.38 130 ILE B O 1
ATOM 3050 N N . GLY B 1 131 ? 4.613 -1.841 -4.793 1 94.25 131 GLY B N 1
ATOM 3051 C CA . GLY B 1 131 ? 3.686 -0.971 -5.5 1 94.25 131 GLY B CA 1
ATOM 3052 C C . GLY B 1 131 ? 2.459 -1.7 -6.016 1 94.25 131 GLY B C 1
ATOM 3053 O O . GLY B 1 131 ? 1.337 -1.205 -5.891 1 94.25 131 GLY B O 1
ATOM 3054 N N . ARG B 1 132 ? 2.637 -2.834 -6.547 1 94.25 132 ARG B N 1
ATOM 3055 C CA . ARG B 1 132 ? 1.528 -3.615 -7.086 1 94.25 132 ARG B CA 1
ATOM 3056 C C . ARG B 1 132 ? 0.633 -4.141 -5.969 1 94.25 132 ARG B C 1
ATOM 3058 O O . ARG B 1 132 ? -0.591 -4.168 -6.105 1 94.25 132 ARG B O 1
ATOM 3065 N N . GLN B 1 133 ? 1.249 -4.52 -4.906 1 92.81 133 GLN B N 1
ATOM 3066 C CA . GLN B 1 133 ? 0.461 -4.945 -3.756 1 92.81 133 GLN B CA 1
ATOM 3067 C C . GLN B 1 133 ? -0.395 -3.801 -3.223 1 92.81 133 GLN B C 1
ATOM 3069 O O . GLN B 1 133 ? -1.546 -4.008 -2.834 1 92.81 133 GLN B O 1
ATOM 3074 N N . GLU B 1 134 ? 0.17 -2.656 -3.207 1 92.94 134 GLU B N 1
ATOM 3075 C CA . GLU B 1 134 ? -0.591 -1.487 -2.779 1 92.94 134 GLU B CA 1
ATOM 3076 C C . GLU B 1 134 ? -1.723 -1.178 -3.754 1 92.94 134 GLU B C 1
ATOM 3078 O O . GLU B 1 134 ? -2.797 -0.731 -3.344 1 92.94 134 GLU B O 1
ATOM 3083 N N . ALA B 1 135 ? -1.438 -1.327 -4.98 1 94.06 135 ALA B N 1
ATOM 3084 C CA . ALA B 1 135 ? -2.477 -1.123 -5.988 1 94.06 135 ALA B CA 1
ATOM 3085 C C . ALA B 1 135 ? -3.631 -2.104 -5.793 1 94.06 135 ALA B C 1
ATOM 3087 O O . ALA B 1 135 ? -4.797 -1.732 -5.93 1 94.06 135 ALA B O 1
ATOM 3088 N N . LEU B 1 136 ? -3.309 -3.311 -5.484 1 94.19 136 LEU B N 1
ATOM 3089 C CA . LEU B 1 136 ? -4.332 -4.309 -5.195 1 94.19 136 LEU B CA 1
ATOM 3090 C C . LEU B 1 136 ? -5.188 -3.881 -4.008 1 94.19 136 LEU B C 1
ATOM 3092 O O . LEU B 1 136 ? -6.414 -3.975 -4.055 1 94.19 136 LEU B O 1
ATOM 3096 N N . LEU B 1 137 ? -4.559 -3.375 -2.979 1 92.88 137 LEU B N 1
ATOM 3097 C CA . LEU B 1 137 ? -5.258 -2.936 -1.775 1 92.88 137 LEU B CA 1
ATOM 3098 C C . LEU B 1 137 ? -6.156 -1.739 -2.074 1 92.88 137 LEU B C 1
ATOM 3100 O O . LEU B 1 137 ? -7.289 -1.675 -1.597 1 92.88 137 LEU B O 1
ATOM 3104 N N . THR B 1 138 ? -5.637 -0.834 -2.836 1 93.12 138 THR B N 1
ATOM 3105 C CA . THR B 1 138 ? -6.406 0.343 -3.229 1 93.12 138 THR B CA 1
ATOM 3106 C C . THR B 1 138 ? -7.656 -0.062 -4.008 1 93.12 138 THR B C 1
ATOM 3108 O O . THR B 1 138 ? -8.758 0.402 -3.707 1 93.12 138 THR B O 1
ATOM 3111 N N . GLU B 1 139 ? -7.445 -0.917 -4.926 1 92.25 139 GLU B N 1
ATOM 3112 C CA . GLU B 1 139 ? -8.578 -1.379 -5.723 1 92.25 139 GLU B CA 1
ATOM 3113 C C . GLU B 1 139 ? -9.617 -2.086 -4.852 1 92.25 139 GLU B C 1
ATOM 3115 O O . GLU B 1 139 ? -10.82 -1.896 -5.035 1 92.25 139 GLU B O 1
ATOM 3120 N N . ARG B 1 140 ? -9.156 -2.883 -3.969 1 91.06 140 ARG B N 1
ATOM 3121 C CA . ARG B 1 140 ? -10.062 -3.57 -3.057 1 91.06 140 ARG B CA 1
ATOM 3122 C C . ARG B 1 140 ? -10.875 -2.572 -2.24 1 91.06 140 ARG B C 1
ATOM 3124 O O . ARG B 1 140 ? -12.086 -2.74 -2.076 1 91.06 140 ARG B O 1
ATOM 3131 N N . MET B 1 141 ? -10.227 -1.601 -1.709 1 90.06 141 MET B N 1
ATOM 3132 C CA . MET B 1 141 ? -10.914 -0.558 -0.951 1 90.06 141 MET B CA 1
ATOM 3133 C C . MET B 1 141 ? -11.984 0.124 -1.804 1 90.06 141 MET B C 1
ATOM 3135 O O . MET B 1 141 ? -13.125 0.282 -1.368 1 90.06 141 MET B O 1
ATOM 3139 N N . LEU B 1 142 ? -11.648 0.449 -3.041 1 89.94 142 LEU B N 1
ATOM 3140 C CA . LEU B 1 142 ? -12.562 1.162 -3.928 1 89.94 142 LEU B CA 1
ATOM 3141 C C . LEU B 1 142 ? -13.758 0.291 -4.289 1 89.94 142 LEU B C 1
ATOM 3143 O O . LEU B 1 142 ? -14.898 0.764 -4.297 1 89.94 142 LEU B O 1
ATOM 3147 N N . VAL B 1 143 ? -13.469 -0.913 -4.559 1 90.44 143 VAL B N 1
ATOM 3148 C CA . VAL B 1 143 ? -14.516 -1.843 -4.961 1 90.44 143 VAL B CA 1
ATOM 3149 C C . VAL B 1 143 ? -15.43 -2.143 -3.775 1 90.44 143 VAL B C 1
ATOM 3151 O O . VAL B 1 143 ? -16.656 -2.115 -3.902 1 90.44 143 VAL B O 1
ATOM 3154 N N . THR B 1 144 ? -14.852 -2.361 -2.633 1 87.25 144 THR B N 1
ATOM 3155 C CA . THR B 1 144 ? -15.625 -2.734 -1.457 1 87.25 144 THR B CA 1
ATOM 3156 C C . THR B 1 144 ? -16.438 -1.545 -0.943 1 87.25 144 THR B C 1
ATOM 3158 O O . THR B 1 144 ? -17.547 -1.712 -0.449 1 87.25 144 THR B O 1
ATOM 3161 N N . LEU B 1 145 ? -15.938 -0.372 -1.081 1 84.06 145 LEU B N 1
ATOM 3162 C CA . LEU B 1 145 ? -16.594 0.815 -0.548 1 84.06 145 LEU B CA 1
ATOM 3163 C C . LEU B 1 145 ? -17.734 1.263 -1.46 1 84.06 145 LEU B C 1
ATOM 3165 O O . LEU B 1 145 ? -18.703 1.863 -0.998 1 84.06 145 LEU B O 1
ATOM 3169 N N . HIS B 1 146 ? -17.641 0.882 -2.777 1 86 146 HIS B N 1
ATOM 3170 C CA . HIS B 1 146 ? -18.516 1.621 -3.676 1 86 146 HIS B CA 1
ATOM 3171 C C . HIS B 1 146 ? -19.281 0.678 -4.605 1 86 146 HIS B C 1
ATOM 3173 O O . HIS B 1 146 ? -20.109 1.119 -5.402 1 86 146 HIS B O 1
ATOM 3179 N N . ARG B 1 147 ? -19.047 -0.579 -4.48 1 90.12 147 ARG B N 1
ATOM 3180 C CA . ARG B 1 147 ? -19.672 -1.487 -5.43 1 90.12 147 ARG B CA 1
ATOM 3181 C C . ARG B 1 147 ? -20.516 -2.531 -4.711 1 90.12 147 ARG B C 1
ATOM 3183 O O . ARG B 1 147 ? -20.328 -2.77 -3.514 1 90.12 147 ARG B O 1
ATOM 3190 N N . SER B 1 148 ? -21.438 -3.115 -5.438 1 93.25 148 SER B N 1
ATOM 3191 C CA . SER B 1 148 ? -22.312 -4.152 -4.891 1 93.25 148 SER B CA 1
ATOM 3192 C C . SER B 1 148 ? -21.547 -5.434 -4.609 1 93.25 148 SER B C 1
ATOM 3194 O O . SER B 1 148 ? -20.453 -5.648 -5.164 1 93.25 148 SER B O 1
ATOM 3196 N N . ALA B 1 149 ? -22.125 -6.27 -3.832 1 95.75 149 ALA B N 1
ATOM 3197 C CA . ALA B 1 149 ? -21.531 -7.559 -3.496 1 95.75 149 ALA B CA 1
ATOM 3198 C C . ALA B 1 149 ? -21.219 -8.367 -4.754 1 95.75 149 ALA B C 1
ATOM 3200 O O . ALA B 1 149 ? -20.203 -9.055 -4.832 1 95.75 149 ALA B O 1
ATOM 3201 N N . ARG B 1 150 ? -22.156 -8.312 -5.719 1 96.38 150 ARG B N 1
ATOM 3202 C CA . ARG B 1 150 ? -21.969 -9.039 -6.973 1 96.38 150 ARG B CA 1
ATOM 3203 C C . ARG B 1 150 ? -20.703 -8.586 -7.695 1 96.38 150 ARG B C 1
ATOM 3205 O O . ARG B 1 150 ? -19.922 -9.414 -8.141 1 96.38 150 ARG B O 1
ATOM 3212 N N . VAL B 1 151 ? -20.531 -7.262 -7.789 1 95.56 151 VAL B N 1
ATOM 3213 C CA . VAL B 1 151 ? -19.344 -6.715 -8.43 1 95.56 151 VAL B CA 1
ATOM 3214 C C . VAL B 1 151 ? -18.094 -7.082 -7.621 1 95.56 151 VAL B C 1
ATOM 3216 O O . VAL B 1 151 ? -17.078 -7.473 -8.188 1 95.56 151 VAL B O 1
ATOM 3219 N N . GLN B 1 152 ? -18.203 -7.012 -6.305 1 95.94 152 GLN B N 1
ATOM 3220 C CA . GLN B 1 152 ? -17.062 -7.297 -5.43 1 95.94 152 GLN B CA 1
ATOM 3221 C C . GLN B 1 152 ? -16.562 -8.727 -5.625 1 95.94 152 GLN B C 1
ATOM 3223 O O . GLN B 1 152 ? -15.367 -8.953 -5.812 1 95.94 152 GLN B O 1
ATOM 3228 N N . VAL B 1 153 ? -17.438 -9.656 -5.66 1 97.31 153 VAL B N 1
ATOM 3229 C CA . VAL B 1 153 ? -17.078 -11.07 -5.785 1 97.31 153 VAL B CA 1
ATOM 3230 C C . VAL B 1 153 ? -16.531 -11.336 -7.184 1 97.31 153 VAL B C 1
ATOM 3232 O O . VAL B 1 153 ? -15.484 -11.977 -7.328 1 97.31 153 VAL B O 1
ATOM 3235 N N . SER B 1 154 ? -17.219 -10.805 -8.18 1 97.75 154 SER B N 1
ATOM 3236 C CA . SER B 1 154 ? -16.781 -11 -9.562 1 97.75 154 SER B CA 1
ATOM 3237 C C . SER B 1 154 ? -15.391 -10.406 -9.789 1 97.75 154 SER B C 1
ATOM 3239 O O . SER B 1 154 ? -14.539 -11.031 -10.422 1 97.75 154 SER B O 1
ATOM 3241 N N . HIS B 1 155 ? -15.219 -9.227 -9.227 1 96.62 155 HIS B N 1
ATOM 3242 C CA . HIS B 1 155 ? -13.938 -8.539 -9.352 1 96.62 155 HIS B CA 1
ATOM 3243 C C . HIS B 1 155 ? -12.812 -9.344 -8.703 1 96.62 155 HIS B C 1
ATOM 3245 O O . HIS B 1 155 ? -11.758 -9.531 -9.305 1 96.62 155 HIS B O 1
ATOM 3251 N N . PHE B 1 156 ? -13.062 -9.836 -7.543 1 97.44 156 PHE B N 1
ATOM 3252 C CA . PHE B 1 156 ? -12.039 -10.562 -6.801 1 97.44 156 PHE B CA 1
ATOM 3253 C C . PHE B 1 156 ? -11.672 -11.859 -7.52 1 97.44 156 PHE B C 1
ATOM 3255 O O . PHE B 1 156 ? -10.492 -12.203 -7.617 1 97.44 156 PHE B O 1
ATOM 3262 N N . VAL B 1 157 ? -12.641 -12.562 -7.98 1 97.62 157 VAL B N 1
ATOM 3263 C CA . VAL B 1 157 ? -12.406 -13.812 -8.695 1 97.62 157 VAL B CA 1
ATOM 3264 C C . VAL B 1 157 ? -11.602 -13.539 -9.961 1 97.62 157 VAL B C 1
ATOM 3266 O O . VAL B 1 157 ? -10.633 -14.242 -10.25 1 97.62 157 VAL B O 1
ATOM 3269 N N . LEU B 1 158 ? -12.016 -12.547 -10.711 1 97.06 158 LEU B N 1
ATOM 3270 C CA . LEU B 1 158 ? -11.312 -12.211 -11.938 1 97.06 158 LEU B CA 1
ATOM 3271 C C . LEU B 1 158 ? -9.875 -11.797 -11.641 1 97.06 158 LEU B C 1
ATOM 3273 O O . LEU B 1 158 ? -8.945 -12.211 -12.336 1 97.06 158 LEU B O 1
ATOM 3277 N N . GLU B 1 159 ? -9.703 -10.953 -10.633 1 96.81 159 GLU B N 1
ATOM 3278 C CA . GLU B 1 159 ? -8.375 -10.539 -10.211 1 96.81 159 GLU B CA 1
ATOM 3279 C C . GLU B 1 159 ? -7.488 -11.742 -9.898 1 96.81 159 GLU B C 1
ATOM 3281 O O . GLU B 1 159 ? -6.336 -11.797 -10.328 1 96.81 159 GLU B O 1
ATOM 3286 N N . THR B 1 160 ? -8.031 -12.672 -9.141 1 96.88 160 THR B N 1
ATOM 3287 C CA . THR B 1 160 ? -7.305 -13.875 -8.766 1 96.88 160 THR B CA 1
ATOM 3288 C C . THR B 1 160 ? -6.949 -14.695 -10.008 1 96.88 160 THR B C 1
ATOM 3290 O O . THR B 1 160 ? -5.828 -15.203 -10.125 1 96.88 160 THR B O 1
ATOM 3293 N N . TYR B 1 161 ? -7.883 -14.805 -10.953 1 96.88 161 TYR B N 1
ATOM 3294 C CA . TYR B 1 161 ? -7.656 -15.516 -12.211 1 96.88 161 TYR B CA 1
ATOM 3295 C C . TYR B 1 161 ? -6.488 -14.914 -12.977 1 96.88 161 TYR B C 1
ATOM 3297 O O . TYR B 1 161 ? -5.602 -15.633 -13.445 1 96.88 161 TYR B O 1
ATOM 3305 N N . LEU B 1 162 ? -6.516 -13.641 -13.047 1 95.62 162 LEU B N 1
ATOM 3306 C CA . LEU B 1 162 ? -5.484 -12.953 -13.82 1 95.62 162 LEU B CA 1
ATOM 3307 C C . LEU B 1 162 ? -4.129 -13.062 -13.133 1 95.62 162 LEU B C 1
ATOM 3309 O O . LEU B 1 162 ? -3.105 -13.242 -13.797 1 95.62 162 LEU B O 1
ATOM 3313 N N . ARG B 1 163 ? -4.117 -12.977 -11.852 1 95.62 163 ARG B N 1
ATOM 3314 C CA . ARG B 1 163 ? -2.867 -13.133 -11.109 1 95.62 163 ARG B CA 1
ATOM 3315 C C . ARG B 1 163 ? -2.307 -14.539 -11.266 1 95.62 163 ARG B C 1
ATOM 3317 O O . ARG B 1 163 ? -1.104 -14.719 -11.469 1 95.62 163 ARG B O 1
ATOM 3324 N N . LEU B 1 164 ? -3.158 -15.523 -11.203 1 95.44 164 LEU B N 1
ATOM 3325 C CA . LEU B 1 164 ? -2.738 -16.906 -11.383 1 95.44 164 LEU B CA 1
ATOM 3326 C C . LEU B 1 164 ? -2.217 -17.141 -12.797 1 95.44 164 LEU B C 1
ATOM 3328 O O . LEU B 1 164 ? -1.257 -17.891 -13 1 95.44 164 LEU B O 1
ATOM 3332 N N . SER B 1 165 ? -2.861 -16.531 -13.703 1 94.12 165 SER B N 1
ATOM 3333 C CA . SER B 1 165 ? -2.51 -16.719 -15.109 1 94.12 165 SER B CA 1
ATOM 3334 C C . SER B 1 165 ? -1.108 -16.188 -15.406 1 94.12 165 SER B C 1
ATOM 3336 O O . SER B 1 165 ? -0.491 -16.578 -16.391 1 94.12 165 SER B O 1
ATOM 3338 N N . LYS B 1 166 ? -0.635 -15.273 -14.594 1 91.81 166 LYS B N 1
ATOM 3339 C CA . LYS B 1 166 ? 0.738 -14.797 -14.734 1 91.81 166 LYS B CA 1
ATOM 3340 C C . LYS B 1 166 ? 1.735 -15.852 -14.266 1 91.81 166 LYS B C 1
ATOM 3342 O O . LYS B 1 166 ? 2.906 -15.82 -14.648 1 91.81 166 LYS B O 1
ATOM 3347 N N . LEU B 1 167 ? 1.302 -16.781 -13.43 1 90.12 167 LEU B N 1
ATOM 3348 C CA . LEU B 1 167 ? 2.172 -17.781 -12.828 1 90.12 167 LEU B CA 1
ATOM 3349 C C . LEU B 1 167 ? 2.188 -19.062 -13.656 1 90.12 167 LEU B C 1
ATOM 3351 O O . LEU B 1 167 ? 3.225 -19.734 -13.766 1 90.12 167 LEU B O 1
ATOM 3355 N N . GLN B 1 168 ? 0.98 -19.391 -14.117 1 90.31 168 GLN B N 1
ATOM 3356 C CA . GLN B 1 168 ? 0.776 -20.656 -14.812 1 90.31 168 GLN B CA 1
ATOM 3357 C C . GLN B 1 168 ? -0.449 -20.594 -15.719 1 90.31 168 GLN B C 1
ATOM 3359 O O . GLN B 1 168 ? -1.226 -19.641 -15.656 1 90.31 168 GLN B O 1
ATOM 3364 N N . SER B 1 169 ? -0.449 -21.578 -16.562 1 93.88 169 SER B N 1
ATOM 3365 C CA . SER B 1 169 ? -1.69 -21.734 -17.312 1 93.88 169 SER B CA 1
ATOM 3366 C C . SER B 1 169 ? -2.855 -22.078 -16.406 1 93.88 169 SER B C 1
ATOM 3368 O O . SER B 1 169 ? -2.742 -22.969 -15.555 1 93.88 169 SER B O 1
ATOM 3370 N N . VAL B 1 170 ? -3.936 -21.328 -16.562 1 94.94 170 VAL B N 1
ATOM 3371 C CA . VAL B 1 170 ? -5.105 -21.547 -15.719 1 94.94 170 VAL B CA 1
ATOM 3372 C C . VAL B 1 170 ? -6.309 -21.906 -16.594 1 94.94 170 VAL B C 1
ATOM 3374 O O . VAL B 1 170 ? -6.645 -21.188 -17.531 1 94.94 170 VAL B O 1
ATOM 3377 N N . ASP B 1 171 ? -6.902 -23.016 -16.297 1 96.19 171 ASP B N 1
ATOM 3378 C CA . ASP B 1 171 ? -8.172 -23.406 -16.906 1 96.19 171 ASP B CA 1
ATOM 3379 C C . ASP B 1 171 ? -9.344 -22.703 -16.219 1 96.19 171 ASP B C 1
ATOM 3381 O O . ASP B 1 171 ? -9.641 -22.969 -15.055 1 96.19 171 ASP B O 1
ATOM 3385 N N . PRO B 1 172 ? -10.031 -21.828 -16.969 1 95.62 172 PRO B N 1
ATOM 3386 C CA . PRO B 1 172 ? -11.188 -21.156 -16.359 1 95.62 172 PRO B CA 1
ATOM 3387 C C . PRO B 1 172 ? -12.25 -22.141 -15.891 1 95.62 172 PRO B C 1
ATOM 3389 O O . PRO B 1 172 ? -13.023 -21.812 -14.977 1 95.62 172 PRO B O 1
ATOM 3392 N N . GLY B 1 173 ? -12.266 -23.281 -16.484 1 95.5 173 GLY B N 1
ATOM 3393 C CA . GLY B 1 173 ? -13.234 -24.281 -16.094 1 95.5 173 GLY B CA 1
ATOM 3394 C C . GLY B 1 173 ? -12.875 -24.984 -14.797 1 95.5 173 GLY B C 1
ATOM 3395 O O . GLY B 1 173 ? -13.672 -25.766 -14.266 1 95.5 173 GLY B O 1
ATOM 3396 N N . ARG B 1 174 ? -11.719 -24.719 -14.273 1 96.75 174 ARG B N 1
ATOM 3397 C CA . ARG B 1 174 ? -11.289 -25.312 -13.008 1 96.75 174 ARG B CA 1
ATOM 3398 C C . ARG B 1 174 ? -10.156 -24.5 -12.391 1 96.75 174 ARG B C 1
ATOM 3400 O O . ARG B 1 174 ? -9.086 -25.031 -12.109 1 96.75 174 ARG B O 1
ATOM 3407 N N . MET B 1 175 ? -10.406 -23.266 -12.141 1 97.06 175 MET B N 1
ATOM 3408 C CA . MET B 1 175 ? -9.398 -22.406 -11.539 1 97.06 175 MET B CA 1
ATOM 3409 C C . MET B 1 175 ? -9.188 -22.75 -10.07 1 97.06 175 MET B C 1
ATOM 3411 O O . MET B 1 175 ? -10.141 -22.766 -9.289 1 97.06 175 MET B O 1
ATOM 3415 N N . PRO B 1 176 ? -7.949 -23.078 -9.672 1 97.25 176 PRO B N 1
ATOM 3416 C CA . PRO B 1 176 ? -7.719 -23.281 -8.242 1 97.25 176 PRO B CA 1
ATOM 3417 C C . PRO B 1 176 ? -8.18 -22.109 -7.395 1 97.25 176 PRO B C 1
ATOM 3419 O O . PRO B 1 176 ? -7.918 -20.953 -7.738 1 97.25 176 PRO B O 1
ATOM 3422 N N . PHE B 1 177 ? -8.93 -22.406 -6.391 1 97.69 177 PHE B N 1
ATOM 3423 C CA . PHE B 1 177 ? -9.492 -21.375 -5.512 1 97.69 177 PHE B CA 1
ATOM 3424 C C . PHE B 1 177 ? -9.805 -21.953 -4.137 1 97.69 177 PHE B C 1
ATOM 3426 O O . PHE B 1 177 ? -10.969 -22.125 -3.777 1 97.69 177 PHE B O 1
ATOM 3433 N N . PRO B 1 178 ? -8.711 -22.219 -3.387 1 97.62 178 PRO B N 1
ATOM 3434 C CA . PRO B 1 178 ? -8.914 -22.812 -2.062 1 97.62 178 PRO B CA 1
ATOM 3435 C C . PRO B 1 178 ? -9.344 -21.797 -1.015 1 97.62 178 PRO B C 1
ATOM 3437 O O . PRO B 1 178 ? -8.758 -21.734 0.069 1 97.62 178 PRO B O 1
ATOM 3440 N N . ILE B 1 179 ? -10.375 -21.047 -1.306 1 97.25 179 ILE B N 1
ATOM 3441 C CA . ILE B 1 179 ? -10.93 -20.016 -0.448 1 97.25 179 ILE B CA 1
ATOM 3442 C C . ILE B 1 179 ? -12.359 -20.391 -0.056 1 97.25 179 ILE B C 1
ATOM 3444 O O . ILE B 1 179 ? -13.227 -20.531 -0.919 1 97.25 179 ILE B O 1
ATOM 3448 N N . SER B 1 180 ? -12.57 -20.562 1.18 1 96 180 SER B N 1
ATOM 3449 C CA . SER B 1 180 ? -13.914 -20.844 1.667 1 96 180 SER B CA 1
ATOM 3450 C C . SER B 1 180 ? -14.812 -19.625 1.558 1 96 180 SER B C 1
ATOM 3452 O O . SER B 1 180 ? -14.328 -18.5 1.375 1 96 180 SER B O 1
ATOM 3454 N N . GLN B 1 181 ? -16.094 -19.891 1.676 1 95 181 GLN B N 1
ATOM 3455 C CA . GLN B 1 181 ? -17.031 -18.766 1.667 1 95 181 GLN B CA 1
ATOM 3456 C C . GLN B 1 181 ? -16.797 -17.844 2.857 1 95 181 GLN B C 1
ATOM 3458 O O . GLN B 1 181 ? -16.938 -16.625 2.744 1 95 181 GLN B O 1
ATOM 3463 N N . ARG B 1 182 ? -16.453 -18.422 3.943 1 94.44 182 ARG B N 1
ATOM 3464 C CA . ARG B 1 182 ? -16.141 -17.641 5.129 1 94.44 182 ARG B CA 1
ATOM 3465 C C . ARG B 1 182 ? -14.938 -16.734 4.875 1 94.44 182 ARG B C 1
ATOM 3467 O O . ARG B 1 182 ? -14.984 -15.531 5.176 1 94.44 182 ARG B O 1
ATOM 3474 N N . LEU B 1 183 ? -13.898 -17.297 4.328 1 95.19 183 LEU B N 1
ATOM 3475 C CA . LEU B 1 183 ? -12.695 -16.531 4.012 1 95.19 183 LEU B CA 1
ATOM 3476 C C . LEU B 1 183 ? -12.992 -15.453 2.982 1 95.19 183 LEU B C 1
ATOM 3478 O O . LEU B 1 183 ? -12.477 -14.336 3.08 1 95.19 183 LEU B O 1
ATOM 3482 N N . LEU B 1 184 ? -13.781 -15.781 2.039 1 96.19 184 LEU B N 1
ATOM 3483 C CA . LEU B 1 184 ? -14.172 -14.812 1.021 1 96.19 184 LEU B CA 1
ATOM 3484 C C . LEU B 1 184 ? -14.875 -13.617 1.653 1 96.19 184 LEU B C 1
ATOM 3486 O O . LEU B 1 184 ? -14.625 -12.469 1.276 1 96.19 184 LEU B O 1
ATOM 3490 N N . GLY B 1 185 ? -15.789 -13.891 2.613 1 94.88 185 GLY B N 1
ATOM 3491 C CA . GLY B 1 185 ? -16.422 -12.812 3.357 1 94.88 185 GLY B CA 1
ATOM 3492 C C . GLY B 1 185 ? -15.438 -11.938 4.109 1 94.88 185 GLY B C 1
ATOM 3493 O O . GLY B 1 185 ? -15.586 -10.719 4.145 1 94.88 185 GLY B O 1
ATOM 3494 N N . GLN B 1 186 ? -14.406 -12.57 4.664 1 93.69 186 GLN B N 1
ATOM 3495 C CA . GLN B 1 186 ? -13.375 -11.859 5.41 1 93.69 186 GLN B CA 1
ATOM 3496 C C . GLN B 1 186 ? -12.492 -11.039 4.477 1 93.69 186 GLN B C 1
ATOM 3498 O O . GLN B 1 186 ? -11.938 -10.008 4.875 1 93.69 186 GLN B O 1
ATOM 3503 N N . ILE B 1 187 ? -12.344 -11.477 3.25 1 94.06 187 ILE B N 1
ATOM 3504 C CA . ILE B 1 187 ? -11.555 -10.75 2.262 1 94.06 187 ILE B CA 1
ATOM 3505 C C . ILE B 1 187 ? -12.328 -9.516 1.796 1 94.06 187 ILE B C 1
ATOM 3507 O O . ILE B 1 187 ? -11.766 -8.422 1.698 1 94.06 187 ILE B O 1
ATOM 3511 N N . LEU B 1 188 ? -13.633 -9.664 1.643 1 93.56 188 LEU B N 1
ATOM 3512 C CA . LEU B 1 188 ? -14.414 -8.625 0.976 1 93.56 188 LEU B CA 1
ATOM 3513 C C . LEU B 1 188 ? -15.203 -7.809 1.987 1 93.56 188 LEU B C 1
ATOM 3515 O O . LEU B 1 188 ? -15.82 -6.801 1.631 1 93.56 188 LEU B O 1
ATOM 3519 N N . GLY B 1 189 ? -15.086 -8.234 3.219 1 89.94 189 GLY B N 1
ATOM 3520 C CA . GLY B 1 189 ? -15.844 -7.539 4.246 1 89.94 189 GLY B CA 1
ATOM 3521 C C . GLY B 1 189 ? -17.344 -7.715 4.105 1 89.94 189 GLY B C 1
ATOM 3522 O O . GLY B 1 189 ? -18.109 -6.777 4.324 1 89.94 189 GLY B O 1
ATOM 3523 N N . LEU B 1 190 ? -17.766 -8.836 3.605 1 92.62 190 LEU B N 1
ATOM 3524 C CA . LEU B 1 190 ? -19.172 -9.141 3.414 1 92.62 190 LEU B CA 1
ATOM 3525 C C . LEU B 1 190 ? -19.641 -10.195 4.414 1 92.62 190 LEU B C 1
ATOM 3527 O O . LEU B 1 190 ? -18.859 -11.039 4.84 1 92.62 190 LEU B O 1
ATOM 3531 N N . SER B 1 191 ? -20.922 -10.094 4.762 1 92.69 191 SER B N 1
ATOM 3532 C CA . SER B 1 191 ? -21.5 -11.102 5.641 1 92.69 191 SER B CA 1
ATOM 3533 C C . SER B 1 191 ? -21.656 -12.438 4.922 1 92.69 191 SER B C 1
ATOM 3535 O O . SER B 1 191 ? -21.719 -12.484 3.691 1 92.69 191 SER B O 1
ATOM 3537 N N . PRO B 1 192 ? -21.75 -13.531 5.695 1 94.31 192 PRO B N 1
ATOM 3538 C CA . PRO B 1 192 ? -21.984 -14.844 5.086 1 94.31 192 PRO B CA 1
ATOM 3539 C C . PRO B 1 192 ? -23.25 -14.875 4.223 1 94.31 192 PRO B C 1
ATOM 3541 O O . PRO B 1 192 ? -23.25 -15.484 3.148 1 94.31 192 PRO B O 1
ATOM 3544 N N . VAL B 1 193 ? -24.234 -14.18 4.676 1 96.31 193 VAL B N 1
ATOM 3545 C CA . VAL B 1 193 ? -25.5 -14.148 3.947 1 96.31 193 VAL B CA 1
ATOM 3546 C C . VAL B 1 193 ? -25.297 -13.484 2.59 1 96.31 193 VAL B C 1
ATOM 3548 O O . VAL B 1 193 ? -25.75 -13.992 1.565 1 96.31 193 VAL B O 1
ATOM 3551 N N . HIS B 1 194 ? -24.578 -12.375 2.568 1 96.25 194 HIS B N 1
ATOM 3552 C CA . HIS B 1 194 ? -24.328 -11.648 1.329 1 96.25 194 HIS B CA 1
ATOM 3553 C C . HIS B 1 194 ? -23.469 -12.469 0.374 1 96.25 194 HIS B C 1
ATOM 3555 O O . HIS B 1 194 ? -23.703 -12.469 -0.836 1 96.25 194 HIS B O 1
ATOM 3561 N N . ILE B 1 195 ? -22.469 -13.141 0.884 1 97.06 195 ILE B N 1
ATOM 3562 C CA . ILE B 1 195 ? -21.594 -13.969 0.069 1 97.06 195 ILE B CA 1
ATOM 3563 C C . ILE B 1 195 ? -22.406 -15.094 -0.572 1 97.06 195 ILE B C 1
ATOM 3565 O O . ILE B 1 195 ? -22.328 -15.312 -1.784 1 97.06 195 ILE B O 1
ATOM 3569 N N . ASN B 1 196 ? -23.219 -15.742 0.215 1 97.12 196 ASN B N 1
ATOM 3570 C CA . ASN B 1 196 ? -23.984 -16.875 -0.272 1 97.12 196 ASN B CA 1
ATOM 3571 C C . ASN B 1 196 ? -25.016 -16.453 -1.324 1 97.12 196 ASN B C 1
ATOM 3573 O O . ASN B 1 196 ? -25.125 -17.094 -2.371 1 97.12 196 ASN B O 1
ATOM 3577 N N . ARG B 1 197 ? -25.641 -15.391 -0.996 1 97.88 197 ARG B N 1
ATOM 3578 C CA . ARG B 1 197 ? -26.625 -14.867 -1.941 1 97.88 197 ARG B CA 1
ATOM 3579 C C . ARG B 1 197 ? -25.969 -14.492 -3.264 1 97.88 197 ARG B C 1
ATOM 3581 O O . ARG B 1 197 ? -26.516 -14.773 -4.336 1 97.88 197 ARG B O 1
ATOM 3588 N N . THR B 1 198 ? -24.891 -13.859 -3.162 1 97.88 198 THR B N 1
ATOM 3589 C CA . THR B 1 198 ? -24.172 -13.383 -4.344 1 97.88 198 THR B CA 1
ATOM 3590 C C . THR B 1 198 ? -23.672 -14.555 -5.176 1 97.88 198 THR B C 1
ATOM 3592 O O . THR B 1 198 ? -23.828 -14.578 -6.398 1 97.88 198 THR B O 1
ATOM 3595 N N . LEU B 1 199 ? -23.078 -15.516 -4.543 1 97.56 199 LEU B N 1
ATOM 3596 C CA . LEU B 1 199 ? -22.562 -16.672 -5.25 1 97.56 199 LEU B CA 1
ATOM 3597 C C . LEU B 1 199 ? -23.688 -17.469 -5.918 1 97.56 199 LEU B C 1
ATOM 3599 O O . LEU B 1 199 ? -23.531 -17.922 -7.055 1 97.56 199 LEU B O 1
ATOM 3603 N N . THR B 1 200 ? -24.781 -17.578 -5.25 1 98 200 THR B N 1
ATOM 3604 C CA . THR B 1 200 ? -25.953 -18.281 -5.805 1 98 200 THR B CA 1
ATOM 3605 C C . THR B 1 200 ? -26.469 -17.547 -7.043 1 98 200 THR B C 1
ATOM 3607 O O . THR B 1 200 ? -26.766 -18.188 -8.055 1 98 200 THR B O 1
ATOM 3610 N N . ALA B 1 201 ? -26.578 -16.281 -6.906 1 97.69 201 ALA B N 1
ATOM 3611 C CA . ALA B 1 201 ? -27.062 -15.484 -8.023 1 97.69 201 ALA B CA 1
ATOM 3612 C C . ALA B 1 201 ? -26.125 -15.586 -9.227 1 97.69 201 ALA B C 1
ATOM 3614 O O . ALA B 1 201 ? -26.578 -15.734 -10.367 1 97.69 201 ALA B O 1
ATOM 3615 N N . LEU B 1 202 ? -24.859 -15.477 -8.992 1 96.81 202 LEU B N 1
ATOM 3616 C CA . LEU B 1 202 ? -23.859 -15.57 -10.062 1 96.81 202 LEU B CA 1
ATOM 3617 C C . LEU B 1 202 ? -23.906 -16.938 -10.727 1 96.81 202 LEU B C 1
ATOM 3619 O O . LEU B 1 202 ? -23.75 -17.047 -11.945 1 96.81 202 LEU B O 1
ATOM 3623 N N . GLU B 1 203 ? -24.109 -17.938 -9.953 1 96.69 203 GLU B N 1
ATOM 3624 C CA . GLU B 1 203 ? -24.25 -19.297 -10.484 1 96.69 203 GLU B CA 1
ATOM 3625 C C . GLU B 1 203 ? -25.516 -19.438 -11.328 1 96.69 203 GLU B C 1
ATOM 3627 O O . GLU B 1 203 ? -25.469 -19.969 -12.438 1 96.69 203 GLU B O 1
ATOM 3632 N N . ARG B 1 204 ? -26.531 -18.969 -10.789 1 97 204 ARG B N 1
ATOM 3633 C CA . ARG B 1 204 ? -27.812 -19.016 -11.484 1 97 204 ARG B CA 1
ATOM 3634 C C . ARG B 1 204 ? -27.719 -18.297 -12.836 1 97 204 ARG B C 1
ATOM 3636 O O . ARG B 1 204 ? -28.281 -18.781 -13.828 1 97 204 ARG B O 1
ATOM 3643 N N . ASP B 1 205 ? -27.016 -17.234 -12.867 1 96.06 205 ASP B N 1
ATOM 3644 C CA . ASP B 1 205 ? -26.906 -16.422 -14.07 1 96.06 205 ASP B CA 1
ATOM 3645 C C . ASP B 1 205 ? -25.828 -16.969 -15.008 1 96.06 205 ASP B C 1
ATOM 3647 O O . ASP B 1 205 ? -25.531 -16.375 -16.047 1 96.06 205 ASP B O 1
ATOM 3651 N N . GLY B 1 206 ? -25.188 -18.031 -14.641 1 95.38 206 GLY B N 1
ATOM 3652 C CA . GLY B 1 206 ? -24.219 -18.703 -15.484 1 95.38 206 GLY B CA 1
ATOM 3653 C C . GLY B 1 206 ? -22.891 -17.969 -15.57 1 95.38 206 GLY B C 1
ATOM 3654 O O . GLY B 1 206 ? -22.188 -18.078 -16.578 1 95.38 206 GLY B O 1
ATOM 3655 N N . VAL B 1 207 ? -22.547 -17.25 -14.547 1 96.62 207 VAL B N 1
ATOM 3656 C CA . VAL B 1 207 ? -21.312 -16.484 -14.578 1 96.62 207 VAL B CA 1
ATOM 3657 C C . VAL B 1 207 ? -20.172 -17.312 -14 1 96.62 207 VAL B C 1
ATOM 3659 O O . VAL B 1 207 ? -19.141 -17.5 -14.648 1 96.62 207 VAL B O 1
ATOM 3662 N N . LEU B 1 208 ? -20.359 -17.766 -12.812 1 97.25 208 LEU B N 1
ATOM 3663 C CA . LEU B 1 208 ? -19.359 -18.609 -12.18 1 97.25 208 LEU B CA 1
ATOM 3664 C C . LEU B 1 208 ? -20 -19.562 -11.18 1 97.25 208 LEU B C 1
ATOM 3666 O O . LEU B 1 208 ? -21.156 -19.406 -10.82 1 97.25 208 LEU B O 1
ATOM 3670 N N . GLU B 1 209 ? -19.266 -20.656 -10.883 1 97.94 209 GLU B N 1
ATOM 3671 C CA . GLU B 1 209 ? -19.625 -21.609 -9.844 1 97.94 209 GLU B CA 1
ATOM 3672 C C . GLU B 1 209 ? -18.469 -21.828 -8.859 1 97.94 209 GLU B C 1
ATOM 3674 O O . GLU B 1 209 ? -17.344 -22.141 -9.266 1 97.94 209 GLU B O 1
ATOM 3679 N N . LYS B 1 210 ? -18.812 -21.578 -7.652 1 97.38 210 LYS B N 1
ATOM 3680 C CA . LYS B 1 210 ? -17.797 -21.766 -6.621 1 97.38 210 LYS B CA 1
ATOM 3681 C C . LYS B 1 210 ? -17.891 -23.156 -5.996 1 97.38 210 LYS B C 1
ATOM 3683 O O . LYS B 1 210 ? -18.984 -23.562 -5.582 1 97.38 210 LYS B O 1
ATOM 3688 N N . HIS B 1 211 ? -16.828 -23.859 -5.965 1 96.56 211 HIS B N 1
ATOM 3689 C CA . HIS B 1 211 ? -16.688 -25.156 -5.293 1 96.56 211 HIS B CA 1
ATOM 3690 C C . HIS B 1 211 ? -15.711 -25.062 -4.129 1 96.56 211 HIS B C 1
ATOM 3692 O O . HIS B 1 211 ? -15.273 -23.969 -3.764 1 96.56 211 HIS B O 1
ATOM 3698 N N . ARG B 1 212 ? -15.477 -26.172 -3.529 1 93.12 212 ARG B N 1
ATOM 3699 C CA . ARG B 1 212 ? -14.656 -26.172 -2.324 1 93.12 212 ARG B CA 1
ATOM 3700 C C . ARG B 1 212 ? -13.234 -25.719 -2.631 1 93.12 212 ARG B C 1
ATOM 3702 O O . ARG B 1 212 ? -12.688 -24.875 -1.934 1 93.12 212 ARG B O 1
ATOM 3709 N N . ALA B 1 213 ? -12.656 -26.25 -3.701 1 95.31 213 ALA B N 1
ATOM 3710 C CA . ALA B 1 213 ? -11.234 -26 -3.93 1 95.31 213 ALA B CA 1
ATOM 3711 C C . ALA B 1 213 ? -11.008 -25.328 -5.277 1 95.31 213 ALA B C 1
ATOM 3713 O O . ALA B 1 213 ? -9.867 -25.109 -5.688 1 95.31 213 ALA B O 1
ATOM 3714 N N . HIS B 1 214 ? -12.086 -24.984 -6 1 97.5 214 HIS B N 1
ATOM 3715 C CA . HIS B 1 214 ? -11.914 -24.375 -7.316 1 97.5 214 HIS B CA 1
ATOM 3716 C C . HIS B 1 214 ? -13.156 -23.594 -7.715 1 97.5 214 HIS B C 1
ATOM 3718 O O . HIS B 1 214 ? -14.203 -23.688 -7.074 1 97.5 214 HIS B O 1
ATOM 3724 N N . VAL B 1 215 ? -13.023 -22.719 -8.617 1 98.06 215 VAL B N 1
ATOM 3725 C CA . VAL B 1 215 ? -14.102 -21.953 -9.219 1 98.06 215 VAL B CA 1
ATOM 3726 C C . VAL B 1 215 ? -14.203 -22.266 -10.703 1 98.06 215 VAL B C 1
ATOM 3728 O O . VAL B 1 215 ? -13.188 -22.406 -11.391 1 98.06 215 VAL B O 1
ATOM 3731 N N . VAL B 1 216 ? -15.398 -22.484 -11.133 1 98.5 216 VAL B N 1
ATOM 3732 C CA . VAL B 1 216 ? -15.68 -22.594 -12.562 1 98.5 216 VAL B CA 1
ATOM 3733 C C . VAL B 1 216 ? -16.141 -21.25 -13.109 1 98.5 216 VAL B C 1
ATOM 3735 O O . VAL B 1 216 ? -17.156 -20.719 -12.688 1 98.5 216 VAL B O 1
ATOM 3738 N N . ILE B 1 217 ? -15.367 -20.688 -13.922 1 98.06 217 ILE B N 1
ATOM 3739 C CA . ILE B 1 217 ? -15.758 -19.484 -14.641 1 98.06 217 ILE B CA 1
ATOM 3740 C C . ILE B 1 217 ? -16.375 -19.859 -15.984 1 98.06 217 ILE B C 1
ATOM 3742 O O . ILE B 1 217 ? -15.68 -20.312 -16.891 1 98.06 217 ILE B O 1
ATOM 3746 N N . HIS B 1 218 ? -17.594 -19.672 -16.141 1 96.81 218 HIS B N 1
ATOM 3747 C CA . HIS B 1 218 ? -18.328 -20.125 -17.328 1 96.81 218 HIS B CA 1
ATOM 3748 C C . HIS B 1 218 ? -18.031 -19.219 -18.531 1 96.81 218 HIS B C 1
ATOM 3750 O O . HIS B 1 218 ? -17.953 -19.703 -19.656 1 96.81 218 HIS B O 1
ATOM 3756 N N . ASP B 1 219 ? -17.891 -17.984 -18.281 1 90.62 219 ASP B N 1
ATOM 3757 C CA . ASP B 1 219 ? -17.656 -16.984 -19.312 1 90.62 219 ASP B CA 1
ATOM 3758 C C . ASP B 1 219 ? -16.75 -15.859 -18.812 1 90.62 219 ASP B C 1
ATOM 3760 O O . ASP B 1 219 ? -17.234 -14.883 -18.234 1 90.62 219 ASP B O 1
ATOM 3764 N N . PRO B 1 220 ? -15.438 -16.016 -19.141 1 89.94 220 PRO B N 1
ATOM 3765 C CA . PRO B 1 220 ? -14.508 -14.977 -18.672 1 89.94 220 PRO B CA 1
ATOM 3766 C C . PRO B 1 220 ? -14.898 -13.578 -19.141 1 89.94 220 PRO B C 1
ATOM 3768 O O . PRO B 1 220 ? -14.695 -12.602 -18.406 1 89.94 220 PRO B O 1
ATOM 3771 N N . GLY B 1 221 ? -15.375 -13.492 -20.391 1 91 221 GLY B N 1
ATOM 3772 C CA . GLY B 1 221 ? -15.852 -12.203 -20.875 1 91 221 GLY B CA 1
ATOM 3773 C C . GLY B 1 221 ? -16.984 -11.633 -20.047 1 91 221 GLY B C 1
ATOM 3774 O O . GLY B 1 221 ? -16.984 -10.453 -19.703 1 91 221 GLY B O 1
ATOM 3775 N N . ARG B 1 222 ? -17.938 -12.445 -19.766 1 93.38 222 ARG B N 1
ATOM 3776 C CA . ARG B 1 222 ? -19.078 -12.023 -18.953 1 93.38 222 ARG B CA 1
ATOM 3777 C C . ARG B 1 222 ? -18.625 -11.664 -17.531 1 93.38 222 ARG B C 1
ATOM 3779 O O . ARG B 1 222 ? -19.141 -10.719 -16.938 1 93.38 222 ARG B O 1
ATOM 3786 N N . LEU B 1 223 ? -17.719 -12.445 -16.953 1 95.25 223 LEU B N 1
ATOM 3787 C CA . LEU B 1 223 ? -17.172 -12.141 -15.641 1 95.25 223 LEU B CA 1
ATOM 3788 C C . LEU B 1 223 ? -16.516 -10.758 -15.625 1 95.25 223 LEU B C 1
ATOM 3790 O O . LEU B 1 223 ? -16.672 -10.008 -14.656 1 95.25 223 LEU B O 1
ATOM 3794 N N . ARG B 1 224 ? -15.828 -10.469 -16.641 1 94.31 224 ARG B N 1
ATOM 3795 C CA . ARG B 1 224 ? -15.172 -9.172 -16.766 1 94.31 224 ARG B CA 1
ATOM 3796 C C . ARG B 1 224 ? -16.203 -8.039 -16.766 1 94.31 224 ARG B C 1
ATOM 3798 O O . ARG B 1 224 ? -15.992 -7.004 -16.125 1 94.31 224 ARG B O 1
ATOM 3805 N N . ASP B 1 225 ? -17.25 -8.281 -17.484 1 92.94 225 ASP B N 1
ATOM 3806 C CA . ASP B 1 225 ? -18.328 -7.285 -17.531 1 92.94 225 ASP B CA 1
ATOM 3807 C C . ASP B 1 225 ? -18.953 -7.094 -16.156 1 92.94 225 ASP B C 1
ATOM 3809 O O . ASP B 1 225 ? -19.188 -5.965 -15.727 1 92.94 225 ASP B O 1
ATOM 3813 N N . GLU B 1 226 ? -19.156 -8.211 -15.477 1 93.06 226 GLU B N 1
ATOM 3814 C CA . GLU B 1 226 ? -19.734 -8.18 -14.141 1 93.06 226 GLU B CA 1
ATOM 3815 C C . GLU B 1 226 ? -18.812 -7.449 -13.164 1 93.06 226 GLU B C 1
ATOM 3817 O O . GLU B 1 226 ? -19.281 -6.738 -12.273 1 93.06 226 GLU B O 1
ATOM 3822 N N . ALA B 1 227 ? -17.578 -7.637 -13.305 1 92.56 227 ALA B N 1
ATOM 3823 C CA . ALA B 1 227 ? -16.578 -7.129 -12.367 1 92.56 227 ALA B CA 1
ATOM 3824 C C . ALA B 1 227 ? -16.297 -5.648 -12.617 1 92.56 227 ALA B C 1
ATOM 3826 O O . ALA B 1 227 ? -15.672 -4.984 -11.789 1 92.56 227 ALA B O 1
ATOM 3827 N N . ASP B 1 228 ? -16.734 -5.094 -13.797 1 86.75 228 ASP B N 1
ATOM 3828 C CA . ASP B 1 228 ? -16.359 -3.729 -14.156 1 86.75 228 ASP B CA 1
ATOM 3829 C C . ASP B 1 228 ? -14.867 -3.502 -13.984 1 86.75 228 ASP B C 1
ATOM 3831 O O . ASP B 1 228 ? -14.445 -2.564 -13.305 1 86.75 228 ASP B O 1
ATOM 3835 N N . PHE B 1 229 ? -14.094 -4.316 -14.617 1 84.62 229 PHE B N 1
ATOM 3836 C CA . PHE B 1 229 ? -12.703 -4.559 -14.266 1 84.62 229 PHE B CA 1
ATOM 3837 C C . PHE B 1 229 ? -11.766 -3.838 -15.227 1 84.62 229 PHE B C 1
ATOM 3839 O O . PHE B 1 229 ? -11.922 -3.936 -16.438 1 84.62 229 PHE B O 1
ATOM 3846 N N . ASP B 1 230 ? -10.859 -3.057 -14.625 1 82.69 230 ASP B N 1
ATOM 3847 C CA . ASP B 1 230 ? -9.664 -2.525 -15.273 1 82.69 230 ASP B CA 1
ATOM 3848 C C . ASP B 1 230 ? -8.398 -3.148 -14.695 1 82.69 230 ASP B C 1
ATOM 3850 O O . ASP B 1 230 ? -8.156 -3.062 -13.484 1 82.69 230 ASP B O 1
ATOM 3854 N N . ASP B 1 231 ? -7.586 -3.775 -15.602 1 83.25 231 ASP B N 1
ATOM 3855 C CA . ASP B 1 231 ? -6.488 -4.586 -15.086 1 83.25 231 ASP B CA 1
ATOM 3856 C C . ASP B 1 231 ? -5.168 -3.822 -15.133 1 83.25 231 ASP B C 1
ATOM 3858 O O . ASP B 1 231 ? -4.098 -4.414 -14.992 1 83.25 231 ASP B O 1
ATOM 3862 N N . ASP B 1 232 ? -5.215 -2.574 -15.281 1 85.31 232 ASP B N 1
ATOM 3863 C CA . ASP B 1 232 ? -3.99 -1.794 -15.414 1 85.31 232 ASP B CA 1
ATOM 3864 C C . ASP B 1 232 ? -3.121 -1.922 -14.164 1 85.31 232 ASP B C 1
ATOM 3866 O O . ASP B 1 232 ? -1.892 -1.945 -14.258 1 85.31 232 ASP B O 1
ATOM 3870 N N . TYR B 1 233 ? -3.801 -2.02 -13.062 1 86.56 233 TYR B N 1
ATOM 3871 C CA . TYR B 1 233 ? -3.053 -2.047 -11.812 1 86.56 233 TYR B CA 1
ATOM 3872 C C . TYR B 1 233 ? -2.357 -3.389 -11.625 1 86.56 233 TYR B C 1
ATOM 3874 O O . TYR B 1 233 ? -1.501 -3.531 -10.75 1 86.56 233 TYR B O 1
ATOM 3882 N N . LEU B 1 234 ? -2.639 -4.383 -12.547 1 90.69 234 LEU B N 1
ATOM 3883 C CA . LEU B 1 234 ? -2.002 -5.695 -12.461 1 90.69 234 LEU B CA 1
ATOM 3884 C C . LEU B 1 234 ? -0.812 -5.785 -13.406 1 90.69 234 LEU B C 1
ATOM 3886 O O . LEU B 1 234 ? -0.18 -6.84 -13.516 1 90.69 234 LEU B O 1
ATOM 3890 N N . SER B 1 235 ? -0.505 -4.707 -14.062 1 90.56 235 SER B N 1
ATOM 3891 C CA . SER B 1 235 ? 0.588 -4.723 -15.031 1 90.56 235 SER B CA 1
ATOM 3892 C C . SER B 1 235 ? 1.938 -4.871 -14.336 1 90.56 235 SER B C 1
ATOM 3894 O O . SER B 1 235 ? 2.188 -4.234 -13.312 1 90.56 235 SER B O 1
ATOM 3896 N N . ASP B 1 236 ? 2.773 -5.676 -14.906 1 88.75 236 ASP B N 1
ATOM 3897 C CA . ASP B 1 236 ? 4.129 -5.848 -14.398 1 88.75 236 ASP B CA 1
ATOM 3898 C C . ASP B 1 236 ? 5.125 -4.988 -15.18 1 88.75 236 ASP B C 1
ATOM 3900 O O . ASP B 1 236 ? 6.336 -5.086 -14.969 1 88.75 236 ASP B O 1
ATOM 3904 N N . ARG B 1 237 ? 4.676 -4.176 -16.016 1 87 237 ARG B N 1
ATOM 3905 C CA . ARG B 1 237 ? 5.551 -3.422 -16.922 1 87 237 ARG B CA 1
ATOM 3906 C C . ARG B 1 237 ? 6.273 -2.311 -16.156 1 87 237 ARG B C 1
ATOM 3908 O O . ARG B 1 237 ? 5.66 -1.582 -15.383 1 87 237 ARG B O 1
ATOM 3915 N N . VAL B 1 238 ? 7.551 -2.336 -16.266 1 90 238 VAL B N 1
ATOM 3916 C CA . VAL B 1 238 ? 8.391 -1.29 -15.688 1 90 238 VAL B CA 1
ATOM 3917 C C . VAL B 1 238 ? 9.188 -0.598 -16.797 1 90 238 VAL B C 1
ATOM 3919 O O . VAL B 1 238 ? 10.312 -0.149 -16.562 1 90 238 VAL B O 1
ATOM 3922 N N . ASP B 1 239 ? 8.703 -0.533 -17.922 1 80.62 239 ASP B N 1
ATOM 3923 C CA . ASP B 1 239 ? 9.453 -0.122 -19.109 1 80.62 239 ASP B CA 1
ATOM 3924 C C . ASP B 1 239 ? 9.891 1.337 -19.016 1 80.62 239 ASP B C 1
ATOM 3926 O O . ASP B 1 239 ? 10.875 1.74 -19.625 1 80.62 239 ASP B O 1
ATOM 3930 N N . GLY B 1 240 ? 9.234 2.051 -18.219 1 86.69 240 GLY B N 1
ATOM 3931 C CA . GLY B 1 240 ? 9.664 3.428 -18.047 1 86.69 240 GLY B CA 1
ATOM 3932 C C . GLY B 1 240 ? 11.016 3.549 -17.359 1 86.69 240 GLY B C 1
ATOM 3933 O O . GLY B 1 240 ? 11.633 4.613 -17.391 1 86.69 240 GLY B O 1
ATOM 3934 N N . LEU B 1 241 ? 11.469 2.439 -16.812 1 92.5 241 LEU B N 1
ATOM 3935 C CA . LEU B 1 241 ? 12.727 2.459 -16.062 1 92.5 241 LEU B CA 1
ATOM 3936 C C . LEU B 1 241 ? 13.773 1.581 -16.75 1 92.5 241 LEU B C 1
ATOM 3938 O O . LEU B 1 241 ? 14.93 1.54 -16.312 1 92.5 241 LEU B O 1
ATOM 3942 N N . SER B 1 242 ? 13.43 0.853 -17.812 1 87.12 242 SER B N 1
ATOM 3943 C CA . SER B 1 242 ? 14.289 -0.157 -18.422 1 87.12 242 SER B CA 1
ATOM 3944 C C . SER B 1 242 ? 15.586 0.459 -18.922 1 87.12 242 SER B C 1
ATOM 3946 O O . SER B 1 242 ? 16.656 -0.103 -18.734 1 87.12 242 SER B O 1
ATOM 3948 N N . THR B 1 243 ? 15.477 1.565 -19.547 1 86.62 243 THR B N 1
ATOM 3949 C CA . THR B 1 243 ? 16.656 2.223 -20.125 1 86.62 243 THR B CA 1
ATOM 3950 C C . THR B 1 243 ? 17.609 2.664 -19.016 1 86.62 243 THR B C 1
ATOM 3952 O O . THR B 1 243 ? 18.812 2.408 -19.094 1 86.62 243 THR B O 1
ATOM 3955 N N . ARG B 1 244 ? 17.078 3.26 -18.031 1 89.75 244 ARG B N 1
ATOM 3956 C CA . ARG B 1 244 ? 17.922 3.742 -16.938 1 89.75 244 ARG B CA 1
ATOM 3957 C C . ARG B 1 244 ? 18.609 2.584 -16.219 1 89.75 244 ARG B C 1
ATOM 3959 O O . ARG B 1 244 ? 19.781 2.668 -15.875 1 89.75 244 ARG B O 1
ATOM 3966 N N . LEU B 1 245 ? 17.922 1.555 -15.984 1 89.56 245 LEU B N 1
ATOM 3967 C CA . LEU B 1 245 ? 18.484 0.38 -15.312 1 89.56 245 LEU B CA 1
ATOM 3968 C C . LEU B 1 245 ? 19.578 -0.252 -16.156 1 89.56 245 LEU B C 1
ATOM 3970 O O . LEU B 1 245 ? 20.609 -0.692 -15.617 1 89.56 245 LEU B O 1
ATOM 3974 N N . ALA B 1 246 ? 19.391 -0.247 -17.422 1 87 246 ALA B N 1
ATOM 3975 C CA . ALA B 1 246 ? 20.406 -0.773 -18.328 1 87 246 ALA B CA 1
ATOM 3976 C C . ALA B 1 246 ? 21.672 0.078 -18.297 1 87 246 ALA B C 1
ATOM 3978 O O . ALA B 1 246 ? 22.781 -0.453 -18.297 1 87 246 ALA B O 1
ATOM 3979 N N . GLU B 1 247 ? 21.516 1.348 -18.234 1 88.81 247 GLU B N 1
ATOM 3980 C CA . GLU B 1 247 ? 22.656 2.268 -18.172 1 88.81 247 GLU B CA 1
ATOM 3981 C C . GLU B 1 247 ? 23.469 2.039 -16.891 1 88.81 247 GLU B C 1
ATOM 3983 O O . GLU B 1 247 ? 24.703 2.088 -16.922 1 88.81 247 GLU B O 1
ATOM 3988 N N . LEU B 1 248 ? 22.781 1.835 -15.875 1 86.94 248 LEU B N 1
ATOM 3989 C CA . LEU B 1 248 ? 23.453 1.626 -14.594 1 86.94 248 LEU B CA 1
ATOM 3990 C C . LEU B 1 248 ? 24.188 0.296 -14.578 1 86.94 248 LEU B C 1
ATOM 3992 O O . LEU B 1 248 ? 25.281 0.197 -14.008 1 86.94 248 LEU B O 1
ATOM 3996 N N . ARG B 1 249 ? 23.641 -0.69 -15.148 1 82 249 ARG B N 1
ATOM 3997 C CA . ARG B 1 249 ? 24.281 -1.995 -15.227 1 82 249 ARG B CA 1
ATOM 3998 C C . ARG B 1 249 ? 25.562 -1.922 -16.047 1 82 249 ARG B C 1
ATOM 4000 O O . ARG B 1 249 ? 26.578 -2.533 -15.688 1 82 249 ARG B O 1
ATOM 4007 N N . GLU B 1 250 ? 25.531 -1.168 -17.078 1 78.44 250 GLU B N 1
ATOM 4008 C CA . GLU B 1 250 ? 26.688 -1.005 -17.969 1 78.44 250 GLU B CA 1
ATOM 4009 C C . GLU B 1 250 ? 27.781 -0.174 -17.297 1 78.44 250 GLU B C 1
ATOM 4011 O O . GLU B 1 250 ? 28.969 -0.458 -17.453 1 78.44 250 GLU B O 1
ATOM 4016 N N . GLY B 1 251 ? 27.328 0.778 -16.625 1 73.81 251 GLY B N 1
ATOM 4017 C CA . GLY B 1 251 ? 28.281 1.619 -15.922 1 73.81 251 GLY B CA 1
ATOM 4018 C C . GLY B 1 251 ? 29.031 0.89 -14.812 1 73.81 251 GLY B C 1
ATOM 4019 O O . GLY B 1 251 ? 30.219 1.119 -14.602 1 73.81 251 GLY B O 1
ATOM 4020 N N . ALA B 1 252 ? 28.391 0.101 -14.148 1 68.81 252 ALA B N 1
ATOM 4021 C CA . ALA B 1 252 ? 28.969 -0.706 -13.078 1 68.81 252 ALA B CA 1
ATOM 4022 C C . ALA B 1 252 ? 29.969 -1.721 -13.641 1 68.81 252 ALA B C 1
ATOM 4024 O O . ALA B 1 252 ? 31 -1.984 -13.023 1 68.81 252 ALA B O 1
ATOM 4025 N N . ALA B 1 253 ? 29.594 -2.229 -14.781 1 67.5 253 ALA B N 1
ATOM 4026 C CA . ALA B 1 253 ? 30.484 -3.195 -15.438 1 67.5 253 ALA B CA 1
ATOM 4027 C C . ALA B 1 253 ? 31.766 -2.533 -15.906 1 67.5 253 ALA B C 1
ATOM 4029 O O . ALA B 1 253 ? 32.844 -3.121 -15.805 1 67.5 253 ALA B O 1
ATOM 4030 N N . SER B 1 254 ? 31.609 -1.391 -16.312 1 69.19 254 SER B N 1
ATOM 4031 C CA . SER B 1 254 ? 32.781 -0.655 -16.828 1 69.19 254 SER B CA 1
ATOM 4032 C C . SER B 1 254 ? 33.688 -0.223 -15.688 1 69.19 254 SER B C 1
ATOM 4034 O O . SER B 1 254 ? 34.906 -0.287 -15.82 1 69.19 254 SER B O 1
ATOM 4036 N N . SER B 1 255 ? 33.125 0.128 -14.625 1 64.69 255 SER B N 1
ATOM 4037 C CA . SER B 1 255 ? 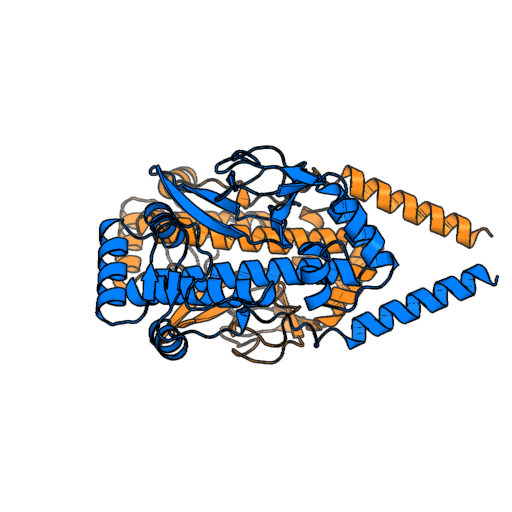33.906 0.56 -13.477 1 64.69 255 SER B CA 1
ATOM 4038 C C . SER B 1 255 ? 34.625 -0.614 -12.836 1 64.69 255 SER B C 1
ATOM 4040 O O . SER B 1 255 ? 35.75 -0.458 -12.336 1 64.69 255 SER B O 1
ATOM 4042 N N . ALA B 1 256 ? 34.062 -1.68 -12.898 1 59.94 256 ALA B N 1
ATOM 4043 C CA . ALA B 1 256 ? 34.656 -2.91 -12.375 1 59.94 256 ALA B CA 1
ATOM 4044 C C . ALA B 1 256 ? 35.844 -3.373 -13.242 1 59.94 256 ALA B C 1
ATOM 4046 O O . ALA B 1 256 ? 36.844 -3.822 -12.734 1 59.94 256 ALA B O 1
ATOM 4047 N N . VAL B 1 257 ? 35.75 -3.299 -14.578 1 58.53 257 VAL B N 1
ATOM 4048 C CA . VAL B 1 257 ? 36.812 -3.672 -15.508 1 58.53 257 VAL B CA 1
ATOM 4049 C C . VAL B 1 257 ? 38 -2.719 -15.352 1 58.53 257 VAL B C 1
ATOM 4051 O O . VAL B 1 257 ? 39.156 -3.146 -15.383 1 58.53 257 VAL B O 1
ATOM 4054 N N . SER B 1 258 ? 37.594 -1.588 -15.195 1 60.09 258 SER B N 1
ATOM 4055 C CA . SER B 1 258 ? 38.656 -0.605 -15.031 1 60.09 258 SER B CA 1
ATOM 4056 C C . SER B 1 258 ? 39.438 -0.819 -13.719 1 60.09 258 SER B C 1
ATOM 4058 O O . SER B 1 258 ? 40.625 -0.554 -13.641 1 60.09 258 SER B O 1
ATOM 4060 N N . GLN B 1 259 ? 38.719 -1.286 -12.805 1 55.88 259 GLN B N 1
ATOM 4061 C CA . GLN B 1 259 ? 39.375 -1.528 -11.516 1 55.88 259 GLN B CA 1
ATOM 4062 C C . GLN B 1 259 ? 40.156 -2.83 -11.531 1 55.88 259 GLN B C 1
ATOM 4064 O O . GLN B 1 259 ? 41.188 -2.961 -10.836 1 55.88 259 GLN B O 1
ATOM 4069 N N . SER B 1 260 ? 39.688 -3.766 -12.242 1 52.62 260 SER B N 1
ATOM 4070 C CA . SER B 1 260 ? 40.438 -5.023 -12.352 1 52.62 260 SER B CA 1
ATOM 4071 C C . SER B 1 260 ? 41.656 -4.879 -13.266 1 52.62 260 SER B C 1
ATOM 4073 O O . SER B 1 260 ? 42.531 -5.734 -13.258 1 52.62 260 SER B O 1
ATOM 4075 N N . GLY B 1 261 ? 41.594 -4 -14.141 1 51.94 261 GLY B N 1
ATOM 4076 C CA . GLY B 1 261 ? 42.719 -3.793 -15.047 1 51.94 261 GLY B CA 1
ATOM 4077 C C . GLY B 1 261 ? 43.781 -2.881 -14.477 1 51.94 261 GLY B C 1
ATOM 4078 O O . GLY B 1 261 ? 44.812 -2.635 -15.117 1 51.94 261 GLY B O 1
ATOM 4079 N N . SER B 1 262 ? 43.406 -2.102 -13.461 1 43.78 262 SER B N 1
ATOM 4080 C CA . SER B 1 262 ? 44.531 -1.356 -12.875 1 43.78 262 SER B CA 1
ATOM 4081 C C . SER B 1 262 ? 45.188 -2.139 -11.734 1 43.78 262 SER B C 1
ATOM 4083 O O . SER B 1 262 ? 44.5 -2.863 -11.008 1 43.78 262 SER B O 1
#

pLDDT: mean 91.37, std 10.59, range [27.75, 98.69]

Solvent-accessible surface area (backbone atoms only — not comparable to full-atom values): 27380 Å² total; per-residue (Å²): 124,78,73,71,54,40,41,61,55,52,51,41,61,51,42,89,72,50,72,66,52,51,51,58,54,47,64,46,49,67,52,61,42,78,39,52,54,61,38,70,75,46,52,63,60,37,69,61,45,70,34,32,37,30,59,35,43,34,33,32,29,34,38,72,45,97,86,70,48,61,36,44,72,43,83,41,47,51,28,36,59,52,57,63,61,48,56,48,36,53,43,34,87,34,25,31,31,28,56,34,51,34,26,34,13,49,37,48,43,63,54,53,53,52,44,34,62,73,28,53,69,56,36,50,38,51,51,40,52,47,24,38,52,46,41,52,47,51,50,49,47,52,36,55,74,72,46,53,67,58,30,39,52,34,32,50,51,50,51,50,50,54,57,45,46,73,77,39,92,67,50,49,74,58,26,83,35,69,54,48,69,67,54,46,15,24,52,61,72,40,52,67,67,54,46,51,53,37,51,51,50,35,35,72,71,55,35,34,43,83,48,74,54,26,31,29,42,69,31,68,69,59,33,42,63,55,22,70,68,76,66,71,64,72,59,56,57,31,69,78,45,48,65,61,54,51,52,52,54,51,49,53,52,50,53,49,51,55,54,70,73,98,126,79,72,72,54,40,40,61,55,52,50,41,60,52,41,88,70,50,72,66,51,50,52,56,54,47,62,47,51,68,52,61,42,78,39,51,54,62,37,69,76,46,52,64,59,37,70,60,45,72,34,32,36,30,58,34,43,34,32,33,32,33,38,72,45,96,87,68,48,62,36,44,72,43,83,40,47,50,29,36,58,51,58,64,61,48,56,47,36,52,44,34,87,35,25,30,30,26,56,35,51,34,27,34,14,48,39,48,43,65,55,53,55,52,43,35,63,72,30,54,69,57,35,49,39,52,51,39,52,49,26,38,53,46,41,51,47,51,50,48,44,53,36,55,75,72,45,54,66,57,30,39,51,35,31,50,52,50,51,51,50,54,56,46,47,74,77,38,92,67,50,50,75,57,27,80,34,68,53,47,67,67,54,48,15,23,54,60,72,41,52,66,67,56,47,52,52,36,52,50,50,35,35,73,71,56,35,34,42,82,47,74,55,26,30,28,41,69,30,69,71,58,34,41,63,55,21,70,69,76,67,71,62,71,58,57,56,33,67,79,44,48,64,61,52,51,52,52,54,52,50,52,52,50,54,50,51,54,53,70,72,98

Radius of gyration: 23.32 Å; Cα contacts (8 Å, |Δi|>4): 919; chains: 2; bounding box: 74×57×46 Å

Sequence (524 aa):
MTPSPYFQAAMSRYFALGDDDCRLLGQLERRTASADKDRVLWALGARIQNLFILQSGWACTVRDTGEGERQIIELLLPGDIVGLREFTFRRHGSEARMISAGSVSTFTHQQIVDIVAASTSLAVALFATIGRQEALLTERMLVTLHRSARVQVSHFVLETYLRLSKLQSVDPGRMPFPISQRLLGQILGLSPVHINRTLTALERDGVLEKHRAHVVIHDPGRLRDEADFDDDYLSDRVDGLSTRLAELREGAASSAVSQSGSMTPSPYFQAAMSRYFALGDDDCRLLGQLERRTASADKDRVLWALGARIQNLFILQSGWACTVRDTGEGERQIIELLLPGDIVGLREFTFRRHGSEARMISAGSVSTFTHQQIVDIVAASTSLAVALFATIGRQEALLTERMLVTLHRSARVQVSHFVLETYLRLSKLQSVDPGRMPFPISQRLLGQILGLSPVHINRTLTALERDGVLEKHRAHVVIHDPGRLRDEADFDDDYLSDRVDGLSTRLAELREGAASSAVSQSGS